Protein AF-0000000084433439 (afdb_homodimer)

pLDDT: mean 91.53, std 11.21, range [26.44, 98.88]

Organism: NCBI:txid230361

Structure (mmCIF, N/CA/C/O backbone):
data_AF-0000000084433439-model_v1
#
loop_
_entity.id
_entity.type
_entity.pdbx_description
1 polymer 'Homoserine O-acetyltransferase MetX2'
#
loop_
_atom_site.group_PDB
_atom_site.id
_atom_site.type_symbol
_atom_site.label_atom_id
_atom_site.label_alt_id
_atom_site.label_comp_id
_atom_site.label_asym_id
_atom_site.label_entity_id
_atom_site.label_seq_id
_atom_site.pdbx_PDB_ins_code
_atom_site.Cartn_x
_atom_site.Cartn_y
_atom_site.Cartn_z
_atom_site.occupancy
_atom_site.B_iso_or_equiv
_atom_site.auth_seq_id
_atom_site.auth_comp_id
_atom_site.auth_asym_id
_atom_site.auth_atom_id
_atom_site.pdbx_PDB_model_num
ATOM 1 N N . MET A 1 1 ? -15.094 -7.562 -30.969 1 26.44 1 MET A N 1
ATOM 2 C CA . MET A 1 1 ? -14.164 -8.641 -31.297 1 26.44 1 MET A CA 1
ATOM 3 C C . MET A 1 1 ? -14.664 -9.977 -30.766 1 26.44 1 MET A C 1
ATOM 5 O O . MET A 1 1 ? -15.016 -10.086 -29.578 1 26.44 1 MET A O 1
ATOM 9 N N . ASN A 1 2 ? -15.133 -10.734 -31.641 1 28.25 2 ASN A N 1
ATOM 10 C CA . ASN A 1 2 ? -15.703 -12.055 -31.406 1 28.25 2 ASN A CA 1
ATOM 11 C C . ASN A 1 2 ? -14.797 -12.906 -30.516 1 28.25 2 ASN A C 1
ATOM 13 O O . ASN A 1 2 ? -13.695 -13.273 -30.938 1 28.25 2 ASN A O 1
ATOM 17 N N . LYS A 1 3 ? -14.695 -12.703 -29.25 1 40.84 3 LYS A N 1
ATOM 18 C CA . LYS A 1 3 ? -14.078 -13.664 -28.344 1 40.84 3 LYS A CA 1
ATOM 19 C C . LYS A 1 3 ? -14.312 -15.102 -28.812 1 40.84 3 LYS A C 1
ATOM 21 O O . LYS A 1 3 ? -15.375 -15.672 -28.578 1 40.84 3 LYS A O 1
ATOM 26 N N . GLU A 1 4 ? -14.094 -15.305 -29.984 1 40 4 GLU A N 1
ATOM 27 C CA . GLU A 1 4 ? -14.109 -16.719 -30.328 1 40 4 GLU A CA 1
ATOM 28 C C . GLU A 1 4 ? -13.391 -17.562 -29.281 1 40 4 GLU A C 1
ATOM 30 O O . GLU A 1 4 ? -12.219 -17.328 -28.984 1 40 4 GLU A O 1
ATOM 35 N N . LYS A 1 5 ? -13.953 -18.016 -28.328 1 46.38 5 LYS A N 1
ATOM 36 C CA . LYS A 1 5 ? -13.664 -18.844 -27.156 1 46.38 5 LYS A CA 1
ATOM 37 C C . LYS A 1 5 ? -12.734 -20 -27.516 1 46.38 5 LYS A C 1
ATOM 39 O O . LYS A 1 5 ? -13.055 -20.812 -28.375 1 46.38 5 LYS A O 1
ATOM 44 N N . TYR A 1 6 ? -11.375 -19.953 -27.594 1 52.94 6 TYR A N 1
ATOM 45 C CA . TYR A 1 6 ? -10.43 -21.047 -27.391 1 52.94 6 TYR A CA 1
ATOM 46 C C . TYR A 1 6 ? -11.078 -22.172 -26.594 1 52.94 6 TYR A C 1
ATOM 48 O O . TYR A 1 6 ? -11.797 -21.938 -25.625 1 52.94 6 TYR A O 1
ATOM 56 N N . PHE A 1 7 ? -11.523 -23.203 -27.344 1 64.94 7 PHE A N 1
ATOM 57 C CA . PHE A 1 7 ? -12.266 -24.297 -26.719 1 64.94 7 PHE A CA 1
ATOM 58 C C . PHE A 1 7 ? -11.422 -24.969 -25.625 1 64.94 7 PHE A C 1
ATOM 60 O O . PHE A 1 7 ? -10.641 -25.875 -25.922 1 64.94 7 PHE A O 1
ATOM 67 N N . LEU A 1 8 ? -10.992 -24.344 -24.641 1 83.31 8 LEU A N 1
ATOM 68 C CA . LEU A 1 8 ? -10.375 -24.938 -23.469 1 83.31 8 LEU A CA 1
ATOM 69 C C . LEU A 1 8 ? -11.273 -26 -22.859 1 83.31 8 LEU A C 1
ATOM 71 O O . LEU A 1 8 ? -12.367 -25.703 -22.391 1 83.31 8 LEU A O 1
ATOM 75 N N . LYS A 1 9 ? -10.844 -27.25 -23.125 1 90.88 9 LYS A N 1
ATOM 76 C CA . LYS A 1 9 ? -11.562 -28.359 -22.5 1 90.88 9 LYS A CA 1
ATOM 77 C C . LYS A 1 9 ? -11.25 -28.438 -21 1 90.88 9 LYS A C 1
ATOM 79 O O . LYS A 1 9 ? -10.102 -28.219 -20.594 1 90.88 9 LYS A O 1
ATOM 84 N N . ASN A 1 10 ? -12.234 -28.703 -20.234 1 95.38 10 ASN A N 1
ATOM 85 C CA . ASN A 1 10 ? -12.078 -28.812 -18.781 1 95.38 10 ASN A CA 1
ATOM 86 C C . ASN A 1 10 ? -12.453 -30.203 -18.281 1 95.38 10 ASN A C 1
ATOM 88 O O . ASN A 1 10 ? -13.461 -30.766 -18.719 1 95.38 10 ASN A O 1
ATOM 92 N N . GLU A 1 11 ? -11.648 -30.75 -17.484 1 97.19 11 GLU A N 1
ATOM 93 C CA . GLU A 1 11 ? -11.914 -32.031 -16.844 1 97.19 11 GLU A CA 1
ATOM 94 C C . GLU A 1 11 ? -11.547 -32 -15.359 1 97.19 11 GLU A C 1
ATOM 96 O O . GLU A 1 11 ? -10.852 -31.094 -14.914 1 97.19 11 GLU A O 1
ATOM 101 N N . GLN A 1 12 ? -12.125 -32.938 -14.648 1 97.5 12 GLN A N 1
ATOM 102 C CA . GLN A 1 12 ? -11.797 -33.156 -13.242 1 97.5 12 GLN A CA 1
ATOM 103 C C . GLN A 1 12 ? -11.273 -34.562 -13.008 1 97.5 12 GLN A C 1
ATOM 105 O O . GLN A 1 12 ? -11.672 -35.5 -13.695 1 97.5 12 GLN A O 1
ATOM 110 N N . HIS A 1 13 ? -10.375 -34.625 -12.148 1 98.06 13 HIS A N 1
ATOM 111 C CA . HIS A 1 13 ? -9.797 -35.906 -11.727 1 98.06 13 HIS A CA 1
ATOM 112 C C . HIS A 1 13 ? -9.664 -35.969 -10.211 1 98.06 13 HIS A C 1
ATOM 114 O O . HIS A 1 13 ? -9.664 -34.938 -9.531 1 98.06 13 HIS A O 1
ATOM 120 N N . PHE A 1 14 ? -9.75 -37.188 -9.664 1 98.38 14 PHE A N 1
ATOM 121 C CA . PHE A 1 14 ? -9.508 -37.406 -8.25 1 98.38 14 PHE A CA 1
ATOM 122 C C . PHE A 1 14 ? -8.344 -38.375 -8.047 1 98.38 14 PHE A C 1
ATOM 124 O O . PHE A 1 14 ? -8.391 -39.531 -8.484 1 98.38 14 PHE A O 1
ATOM 131 N N . PHE A 1 15 ? -7.32 -37.844 -7.41 1 98.5 15 PHE A N 1
ATOM 132 C CA . PHE A 1 15 ? -6.254 -38.75 -7.008 1 98.5 15 PHE A CA 1
ATOM 133 C C . PHE A 1 15 ? -6.742 -39.719 -5.945 1 98.5 15 PHE A C 1
ATOM 135 O O . PHE A 1 15 ? -7.492 -39.344 -5.043 1 98.5 15 PHE A O 1
ATOM 142 N N . GLU A 1 16 ? -6.289 -41 -6.062 1 98.19 16 GLU A N 1
ATOM 143 C CA . GLU A 1 16 ? -6.547 -41.906 -4.949 1 98.19 16 GLU A CA 1
ATOM 144 C C . GLU A 1 16 ? -5.98 -41.344 -3.645 1 98.19 16 GLU A C 1
ATOM 146 O O . GLU A 1 16 ? -6.648 -41.406 -2.607 1 98.19 16 GLU A O 1
ATOM 151 N N . GLU A 1 17 ? -4.746 -40.906 -3.799 1 97.94 17 GLU A N 1
ATOM 152 C CA . GLU A 1 17 ? -4.125 -40.188 -2.674 1 97.94 17 GLU A CA 1
ATOM 153 C C . GLU A 1 17 ? -3.105 -39.188 -3.152 1 97.94 17 GLU A C 1
ATOM 155 O O . GLU A 1 17 ? -2.498 -39.344 -4.215 1 97.94 17 GLU A O 1
ATOM 160 N N . PHE A 1 18 ? -2.969 -38.125 -2.434 1 98.56 18 PHE A N 1
ATOM 161 C CA . PHE A 1 18 ? -1.876 -37.156 -2.609 1 98.56 18 PHE A CA 1
ATOM 162 C C . PHE A 1 18 ? -1.071 -37.031 -1.322 1 98.56 18 PHE A C 1
ATOM 164 O O . PHE A 1 18 ? -1.63 -36.719 -0.265 1 98.56 18 PHE A O 1
ATOM 171 N N . LYS A 1 19 ? 0.212 -37.25 -1.455 1 98.38 19 LYS A N 1
ATOM 172 C CA . LYS A 1 19 ? 1.108 -37.219 -0.303 1 98.38 19 LYS A CA 1
ATOM 173 C C . LYS A 1 19 ? 1.916 -35.906 -0.298 1 98.38 19 LYS A C 1
ATOM 175 O O . LYS A 1 19 ? 2.631 -35.625 -1.258 1 98.38 19 LYS A O 1
ATOM 180 N N . PHE A 1 20 ? 1.793 -35.188 0.756 1 98.44 20 PHE A N 1
ATOM 181 C CA . PHE A 1 20 ? 2.555 -33.969 0.931 1 98.44 20 PHE A CA 1
ATOM 182 C C . PHE A 1 20 ? 3.986 -34.25 1.356 1 98.44 20 PHE A C 1
ATOM 184 O O . PHE A 1 20 ? 4.262 -35.344 1.901 1 98.44 20 PHE A O 1
ATOM 191 N N . LYS A 1 21 ? 4.84 -33.281 1.149 1 96.94 21 LYS A N 1
ATOM 192 C CA . LYS A 1 21 ? 6.234 -33.406 1.561 1 96.94 21 LYS A CA 1
ATOM 193 C C . LYS A 1 21 ? 6.348 -33.594 3.068 1 96.94 21 LYS A C 1
ATOM 195 O O . LYS A 1 21 ? 7.238 -34.312 3.535 1 96.94 21 LYS A O 1
ATOM 200 N N . ASN A 1 22 ? 5.449 -33.062 3.777 1 96.81 22 ASN A N 1
ATOM 201 C CA . ASN A 1 22 ? 5.508 -33.156 5.23 1 96.81 22 ASN A CA 1
ATOM 202 C C . ASN A 1 22 ? 4.93 -34.469 5.738 1 96.81 22 ASN A C 1
ATOM 204 O O . ASN A 1 22 ? 4.84 -34.688 6.945 1 96.81 22 ASN A O 1
ATOM 208 N N . GLY A 1 23 ? 4.426 -35.312 4.91 1 97.56 23 GLY A N 1
ATOM 209 C CA . GLY A 1 23 ? 3.961 -36.625 5.27 1 97.56 23 GLY A CA 1
ATOM 210 C C . GLY A 1 23 ? 2.449 -36.75 5.336 1 97.56 23 GLY A C 1
ATOM 211 O O . GLY A 1 23 ? 1.898 -37.844 5.344 1 97.56 23 GLY A O 1
ATOM 212 N N . PHE A 1 24 ? 1.766 -35.656 5.309 1 97.94 24 PHE A N 1
ATOM 213 C CA . PHE A 1 24 ? 0.307 -35.656 5.332 1 97.94 24 PHE A CA 1
ATOM 214 C C . PHE A 1 24 ? -0.249 -36.25 4.043 1 97.94 24 PHE A C 1
ATOM 216 O O . PHE A 1 24 ? 0.293 -36.031 2.959 1 97.94 24 PHE A O 1
ATOM 223 N N . VAL A 1 25 ? -1.338 -37 4.184 1 98.25 25 VAL A N 1
ATOM 224 C CA . VAL A 1 25 ? -1.942 -37.656 3.021 1 98.25 25 VAL A CA 1
ATOM 225 C C . VAL A 1 25 ? -3.414 -37.25 2.918 1 98.25 25 VAL A C 1
ATOM 227 O O . VAL A 1 25 ? -4.141 -37.281 3.914 1 98.25 25 VAL A O 1
ATOM 230 N N . ILE A 1 26 ? -3.752 -36.875 1.777 1 98.25 26 ILE A N 1
ATOM 231 C CA . ILE A 1 26 ? -5.164 -36.625 1.496 1 98.25 26 ILE A CA 1
ATOM 232 C C . ILE A 1 26 ? -5.68 -37.656 0.508 1 98.25 26 ILE A C 1
ATOM 234 O O . ILE A 1 26 ? -5.109 -37.844 -0.571 1 98.25 26 ILE A O 1
ATOM 238 N N . LYS A 1 27 ? -6.766 -38.312 0.873 1 97.81 27 LYS A N 1
ATOM 239 C CA . LYS A 1 27 ? -7.406 -39.281 -0.015 1 97.81 27 LYS A CA 1
ATOM 240 C C . LYS A 1 27 ? -8.438 -38.594 -0.91 1 97.81 27 LYS A C 1
ATOM 242 O O . LYS A 1 27 ? -8.984 -37.562 -0.555 1 97.81 27 LYS A O 1
ATOM 247 N N . ASN A 1 28 ? -8.625 -39.188 -2.09 1 97.56 28 ASN A N 1
ATOM 248 C CA . ASN A 1 28 ? -9.586 -38.656 -3.057 1 97.56 28 ASN A CA 1
ATOM 249 C C . ASN A 1 28 ? -9.375 -37.156 -3.314 1 97.56 28 ASN A C 1
ATOM 251 O O . ASN A 1 28 ? -10.305 -36.375 -3.209 1 97.56 28 ASN A O 1
ATOM 255 N N . ALA A 1 29 ? -8.133 -36.812 -3.537 1 98.31 29 ALA A N 1
ATOM 256 C CA . ALA A 1 29 ? -7.781 -35.438 -3.76 1 98.31 29 ALA A CA 1
ATOM 257 C C . ALA A 1 29 ? -8.242 -34.969 -5.141 1 98.31 29 ALA A C 1
ATOM 259 O O . ALA A 1 29 ? -7.809 -35.5 -6.16 1 98.31 29 ALA A O 1
ATOM 260 N N . LYS A 1 30 ? -9.047 -33.938 -5.156 1 98.12 30 LYS A N 1
ATOM 261 C CA . LYS A 1 30 ? -9.617 -33.406 -6.395 1 98.12 30 LYS A CA 1
ATOM 262 C C . LYS A 1 30 ? -8.586 -32.594 -7.168 1 98.12 30 LYS A C 1
ATOM 264 O O . LYS A 1 30 ? -7.82 -31.828 -6.574 1 98.12 30 LYS A O 1
ATOM 269 N N . VAL A 1 31 ? -8.562 -32.719 -8.484 1 98.38 31 VAL A N 1
ATOM 270 C CA . VAL A 1 31 ? -7.73 -31.891 -9.367 1 98.38 31 VAL A CA 1
ATOM 271 C C . VAL A 1 31 ? -8.555 -31.406 -10.555 1 98.38 31 VAL A C 1
ATOM 273 O O . VAL A 1 31 ? -9.125 -32.219 -11.297 1 98.38 31 VAL A O 1
ATOM 276 N N . ASP A 1 32 ? -8.633 -30.109 -10.664 1 98.25 32 ASP A N 1
ATOM 277 C CA . ASP A 1 32 ? -9.273 -29.453 -11.805 1 98.25 32 ASP A CA 1
ATOM 278 C C . ASP A 1 32 ? -8.234 -29.031 -12.844 1 98.25 32 ASP A C 1
ATOM 280 O O . ASP A 1 32 ? -7.176 -28.5 -12.492 1 98.25 32 ASP A O 1
ATOM 284 N N . TYR A 1 33 ? -8.492 -29.375 -14.148 1 98.06 33 TYR A N 1
ATOM 285 C CA . TYR A 1 33 ? -7.508 -29.031 -15.172 1 98.06 33 TYR A CA 1
ATOM 286 C C . TYR A 1 33 ? -8.172 -28.844 -16.531 1 98.06 33 TYR A C 1
ATOM 288 O O . TYR A 1 33 ? -9.32 -29.25 -16.719 1 98.06 33 TYR A O 1
ATOM 296 N N . GLY A 1 34 ? -7.465 -28.109 -17.375 1 95.81 34 GLY A N 1
ATOM 297 C CA . GLY A 1 34 ? -7.871 -27.891 -18.766 1 95.81 34 GLY A CA 1
ATOM 298 C C . GLY A 1 34 ? -6.738 -28.094 -19.75 1 95.81 34 GLY A C 1
ATOM 299 O O . GLY A 1 34 ? -5.57 -28.156 -19.359 1 95.81 34 GLY A O 1
ATOM 300 N N . PHE A 1 35 ? -7.141 -28.344 -20.969 1 92.88 35 PHE A N 1
ATOM 301 C CA . PHE A 1 35 ? -6.133 -28.484 -22.016 1 92.88 35 PHE A CA 1
ATOM 302 C C . PHE A 1 35 ? -6.68 -28.031 -23.359 1 92.88 35 PHE A C 1
ATOM 304 O O . PHE A 1 35 ? -7.891 -28.031 -23.578 1 92.88 35 PHE A O 1
ATOM 311 N N . VAL A 1 36 ? -5.785 -27.578 -24.172 1 89.25 36 VAL A N 1
ATOM 312 C CA . VAL A 1 36 ? -6.148 -27.062 -25.484 1 89.25 36 VAL A CA 1
ATOM 313 C C . VAL A 1 36 ? -4.996 -27.281 -26.453 1 89.25 36 VAL A C 1
ATOM 315 O O . VAL A 1 36 ? -3.834 -27.344 -26.047 1 89.25 36 VAL A O 1
ATOM 318 N N . GLY A 1 37 ? -5.359 -27.375 -27.719 1 89.06 37 GLY A N 1
ATOM 319 C CA . GLY A 1 37 ? -4.367 -27.609 -28.766 1 89.06 37 GLY A CA 1
ATOM 320 C C . GLY A 1 37 ? -4.293 -29.062 -29.203 1 89.06 37 GLY A C 1
ATOM 321 O O . GLY A 1 37 ? -4.984 -29.922 -28.641 1 89.06 37 GLY A O 1
ATOM 322 N N . THR A 1 38 ? -3.457 -29.328 -30.203 1 89.19 38 THR A N 1
ATOM 323 C CA . THR A 1 38 ? -3.34 -30.672 -30.781 1 89.19 38 THR A CA 1
ATOM 324 C C . THR A 1 38 ? -2.023 -31.312 -30.375 1 89.19 38 THR A C 1
ATOM 326 O O . THR A 1 38 ? -0.947 -30.812 -30.688 1 89.19 38 THR A O 1
ATOM 329 N N . PRO A 1 39 ? -2.109 -32.5 -29.703 1 94.94 39 PRO A N 1
ATOM 330 C CA . PRO A 1 39 ? -0.863 -33.188 -29.375 1 94.94 39 PRO A CA 1
ATOM 331 C C . PRO A 1 39 ? -0.111 -33.688 -30.609 1 94.94 39 PRO A C 1
ATOM 333 O O . PRO A 1 39 ? -0.732 -34.125 -31.578 1 94.94 39 PRO A O 1
ATOM 336 N N . LYS A 1 40 ? 1.104 -33.531 -30.625 1 96.25 40 LYS A N 1
ATOM 337 C CA . LYS A 1 40 ? 2.004 -34.094 -31.609 1 96.25 40 LYS A CA 1
ATOM 338 C C . LYS A 1 40 ? 2.787 -35.281 -31.016 1 96.25 40 LYS A C 1
ATOM 340 O O . LYS A 1 40 ? 3.221 -35.219 -29.875 1 96.25 40 LYS A O 1
ATOM 345 N N . TYR A 1 41 ? 2.963 -36.281 -31.844 1 96.88 41 TYR A N 1
ATOM 346 C CA . TYR A 1 41 ? 3.523 -37.531 -31.328 1 96.88 41 TYR A CA 1
ATOM 347 C C . TYR A 1 41 ? 4.84 -37.875 -32.031 1 96.88 41 TYR A C 1
ATOM 349 O O . TYR A 1 41 ? 4.996 -37.625 -33.219 1 96.88 41 TYR A O 1
ATOM 357 N N . ASP A 1 42 ? 5.746 -38.375 -31.297 1 97.25 42 ASP A N 1
ATOM 358 C CA . ASP A 1 42 ? 6.953 -38.938 -31.891 1 97.25 42 ASP A CA 1
ATOM 359 C C . ASP A 1 42 ? 6.742 -40.375 -32.312 1 97.25 42 ASP A C 1
ATOM 361 O O . ASP A 1 42 ? 5.617 -40.906 -32.281 1 97.25 42 ASP A O 1
ATOM 365 N N . ASP A 1 43 ? 7.832 -40.969 -32.75 1 97.31 43 ASP A N 1
ATOM 366 C CA . ASP A 1 43 ? 7.738 -42.312 -33.344 1 97.31 43 ASP A CA 1
ATOM 367 C C . ASP A 1 43 ? 7.355 -43.344 -32.281 1 97.31 43 ASP A C 1
ATOM 369 O O . ASP A 1 43 ? 6.797 -44.406 -32.594 1 97.31 43 ASP A O 1
ATOM 373 N N . GLU A 1 44 ? 7.523 -43.031 -31.031 1 97.31 44 GLU A N 1
ATOM 374 C CA . GLU A 1 44 ? 7.234 -43.969 -29.938 1 97.31 44 GLU A CA 1
ATOM 375 C C . GLU A 1 44 ? 5.852 -43.688 -29.359 1 97.31 44 GLU A C 1
ATOM 377 O O . GLU A 1 44 ? 5.438 -44.375 -28.406 1 97.31 44 GLU A O 1
ATOM 382 N N . GLY A 1 45 ? 5.219 -42.656 -29.844 1 97.44 45 GLY A N 1
ATOM 383 C CA . GLY A 1 45 ? 3.867 -42.375 -29.391 1 97.44 45 GLY A CA 1
ATOM 384 C C . GLY A 1 45 ? 3.818 -41.406 -28.234 1 97.44 45 GLY A C 1
ATOM 385 O O . GLY A 1 45 ? 2.768 -41.188 -27.625 1 97.44 45 GLY A O 1
ATOM 386 N N . ASN A 1 46 ? 4.922 -40.812 -27.984 1 98.06 46 ASN A N 1
ATOM 387 C CA . ASN A 1 46 ? 4.949 -39.812 -26.906 1 98.06 46 ASN A CA 1
ATOM 388 C C . ASN A 1 46 ? 4.59 -38.406 -27.422 1 98.06 46 ASN A C 1
ATOM 390 O O . ASN A 1 46 ? 4.938 -38.062 -28.547 1 98.06 46 ASN A O 1
ATOM 394 N N . ILE A 1 47 ? 3.869 -37.719 -26.609 1 98.25 47 ILE A N 1
ATOM 395 C CA . ILE A 1 47 ? 3.557 -36.344 -26.922 1 98.25 47 ILE A CA 1
ATOM 396 C C . ILE A 1 47 ? 4.801 -35.469 -26.734 1 98.25 47 ILE A C 1
ATOM 398 O O . ILE A 1 47 ? 5.402 -35.469 -25.656 1 98.25 47 ILE A O 1
ATOM 402 N N . VAL A 1 48 ? 5.133 -34.625 -27.781 1 96.88 48 VAL A N 1
ATOM 403 C CA . VAL A 1 48 ? 6.426 -33.938 -27.75 1 96.88 48 VAL A CA 1
ATOM 404 C C . VAL A 1 48 ? 6.215 -32.438 -27.734 1 96.88 48 VAL A C 1
ATOM 406 O O . VAL A 1 48 ? 7.176 -31.656 -27.641 1 96.88 48 VAL A O 1
ATOM 409 N N . ASN A 1 49 ? 4.949 -31.984 -27.797 1 96.31 49 ASN A N 1
ATOM 410 C CA . ASN A 1 49 ? 4.695 -30.547 -27.891 1 96.31 49 ASN A CA 1
ATOM 411 C C . ASN A 1 49 ? 3.844 -30.062 -26.719 1 96.31 49 ASN A C 1
ATOM 413 O O . ASN A 1 49 ? 3.1 -29.078 -26.859 1 96.31 49 ASN A O 1
ATOM 417 N N . ALA A 1 50 ? 3.879 -30.75 -25.531 1 97.31 50 ALA A N 1
ATOM 418 C CA . ALA A 1 50 ? 3.084 -30.375 -24.375 1 97.31 50 ALA A CA 1
ATOM 419 C C . ALA A 1 50 ? 3.727 -29.219 -23.609 1 97.31 50 ALA A C 1
ATOM 421 O O . ALA A 1 50 ? 4.93 -29.25 -23.328 1 97.31 50 ALA A O 1
ATOM 422 N N . VAL A 1 51 ? 2.957 -28.219 -23.344 1 96.62 51 VAL A N 1
ATOM 423 C CA . VAL A 1 51 ? 3.369 -27.094 -22.531 1 96.62 51 VAL A CA 1
ATOM 424 C C . VAL A 1 51 ? 2.445 -26.969 -21.312 1 96.62 51 VAL A C 1
ATOM 426 O O . VAL A 1 51 ? 1.222 -26.922 -21.469 1 96.62 51 VAL A O 1
ATOM 429 N N . LEU A 1 52 ? 3.027 -26.969 -20.141 1 98.06 52 LEU A N 1
ATOM 430 C CA . LEU A 1 52 ? 2.27 -26.781 -18.906 1 98.06 52 LEU A CA 1
ATOM 431 C C . LEU A 1 52 ? 2.137 -25.312 -18.547 1 98.06 52 LEU A C 1
ATOM 433 O O . LEU A 1 52 ? 3.127 -24.578 -18.547 1 98.06 52 LEU A O 1
ATOM 437 N N . PHE A 1 53 ? 0.911 -24.875 -18.297 1 96.75 53 PHE A N 1
ATOM 438 C CA . PHE A 1 53 ? 0.651 -23.5 -17.891 1 96.75 53 PHE A CA 1
ATOM 439 C C . PHE A 1 53 ? 0.311 -23.422 -16.406 1 96.75 53 PHE A C 1
ATOM 441 O O . PHE A 1 53 ? -0.585 -24.125 -15.938 1 96.75 53 PHE A O 1
ATOM 448 N N . CYS A 1 54 ? 1.053 -22.609 -15.672 1 98.12 54 CYS A N 1
ATOM 449 C CA . CYS A 1 54 ? 0.827 -22.391 -14.25 1 98.12 54 CYS A CA 1
ATOM 450 C C . CYS A 1 54 ? 0.235 -21.016 -13.992 1 98.12 54 CYS A C 1
ATOM 452 O O . CYS A 1 54 ? 0.872 -20 -14.281 1 98.12 54 CYS A O 1
ATOM 454 N N . HIS A 1 55 ? -0.931 -20.953 -13.383 1 96.62 55 HIS A N 1
ATOM 455 C CA . HIS A 1 55 ? -1.74 -19.75 -13.289 1 96.62 55 HIS A CA 1
ATOM 456 C C . HIS A 1 55 ? -1.294 -18.859 -12.125 1 96.62 55 HIS A C 1
ATOM 458 O O . HIS A 1 55 ? -0.509 -19.297 -11.281 1 96.62 55 HIS A O 1
ATOM 464 N N . ASN A 1 56 ? -1.812 -17.656 -12.125 1 95.25 56 ASN A N 1
ATOM 465 C CA . ASN A 1 56 ? -1.516 -16.641 -11.117 1 95.25 56 ASN A CA 1
ATOM 466 C C . ASN A 1 56 ? -2.293 -16.891 -9.828 1 95.25 56 ASN A C 1
ATOM 468 O O . ASN A 1 56 ? -3.08 -17.844 -9.742 1 95.25 56 ASN A O 1
ATOM 472 N N . PHE A 1 57 ? -1.931 -16.016 -8.797 1 91.56 57 PHE A N 1
ATOM 473 C CA . PHE A 1 57 ? -2.715 -16 -7.57 1 91.56 57 PHE A CA 1
ATOM 474 C C . PHE A 1 57 ? -4.18 -15.695 -7.867 1 91.56 57 PHE A C 1
ATOM 476 O O . PHE A 1 57 ? -4.484 -14.805 -8.664 1 91.56 57 PHE A O 1
ATOM 483 N N . MET A 1 58 ? -5.125 -16.422 -7.363 1 85.12 58 MET A N 1
ATOM 484 C CA . MET A 1 58 ? -6.57 -16.297 -7.539 1 85.12 58 MET A CA 1
ATOM 485 C C . MET A 1 58 ? -6.996 -16.812 -8.906 1 85.12 58 MET A C 1
ATOM 487 O O . MET A 1 58 ? -8.141 -16.625 -9.32 1 85.12 58 MET A O 1
ATOM 491 N N . GLY A 1 59 ? -6.086 -17.344 -9.648 1 91.88 59 GLY A N 1
ATOM 492 C CA . GLY A 1 59 ? -6.426 -17.922 -10.93 1 91.88 59 GLY A CA 1
ATOM 493 C C . GLY A 1 59 ? -6.824 -19.391 -10.836 1 91.88 59 GLY A C 1
ATOM 494 O O . GLY A 1 59 ? -7.055 -19.906 -9.742 1 91.88 59 GLY A O 1
ATOM 495 N N . ASN A 1 60 ? -7 -19.953 -12.016 1 94.31 60 ASN A N 1
ATOM 496 C CA . ASN A 1 60 ? -7.301 -21.375 -12.195 1 94.31 60 ASN A CA 1
ATOM 497 C C . ASN A 1 60 ? -6.914 -21.859 -13.594 1 94.31 60 ASN A C 1
ATOM 499 O O . ASN A 1 60 ? -6.16 -21.188 -14.297 1 94.31 60 ASN A O 1
ATOM 503 N N . TYR A 1 61 ? -7.402 -23.062 -13.945 1 95.19 61 TYR A N 1
ATOM 504 C CA . TYR A 1 61 ? -7.031 -23.656 -15.227 1 95.19 61 TYR A CA 1
ATOM 505 C C . TYR A 1 61 ? -7.406 -22.734 -16.375 1 95.19 61 TYR A C 1
ATOM 507 O O . TYR A 1 61 ? -6.758 -22.75 -17.438 1 95.19 61 TYR A O 1
ATOM 515 N N . SER A 1 62 ? -8.398 -21.922 -16.234 1 92.81 62 SER A N 1
ATOM 516 C CA . SER A 1 62 ? -8.938 -21.141 -17.344 1 92.81 62 SER A CA 1
ATOM 517 C C . SER A 1 62 ? -8.156 -19.844 -17.547 1 92.81 62 SER A C 1
ATOM 519 O O . SER A 1 62 ? -8.367 -19.125 -18.531 1 92.81 62 SER A O 1
ATOM 521 N N . THR A 1 63 ? -7.254 -19.562 -16.656 1 92.31 63 THR A N 1
ATOM 522 C CA . THR A 1 63 ? -6.449 -18.344 -16.75 1 92.31 63 THR A CA 1
ATOM 523 C C . THR A 1 63 ? -5.668 -18.312 -18.047 1 92.31 63 THR A C 1
ATOM 525 O O . THR A 1 63 ? -5.375 -17.234 -18.578 1 92.31 63 THR A O 1
ATOM 528 N N . ILE A 1 64 ? -5.383 -19.438 -18.609 1 90.69 64 ILE A N 1
ATOM 529 C CA . ILE A 1 64 ? -4.617 -19.516 -19.844 1 90.69 64 ILE A CA 1
ATOM 530 C C . ILE A 1 64 ? -5.359 -18.781 -20.953 1 90.69 64 ILE A C 1
ATOM 532 O O . ILE A 1 64 ? -4.734 -18.266 -21.891 1 90.69 64 ILE A O 1
ATOM 536 N N . SER A 1 65 ? -6.625 -18.672 -20.844 1 87.06 65 SER A N 1
ATOM 537 C CA . SER A 1 65 ? -7.434 -18 -21.859 1 87.06 65 SER A CA 1
ATOM 538 C C . SER A 1 65 ? -7.141 -16.516 -21.922 1 87.06 65 SER A C 1
ATOM 540 O O . SER A 1 65 ? -7.355 -15.867 -22.953 1 87.06 65 SER A O 1
ATOM 542 N N . ASP A 1 66 ? -6.668 -16 -20.844 1 84.62 66 ASP A N 1
ATOM 543 C CA . ASP A 1 66 ? -6.324 -14.586 -20.797 1 84.62 66 ASP A CA 1
ATOM 544 C C . ASP A 1 66 ? -5.113 -14.289 -21.688 1 84.62 66 ASP A C 1
ATOM 546 O O . ASP A 1 66 ? -4.859 -13.133 -22.031 1 84.62 66 ASP A O 1
ATOM 550 N N . PHE A 1 67 ? -4.383 -15.32 -21.984 1 81.62 67 PHE A N 1
ATOM 551 C CA . PHE A 1 67 ? -3.201 -15.18 -22.828 1 81.62 67 PHE A CA 1
ATOM 552 C C . PHE A 1 67 ? -3.559 -15.344 -24.297 1 81.62 67 PHE A C 1
ATOM 554 O O . PHE A 1 67 ? -2.684 -15.602 -25.141 1 81.62 67 PHE A O 1
ATOM 561 N N . GLY A 1 68 ? -4.777 -15.273 -24.656 1 65.19 68 GLY A N 1
ATOM 562 C CA . GLY A 1 68 ? -5.34 -15.516 -25.969 1 65.19 68 GLY A CA 1
ATOM 563 C C . GLY A 1 68 ? -4.496 -14.938 -27.094 1 65.19 68 GLY A C 1
ATOM 564 O O . GLY A 1 68 ? -4.23 -15.617 -28.078 1 65.19 68 GLY A O 1
ATOM 565 N N . GLU A 1 69 ? -4.16 -13.812 -26.906 1 59.75 69 GLU A N 1
ATOM 566 C CA . GLU A 1 69 ? -3.357 -13.242 -27.984 1 59.75 69 GLU A CA 1
ATOM 567 C C . GLU A 1 69 ? -2.107 -14.078 -28.234 1 59.75 69 GLU A C 1
ATOM 569 O O . GLU A 1 69 ? -1.51 -14 -29.312 1 59.75 69 GLU A O 1
ATOM 574 N N . LEU A 1 70 ? -1.785 -14.883 -27.281 1 61.12 70 LEU A N 1
ATOM 575 C CA . LEU A 1 70 ? -0.583 -15.695 -27.422 1 61.12 70 LEU A CA 1
ATOM 576 C C . LEU A 1 70 ? -0.942 -17.125 -27.797 1 61.12 70 LEU A C 1
ATOM 578 O O . LEU A 1 70 ? -0.15 -17.828 -28.438 1 61.12 70 LEU A O 1
ATOM 582 N N . VAL A 1 71 ? -2.131 -17.422 -27.5 1 60.78 71 VAL A N 1
ATOM 583 C CA . VAL A 1 71 ? -2.463 -18.844 -27.625 1 60.78 71 VAL A CA 1
ATOM 584 C C . VAL A 1 71 ? -3.463 -19.047 -28.766 1 60.78 71 VAL A C 1
ATOM 586 O O . VAL A 1 71 ? -3.949 -20.156 -28.984 1 60.78 71 VAL A O 1
ATOM 589 N N . SER A 1 72 ? -3.529 -18.047 -29.625 1 59.78 72 SER A N 1
ATOM 590 C CA . SER A 1 72 ? -4.465 -18.188 -30.734 1 59.78 72 SER A CA 1
ATOM 591 C C . SER A 1 72 ? -3.752 -18.625 -32 1 59.78 72 SER A C 1
ATOM 593 O O . SER A 1 72 ? -2.52 -18.641 -32.062 1 59.78 72 SER A O 1
ATOM 595 N N . GLU A 1 73 ? -4.547 -19.188 -33 1 56.62 73 GLU A N 1
ATOM 596 C CA . GLU A 1 73 ? -4.066 -19.844 -34.219 1 56.62 73 GLU A CA 1
ATOM 597 C C . GLU A 1 73 ? -2.926 -19.047 -34.844 1 56.62 73 GLU A C 1
ATOM 599 O O . GLU A 1 73 ? -1.929 -19.625 -35.281 1 56.62 73 GLU A O 1
ATOM 604 N N . ASP A 1 74 ? -3.072 -17.859 -34.938 1 57.03 74 ASP A N 1
ATOM 605 C CA . ASP A 1 74 ? -2.078 -17.078 -35.688 1 57.03 74 ASP A CA 1
ATOM 606 C C . ASP A 1 74 ? -1.113 -16.375 -34.719 1 57.03 74 ASP A C 1
ATOM 608 O O . ASP A 1 74 ? -0.453 -15.406 -35.094 1 57.03 74 ASP A O 1
ATOM 612 N N . LYS A 1 75 ? -1.03 -17.125 -33.531 1 64.06 75 LYS A N 1
ATOM 613 C CA . LYS A 1 75 ? -0.219 -16.375 -32.562 1 64.06 75 LYS A CA 1
ATOM 614 C C . LYS A 1 75 ? 0.963 -17.219 -32.094 1 64.06 75 LYS A C 1
ATOM 616 O O . LYS A 1 75 ? 1.182 -18.328 -32.562 1 64.06 75 LYS A O 1
ATOM 621 N N . SER A 1 76 ? 1.87 -16.75 -31.234 1 58.44 76 SER A N 1
ATOM 622 C CA . SER A 1 76 ? 3.125 -17.328 -30.75 1 58.44 76 SER A CA 1
ATOM 623 C C . SER A 1 76 ? 2.902 -18.688 -30.109 1 58.44 76 SER A C 1
ATOM 625 O O . SER A 1 76 ? 3.75 -19.578 -30.219 1 58.44 76 SER A O 1
ATOM 627 N N . PHE A 1 77 ? 1.821 -18.797 -29.453 1 65.69 77 PHE A N 1
ATOM 628 C CA . PHE A 1 77 ? 1.446 -20.078 -28.875 1 65.69 77 PHE A CA 1
ATOM 629 C C . PHE A 1 77 ? 0.16 -20.609 -29.5 1 65.69 77 PHE A C 1
ATOM 631 O O . PHE A 1 77 ? -0.872 -20.688 -28.828 1 65.69 77 PHE A O 1
ATOM 638 N N . ASN A 1 78 ? 0.362 -20.922 -30.766 1 66.81 78 ASN A N 1
ATOM 639 C CA . ASN A 1 78 ? -0.818 -21.328 -31.516 1 66.81 78 ASN A CA 1
ATOM 640 C C . ASN A 1 78 ? -1.253 -22.75 -31.156 1 66.81 78 ASN A C 1
ATOM 642 O O . ASN A 1 78 ? -0.435 -23.562 -30.719 1 66.81 78 ASN A O 1
ATOM 646 N N . ASN A 1 79 ? -2.426 -23.016 -31.266 1 68.94 79 ASN A N 1
ATOM 647 C CA . ASN A 1 79 ? -3.033 -24.281 -30.859 1 68.94 79 ASN A CA 1
ATOM 648 C C . ASN A 1 79 ? -2.73 -25.391 -31.859 1 68.94 79 ASN A C 1
ATOM 650 O O . ASN A 1 79 ? -3.115 -26.531 -31.641 1 68.94 79 ASN A O 1
ATOM 654 N N . GLU A 1 80 ? -1.982 -25.047 -32.781 1 77.88 80 GLU A N 1
ATOM 655 C CA . GLU A 1 80 ? -1.589 -26.078 -33.719 1 77.88 80 GLU A CA 1
ATOM 656 C C . GLU A 1 80 ? -0.209 -26.641 -33.375 1 77.88 80 GLU A C 1
ATOM 658 O O . GLU A 1 80 ? 0.037 -27.844 -33.562 1 77.88 80 GLU A O 1
ATOM 663 N N . ASP A 1 81 ? 0.552 -25.859 -32.844 1 86.12 81 ASP A N 1
ATOM 664 C CA . ASP A 1 81 ? 1.938 -26.266 -32.625 1 86.12 81 ASP A CA 1
ATOM 665 C C . ASP A 1 81 ? 2.152 -26.719 -31.172 1 86.12 81 ASP A C 1
ATOM 667 O O . ASP A 1 81 ? 3.104 -27.453 -30.875 1 86.12 81 ASP A O 1
ATOM 671 N N . TYR A 1 82 ? 1.266 -26.312 -30.312 1 91.31 82 TYR A N 1
ATOM 672 C CA . TYR A 1 82 ? 1.464 -26.609 -28.891 1 91.31 82 TYR A CA 1
ATOM 673 C C . TYR A 1 82 ? 0.218 -27.25 -28.281 1 91.31 82 TYR A C 1
ATOM 675 O O . TYR A 1 82 ? -0.905 -26.938 -28.688 1 91.31 82 TYR A O 1
ATOM 683 N N . PHE A 1 83 ? 0.441 -28.141 -27.469 1 93.62 83 PHE A N 1
ATOM 684 C CA . PHE A 1 83 ? -0.592 -28.734 -26.625 1 93.62 83 PHE A CA 1
ATOM 685 C C . PHE A 1 83 ? -0.486 -28.25 -25.188 1 93.62 83 PHE A C 1
ATOM 687 O O . PHE A 1 83 ? 0.37 -28.703 -24.438 1 93.62 83 PHE A O 1
ATOM 694 N N . PHE A 1 84 ? -1.414 -27.406 -24.812 1 94.44 84 PHE A N 1
ATOM 695 C CA . PHE A 1 84 ? -1.345 -26.75 -23.5 1 94.44 84 PHE A CA 1
ATOM 696 C C . PHE A 1 84 ? -2.156 -27.531 -22.469 1 94.44 84 PHE A C 1
ATOM 698 O O . PHE A 1 84 ? -3.273 -27.969 -22.75 1 94.44 84 PHE A O 1
ATOM 705 N N . ILE A 1 85 ? -1.549 -27.719 -21.359 1 96.5 85 ILE A N 1
ATOM 706 C CA . ILE A 1 85 ? -2.213 -28.281 -20.188 1 96.5 85 ILE A CA 1
ATOM 707 C C . ILE A 1 85 ? -2.17 -27.281 -19.031 1 96.5 85 ILE A C 1
ATOM 709 O O . ILE A 1 85 ? -1.11 -26.734 -18.719 1 96.5 85 ILE A O 1
ATOM 713 N N . SER A 1 86 ? -3.305 -26.969 -18.438 1 96.56 86 SER A N 1
ATOM 714 C CA . SER A 1 86 ? -3.414 -26.031 -17.328 1 96.56 86 SER A CA 1
ATOM 715 C C . SER A 1 86 ? -4.086 -26.703 -16.125 1 96.56 86 SER A C 1
ATOM 717 O O . SER A 1 86 ? -5.199 -27.219 -16.234 1 96.56 86 SER A O 1
ATOM 719 N N . VAL A 1 87 ? -3.434 -26.625 -14.992 1 97.88 87 VAL A N 1
ATOM 720 C CA . VAL A 1 87 ? -3.92 -27.297 -13.789 1 97.88 87 VAL A CA 1
ATOM 721 C C . VAL A 1 87 ? -4.27 -26.25 -12.727 1 97.88 87 VAL A C 1
ATOM 723 O O . VAL A 1 87 ? -3.473 -25.359 -12.445 1 97.88 87 VAL A O 1
ATOM 726 N N . THR A 1 88 ? -5.457 -26.328 -12.195 1 98.06 88 THR A N 1
ATOM 727 C CA . THR A 1 88 ? -5.719 -25.547 -10.992 1 98.06 88 THR A CA 1
ATOM 728 C C . THR A 1 88 ? -4.867 -26.031 -9.828 1 98.06 88 THR A C 1
ATOM 730 O O . THR A 1 88 ? -4.949 -27.203 -9.445 1 98.06 88 THR A O 1
ATOM 733 N N . SER A 1 89 ? -4.156 -25.203 -9.266 1 98.06 89 SER A N 1
ATOM 734 C CA . SER A 1 89 ? -3.066 -25.562 -8.359 1 98.06 89 SER A CA 1
ATOM 735 C C . SER A 1 89 ? -3.602 -26.109 -7.043 1 98.06 89 SER A C 1
ATOM 737 O O . SER A 1 89 ? -4.723 -25.797 -6.645 1 98.06 89 SER A O 1
ATOM 739 N N . LEU A 1 90 ? -2.783 -26.906 -6.43 1 98.44 90 LEU A N 1
ATOM 740 C CA . LEU A 1 90 ? -3.02 -27.328 -5.051 1 98.44 90 LEU A CA 1
ATOM 741 C C . LEU A 1 90 ? -3.275 -26.109 -4.152 1 98.44 90 LEU A C 1
ATOM 743 O O . LEU A 1 90 ? -2.561 -25.109 -4.23 1 98.44 90 LEU A O 1
ATOM 747 N N . GLY A 1 91 ? -4.305 -26.203 -3.336 1 96.56 91 GLY A N 1
ATOM 748 C CA . GLY A 1 91 ? -4.602 -25.125 -2.398 1 96.56 91 GLY A CA 1
ATOM 749 C C . GLY A 1 91 ? -5.582 -24.109 -2.947 1 96.56 91 GLY A C 1
ATOM 750 O O . GLY A 1 91 ? -6.012 -23.203 -2.23 1 96.56 91 GLY A O 1
ATOM 751 N N . PHE A 1 92 ? -5.941 -24.219 -4.242 1 95.25 92 PHE A N 1
ATOM 752 C CA . PHE A 1 92 ? -6.859 -23.281 -4.879 1 95.25 92 PHE A CA 1
ATOM 753 C C . PHE A 1 92 ? -8.242 -23.906 -5.047 1 95.25 92 PHE A C 1
ATOM 755 O O . PHE A 1 92 ? -8.367 -25.125 -5.137 1 95.25 92 PHE A O 1
ATOM 762 N N . PRO A 1 93 ? -9.203 -22.953 -5.211 1 90.56 93 PRO A N 1
ATOM 763 C CA . PRO A 1 93 ? -10.562 -23.5 -5.312 1 90.56 93 PRO A CA 1
ATOM 764 C C . PRO A 1 93 ? -10.75 -24.391 -6.535 1 90.56 93 PRO A C 1
ATOM 766 O O . PRO A 1 93 ? -10.141 -24.156 -7.578 1 90.56 93 PRO A O 1
ATOM 769 N N . GLU A 1 94 ? -11.5 -25.406 -6.523 1 90.12 94 GLU A N 1
ATOM 770 C CA . GLU A 1 94 ? -11.859 -26.359 -7.566 1 90.12 94 GLU A CA 1
ATOM 771 C C . GLU A 1 94 ? -10.844 -27.5 -7.637 1 90.12 94 GLU A C 1
ATOM 773 O O . GLU A 1 94 ? -11.102 -28.531 -8.273 1 90.12 94 GLU A O 1
ATOM 778 N N . SER A 1 95 ? -9.602 -27.297 -7.066 1 97.12 95 SER A N 1
ATOM 779 C CA . SER A 1 95 ? -8.695 -28.406 -6.793 1 97.12 95 SER A CA 1
ATOM 780 C C . SER A 1 95 ? -8.586 -28.672 -5.293 1 97.12 95 SER A C 1
ATOM 782 O O . SER A 1 95 ? -9.328 -28.094 -4.5 1 97.12 95 SER A O 1
ATOM 784 N N . CYS A 1 96 ? -7.73 -29.688 -4.953 1 98.06 96 CYS A N 1
ATOM 785 C CA . CYS A 1 96 ? -7.516 -30.016 -3.547 1 98.06 96 CYS A CA 1
ATOM 786 C C . CYS A 1 96 ? -7.07 -28.781 -2.77 1 98.06 96 CYS A C 1
ATOM 788 O O . CYS A 1 96 ? -5.977 -28.266 -3 1 98.06 96 CYS A O 1
ATOM 790 N N . SER A 1 97 ? -7.93 -28.297 -1.866 1 96.88 97 SER A N 1
ATOM 791 C CA . SER A 1 97 ? -7.734 -27.078 -1.083 1 96.88 97 SER A CA 1
ATOM 792 C C . SER A 1 97 ? -8.398 -27.203 0.286 1 96.88 97 SER A C 1
ATOM 794 O O . SER A 1 97 ? -9.125 -28.156 0.552 1 96.88 97 SER A O 1
ATOM 796 N N . PRO A 1 98 ? -8.109 -26.188 1.148 1 95.75 98 PRO A N 1
ATOM 797 C CA . PRO A 1 98 ? -8.812 -26.203 2.436 1 95.75 98 PRO A CA 1
ATOM 798 C C . PRO A 1 98 ? -10.328 -26.266 2.283 1 95.75 98 PRO A C 1
ATOM 800 O O . PRO A 1 98 ? -10.992 -27.062 2.945 1 95.75 98 PRO A O 1
ATOM 803 N N . SER A 1 99 ? -10.867 -25.484 1.401 1 92.81 99 SER A N 1
ATOM 804 C CA . SER A 1 99 ? -12.32 -25.406 1.26 1 92.81 99 SER A CA 1
ATOM 805 C C . SER A 1 99 ? -12.875 -26.641 0.556 1 92.81 99 SER A C 1
ATOM 807 O O . SER A 1 99 ? -13.898 -27.188 0.969 1 92.81 99 SER A O 1
ATOM 809 N N . THR A 1 100 ? -12.203 -27.125 -0.474 1 94.38 100 THR A N 1
ATOM 810 C CA . THR A 1 100 ? -12.734 -28.203 -1.285 1 94.38 100 THR A CA 1
ATOM 811 C C . THR A 1 100 ? -12.555 -29.547 -0.575 1 94.38 100 THR A C 1
ATOM 813 O O . THR A 1 100 ? -13.383 -30.453 -0.73 1 94.38 100 THR A O 1
ATOM 816 N N . SER A 1 101 ? -11.57 -29.688 0.243 1 94.81 101 SER A N 1
ATOM 817 C CA . SER A 1 101 ? -11.328 -30.922 0.991 1 94.81 101 SER A CA 1
ATOM 818 C C . SER A 1 101 ? -12.195 -30.984 2.246 1 94.81 101 SER A C 1
ATOM 820 O O . SER A 1 101 ? -12.336 -32.031 2.857 1 94.81 101 SER A O 1
ATOM 822 N N . GLY A 1 102 ? -12.656 -29.766 2.703 1 92.75 102 GLY A N 1
ATOM 823 C CA . GLY A 1 102 ? -13.422 -29.672 3.936 1 92.75 102 GLY A CA 1
ATOM 824 C C . GLY A 1 102 ? -12.555 -29.609 5.176 1 92.75 102 GLY A C 1
ATOM 825 O O . GLY A 1 102 ? -13.062 -29.484 6.293 1 92.75 102 GLY A O 1
ATOM 826 N N . LEU A 1 103 ? -11.273 -29.578 4.965 1 94.5 103 LEU A N 1
ATOM 827 C CA . LEU A 1 103 ? -10.367 -29.578 6.109 1 94.5 103 LEU A CA 1
ATOM 828 C C . LEU A 1 103 ? -10.242 -28.172 6.695 1 94.5 103 LEU A C 1
ATOM 830 O O . LEU A 1 103 ? -9.836 -28.016 7.848 1 94.5 103 LEU A O 1
ATOM 834 N N . ASN A 1 104 ? -10.5 -27.188 5.867 1 93.12 104 ASN A N 1
ATOM 835 C CA . ASN A 1 104 ? -10.445 -25.797 6.301 1 93.12 104 ASN A CA 1
ATOM 836 C C . ASN A 1 104 ? -9.141 -25.484 7.027 1 93.12 104 ASN A C 1
ATOM 838 O O . ASN A 1 104 ? -8.055 -25.688 6.48 1 93.12 104 ASN A O 1
ATOM 842 N N . HIS A 1 105 ? -9.211 -25.094 8.289 1 92.38 105 HIS A N 1
ATOM 843 C CA . HIS A 1 105 ? -8 -24.672 8.992 1 92.38 105 HIS A CA 1
ATOM 844 C C . HIS A 1 105 ? -7.113 -25.875 9.32 1 92.38 105 HIS A C 1
ATOM 846 O O . HIS A 1 105 ? -5.953 -25.703 9.703 1 92.38 105 HIS A O 1
ATOM 852 N N . ASP A 1 106 ? -7.598 -27.094 9.141 1 94.25 106 ASP A N 1
ATOM 853 C CA . ASP A 1 106 ? -6.816 -28.297 9.414 1 94.25 106 ASP A CA 1
ATOM 854 C C . ASP A 1 106 ? -6.027 -28.719 8.18 1 94.25 106 ASP A C 1
ATOM 856 O O . ASP A 1 106 ? -5.238 -29.672 8.234 1 94.25 106 ASP A O 1
ATOM 860 N N . PHE A 1 107 ? -6.262 -28.109 7.059 1 96.56 107 PHE A N 1
ATOM 861 C CA . PHE A 1 107 ? -5.512 -28.406 5.844 1 96.56 107 PHE A CA 1
ATOM 862 C C . PHE A 1 107 ? -4.02 -28.156 6.059 1 96.56 107 PHE A C 1
ATOM 864 O O . PHE A 1 107 ? -3.631 -27.172 6.688 1 96.56 107 PHE A O 1
ATOM 871 N N . PRO A 1 108 ? -3.152 -29.047 5.578 1 97.62 108 PRO A N 1
ATOM 872 C CA . PRO A 1 108 ? -1.718 -28.875 5.828 1 97.62 108 PRO A CA 1
ATOM 873 C C . PRO A 1 108 ? -1.11 -27.719 5.035 1 97.62 108 PRO A C 1
ATOM 875 O O . PRO A 1 108 ? -1.545 -27.438 3.914 1 97.62 108 PRO A O 1
ATOM 878 N N . ASN A 1 109 ? -0.105 -27.125 5.645 1 97.25 109 ASN A N 1
ATOM 879 C CA . ASN A 1 109 ? 0.716 -26.219 4.852 1 97.25 109 ASN A CA 1
ATOM 880 C C . ASN A 1 109 ? 1.449 -26.953 3.734 1 97.25 109 ASN A C 1
ATOM 882 O O . ASN A 1 109 ? 1.81 -28.125 3.887 1 97.25 109 ASN A O 1
ATOM 886 N N . TYR A 1 110 ? 1.607 -26.312 2.645 1 97.88 110 TYR A N 1
ATOM 887 C CA . TYR A 1 110 ? 2.338 -26.922 1.537 1 97.88 110 TYR A CA 1
ATOM 888 C C . TYR A 1 110 ? 3.57 -26.094 1.18 1 97.88 110 TYR A C 1
ATOM 890 O O . TYR A 1 110 ? 3.656 -24.906 1.527 1 97.88 110 TYR A O 1
ATOM 898 N N . GLU A 1 111 ? 4.504 -26.734 0.573 1 97.38 111 GLU A N 1
ATOM 899 C CA . GLU A 1 111 ? 5.711 -26.125 0.022 1 97.38 111 GLU A CA 1
ATOM 900 C C . GLU A 1 111 ? 5.727 -26.219 -1.502 1 97.38 111 GLU A C 1
ATOM 902 O O . GLU A 1 111 ? 4.809 -26.766 -2.105 1 97.38 111 GLU A O 1
ATOM 907 N N . ILE A 1 112 ? 6.715 -25.562 -2.068 1 98.25 112 ILE A N 1
ATOM 908 C CA . ILE A 1 112 ? 6.793 -25.484 -3.523 1 98.25 112 ILE A CA 1
ATOM 909 C C . ILE A 1 112 ? 6.836 -26.891 -4.117 1 98.25 112 ILE A C 1
ATOM 911 O O . ILE A 1 112 ? 6.246 -27.156 -5.168 1 98.25 112 ILE A O 1
ATOM 915 N N . GLU A 1 113 ? 7.469 -27.844 -3.463 1 98 113 GLU A N 1
ATOM 916 C CA . GLU A 1 113 ? 7.551 -29.219 -3.957 1 98 113 GLU A CA 1
ATOM 917 C C . GLU A 1 113 ? 6.168 -29.859 -4.035 1 98 113 GLU A C 1
ATOM 919 O O . GLU A 1 113 ? 5.895 -30.656 -4.938 1 98 113 GLU A O 1
ATOM 924 N N . ASP A 1 114 ? 5.363 -29.562 -3.088 1 98.75 114 ASP A N 1
ATOM 925 C CA . ASP A 1 114 ? 4.008 -30.094 -3.098 1 98.75 114 ASP A CA 1
ATOM 926 C C . ASP A 1 114 ? 3.219 -29.578 -4.297 1 98.75 114 ASP A C 1
ATOM 928 O O . ASP A 1 114 ? 2.469 -30.328 -4.926 1 98.75 114 ASP A O 1
ATOM 932 N N . LEU A 1 115 ? 3.342 -28.328 -4.574 1 98.75 115 LEU A N 1
ATOM 933 C CA . LEU A 1 115 ? 2.67 -27.719 -5.719 1 98.75 115 LEU A CA 1
ATOM 934 C C . LEU A 1 115 ? 3.117 -28.375 -7.02 1 98.75 115 LEU A C 1
ATOM 936 O O . LEU A 1 115 ? 2.287 -28.719 -7.867 1 98.75 115 LEU A O 1
ATOM 940 N N . VAL A 1 116 ? 4.387 -28.562 -7.156 1 98.81 116 VAL A N 1
ATOM 941 C CA . VAL A 1 116 ? 4.957 -29.172 -8.352 1 98.81 116 VAL A CA 1
ATOM 942 C C . VAL A 1 116 ? 4.52 -30.625 -8.438 1 98.81 116 VAL A C 1
ATOM 944 O O . VAL A 1 116 ? 4.074 -31.094 -9.492 1 98.81 116 VAL A O 1
ATOM 947 N N . ASN A 1 117 ? 4.598 -31.359 -7.312 1 98.81 117 ASN A N 1
ATOM 948 C CA . ASN A 1 117 ? 4.25 -32.781 -7.285 1 98.81 117 ASN A CA 1
ATOM 949 C C . ASN A 1 117 ? 2.777 -33 -7.629 1 98.81 117 ASN A C 1
ATOM 951 O O . ASN A 1 117 ? 2.422 -34 -8.234 1 98.81 117 ASN A O 1
ATOM 955 N N . PHE A 1 118 ? 1.975 -32.094 -7.215 1 98.88 118 PHE A N 1
ATOM 956 C CA . PHE A 1 118 ? 0.552 -32.156 -7.527 1 98.88 118 PHE A CA 1
ATOM 957 C C . PHE A 1 118 ? 0.327 -32.125 -9.039 1 98.88 118 PHE A C 1
ATOM 959 O O . PHE A 1 118 ? -0.446 -32.938 -9.562 1 98.88 118 PHE A O 1
ATOM 966 N N . GLN A 1 119 ? 1.008 -31.297 -9.734 1 98.81 119 GLN A N 1
ATOM 967 C CA . GLN A 1 119 ? 0.906 -31.203 -11.188 1 98.81 119 GLN A CA 1
ATOM 968 C C . GLN A 1 119 ? 1.547 -32.406 -11.859 1 98.81 119 GLN A C 1
ATOM 970 O O . GLN A 1 119 ? 1.007 -32.938 -12.828 1 98.81 119 GLN A O 1
ATOM 975 N N . LYS A 1 120 ? 2.672 -32.781 -11.367 1 98.75 120 LYS A N 1
ATOM 976 C CA . LYS A 1 120 ? 3.375 -33.938 -11.938 1 98.75 120 LYS A CA 1
ATOM 977 C C . LYS A 1 120 ? 2.535 -35.219 -11.836 1 98.75 120 LYS A C 1
ATOM 979 O O . LYS A 1 120 ? 2.49 -36 -12.773 1 98.75 120 LYS A O 1
ATOM 984 N N . GLN A 1 121 ? 1.898 -35.406 -10.68 1 98.75 121 GLN A N 1
ATOM 985 C CA . GLN A 1 121 ? 1.044 -36.594 -10.5 1 98.75 121 GLN A CA 1
ATOM 986 C C . GLN A 1 121 ? -0.108 -36.562 -11.5 1 98.75 121 GLN A C 1
ATOM 988 O O . GLN A 1 121 ? -0.471 -37.625 -12.039 1 98.75 121 GLN A O 1
ATOM 993 N N . LEU A 1 122 ? -0.684 -35.406 -11.75 1 98.81 122 LEU A N 1
ATOM 994 C CA . LEU A 1 122 ? -1.738 -35.312 -12.75 1 98.81 122 LEU A CA 1
ATOM 995 C C . LEU A 1 122 ? -1.218 -35.75 -14.125 1 98.81 122 LEU A C 1
ATOM 997 O O . LEU A 1 122 ? -1.88 -36.5 -14.836 1 98.81 122 LEU A O 1
ATOM 1001 N N . LEU A 1 123 ? -0.073 -35.188 -14.523 1 98.69 123 LEU A N 1
ATOM 1002 C CA . LEU A 1 123 ? 0.505 -35.5 -15.828 1 98.69 123 LEU A CA 1
ATOM 1003 C C . LEU A 1 123 ? 0.732 -37.031 -15.961 1 98.69 123 LEU A C 1
ATOM 1005 O O . LEU A 1 123 ? 0.423 -37.594 -17 1 98.69 123 LEU A O 1
ATOM 1009 N N . LYS A 1 124 ? 1.206 -37.625 -14.906 1 98.31 124 LYS A N 1
ATOM 1010 C CA . LYS A 1 124 ? 1.482 -39.062 -14.922 1 98.31 124 LYS A CA 1
ATOM 1011 C C . LYS A 1 124 ? 0.2 -39.844 -15.102 1 98.31 124 LYS A C 1
ATOM 1013 O O . LYS A 1 124 ? 0.182 -40.844 -15.844 1 98.31 124 LYS A O 1
ATOM 1018 N N . GLU A 1 125 ? -0.822 -39.438 -14.492 1 98.56 125 GLU A N 1
ATOM 1019 C CA . GLU A 1 125 ? -2.043 -40.219 -14.469 1 98.56 125 GLU A CA 1
ATOM 1020 C C . GLU A 1 125 ? -2.916 -39.938 -15.688 1 98.56 125 GLU A C 1
ATOM 1022 O O . GLU A 1 125 ? -3.537 -40.844 -16.25 1 98.56 125 GLU A O 1
ATOM 1027 N N . LYS A 1 126 ? -2.977 -38.688 -16.141 1 98.31 126 LYS A N 1
ATOM 1028 C CA . LYS A 1 126 ? -3.957 -38.312 -17.156 1 98.31 126 LYS A CA 1
ATOM 1029 C C . LYS A 1 126 ? -3.287 -38.062 -18.5 1 98.31 126 LYS A C 1
ATOM 1031 O O . LYS A 1 126 ? -3.949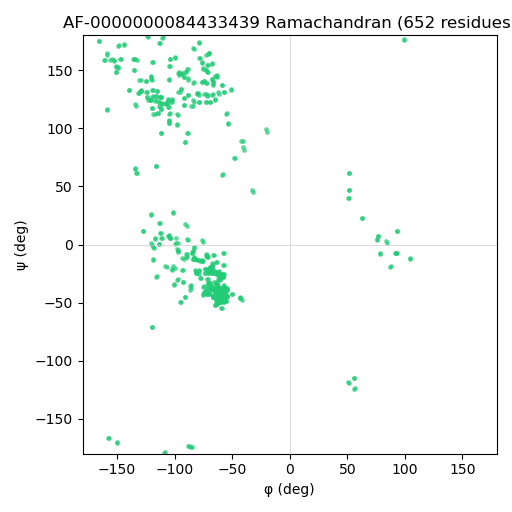 -38.062 -19.547 1 98.31 126 LYS A O 1
ATOM 1036 N N . PHE A 1 127 ? -2.031 -37.844 -18.5 1 98.25 127 PHE A N 1
ATOM 1037 C CA . PHE A 1 127 ? -1.275 -37.625 -19.719 1 98.25 127 PHE A CA 1
ATOM 1038 C C . PHE A 1 127 ? -0.006 -38.469 -19.734 1 98.25 127 PHE A C 1
ATOM 1040 O O . PHE A 1 127 ? 1.093 -37.938 -19.922 1 98.25 127 PHE A O 1
ATOM 1047 N N . PRO A 1 128 ? -0.159 -39.719 -19.703 1 97.75 128 PRO A N 1
ATOM 1048 C CA . PRO A 1 128 ? 1.007 -40.594 -19.562 1 97.75 128 PRO A CA 1
ATOM 1049 C C . PRO A 1 128 ? 1.921 -40.562 -20.781 1 97.75 128 PRO A C 1
ATOM 1051 O O . PRO A 1 128 ? 3.078 -40.969 -20.703 1 97.75 128 PRO A O 1
ATOM 1054 N N . LYS A 1 129 ? 1.447 -40.062 -21.859 1 98.06 129 LYS A N 1
ATOM 1055 C CA . LYS A 1 129 ? 2.252 -40 -23.062 1 98.06 129 LYS A CA 1
ATOM 1056 C C . LYS A 1 129 ? 3.143 -38.75 -23.062 1 98.06 129 LYS A C 1
ATOM 1058 O O . LYS A 1 129 ? 3.982 -38.594 -23.953 1 98.06 129 LYS A O 1
ATOM 1063 N N . VAL A 1 130 ? 2.977 -37.938 -22.109 1 98.44 130 VAL A N 1
ATOM 1064 C CA . VAL A 1 130 ? 3.895 -36.812 -21.906 1 98.44 130 VAL A CA 1
ATOM 1065 C C . VAL A 1 130 ? 5.051 -37.25 -21.016 1 98.44 130 VAL A C 1
ATOM 1067 O O . VAL A 1 130 ? 4.961 -37.188 -19.781 1 98.44 130 VAL A O 1
ATOM 1070 N N . LYS A 1 131 ? 6.141 -37.625 -21.625 1 97.62 131 LYS A N 1
ATOM 1071 C CA . LYS A 1 131 ? 7.293 -38.094 -20.859 1 97.62 131 LYS A CA 1
ATOM 1072 C C . LYS A 1 131 ? 8.18 -36.938 -20.422 1 97.62 131 LYS A C 1
ATOM 1074 O O . LYS A 1 131 ? 8.844 -37 -19.391 1 97.62 131 LYS A O 1
ATOM 1079 N N . LYS A 1 132 ? 8.25 -36 -21.281 1 97.94 132 LYS A N 1
ATOM 1080 C CA . LYS A 1 132 ? 8.945 -34.719 -21.047 1 97.94 132 LYS A CA 1
ATOM 1081 C C . LYS A 1 132 ? 8.156 -33.562 -21.625 1 97.94 132 LYS A C 1
ATOM 1083 O O . LYS A 1 132 ? 7.625 -33.625 -22.734 1 97.94 132 LYS A O 1
ATOM 1088 N N . LEU A 1 133 ? 8.039 -32.562 -20.812 1 98.62 133 LEU A N 1
ATOM 1089 C CA . LEU A 1 133 ? 7.383 -31.359 -21.312 1 98.62 133 LEU A CA 1
ATOM 1090 C C . LEU A 1 133 ? 8.297 -30.594 -22.266 1 98.62 133 LEU A C 1
ATOM 1092 O O . LEU A 1 133 ? 9.5 -30.5 -22.047 1 98.62 133 LEU A O 1
ATOM 1096 N N . LEU A 1 134 ? 7.641 -30.062 -23.328 1 97.56 134 LEU A N 1
ATOM 1097 C CA . LEU A 1 134 ? 8.391 -29.094 -24.125 1 97.56 134 LEU A CA 1
ATOM 1098 C C . LEU A 1 134 ? 8.766 -27.891 -23.281 1 97.56 134 LEU A C 1
ATOM 1100 O O . LEU A 1 134 ? 9.906 -27.406 -23.344 1 97.56 134 LEU A O 1
ATOM 1104 N N . GLY A 1 135 ? 7.734 -27.391 -22.516 1 97.88 135 GLY A N 1
ATOM 1105 C CA . GLY A 1 135 ? 8.047 -26.266 -21.641 1 97.88 135 GLY A CA 1
ATOM 1106 C C . GLY A 1 135 ? 6.98 -26 -20.609 1 97.88 135 GLY A C 1
ATOM 1107 O O . GLY A 1 135 ? 5.98 -26.719 -20.531 1 97.88 135 GLY A O 1
ATOM 1108 N N . ILE A 1 136 ? 7.293 -25.062 -19.75 1 98.44 136 ILE A N 1
ATOM 1109 C CA . ILE A 1 136 ? 6.383 -24.594 -18.703 1 98.44 136 ILE A CA 1
ATOM 1110 C C . ILE A 1 136 ? 6.309 -23.062 -18.75 1 98.44 136 ILE A C 1
ATOM 1112 O O . ILE A 1 136 ? 7.336 -22.391 -18.859 1 98.44 136 ILE A O 1
ATOM 1116 N N . VAL A 1 137 ? 5.105 -22.547 -18.719 1 97.12 137 VAL A N 1
ATOM 1117 C CA . VAL A 1 137 ? 4.875 -21.125 -18.609 1 97.12 137 VAL A CA 1
ATOM 1118 C C . VAL A 1 137 ? 4.254 -20.797 -17.25 1 97.12 137 VAL A C 1
ATOM 1120 O O . VAL A 1 137 ? 3.178 -21.297 -16.906 1 97.12 137 VAL A O 1
ATOM 1123 N N . GLY A 1 138 ? 4.949 -20.062 -16.484 1 98.12 138 GLY A N 1
ATOM 1124 C CA . GLY A 1 138 ? 4.445 -19.641 -15.188 1 98.12 138 GLY A CA 1
ATOM 1125 C C . GLY A 1 138 ? 4.168 -18.156 -15.109 1 98.12 138 GLY A C 1
ATOM 1126 O O . GLY A 1 138 ? 5.051 -17.328 -15.375 1 98.12 138 GLY A O 1
ATOM 1127 N N . TYR A 1 139 ? 2.945 -17.828 -14.703 1 96.94 139 TYR A N 1
ATOM 1128 C CA . TYR A 1 139 ? 2.494 -16.453 -14.602 1 96.94 139 TYR A CA 1
ATOM 1129 C C . TYR A 1 139 ? 2.242 -16.062 -13.148 1 96.94 139 TYR A C 1
ATOM 1131 O O . TYR A 1 139 ? 1.408 -16.672 -12.477 1 96.94 139 TYR A O 1
ATOM 1139 N N . SER A 1 140 ? 2.928 -15 -12.664 1 96.62 140 SER A N 1
ATOM 1140 C CA . SER A 1 140 ? 2.742 -14.523 -11.297 1 96.62 140 SER A CA 1
ATOM 1141 C C . SER A 1 140 ? 2.994 -15.633 -10.281 1 96.62 140 SER A C 1
ATOM 1143 O O . SER A 1 140 ? 4.082 -16.203 -10.242 1 96.62 140 SER A O 1
ATOM 1145 N N . PHE A 1 141 ? 2.049 -16.062 -9.547 1 97.19 141 PHE A N 1
ATOM 1146 C CA . PHE A 1 141 ? 2.168 -17.188 -8.633 1 97.19 141 PHE A CA 1
ATOM 1147 C C . PHE A 1 141 ? 2.664 -18.438 -9.359 1 97.19 141 PHE A C 1
ATOM 1149 O O . PHE A 1 141 ? 3.475 -19.188 -8.82 1 97.19 141 PHE A O 1
ATOM 1156 N N . GLY A 1 142 ? 2.213 -18.609 -10.562 1 98.25 142 GLY A N 1
ATOM 1157 C CA . GLY A 1 142 ? 2.615 -19.75 -11.367 1 98.25 142 GLY A CA 1
ATOM 1158 C C . GLY A 1 142 ? 4.098 -19.75 -11.695 1 98.25 142 GLY A C 1
ATOM 1159 O O . GLY A 1 142 ? 4.66 -20.797 -12.016 1 98.25 142 GLY A O 1
ATOM 1160 N N . GLY A 1 143 ? 4.664 -18.578 -11.656 1 98.56 143 GLY A N 1
ATOM 1161 C CA . GLY A 1 143 ? 6.102 -18.5 -11.852 1 98.56 143 GLY A CA 1
ATOM 1162 C C . GLY A 1 143 ? 6.887 -19.219 -10.773 1 98.56 143 GLY A C 1
ATOM 1163 O O . GLY A 1 143 ? 7.938 -19.812 -11.047 1 98.56 143 GLY A O 1
ATOM 1164 N N . PHE A 1 144 ? 6.418 -19.188 -9.547 1 98.56 144 PHE A N 1
ATOM 1165 C CA . PHE A 1 144 ? 7.027 -19.953 -8.469 1 98.56 144 PHE A CA 1
ATOM 1166 C C . PHE A 1 144 ? 7.012 -21.438 -8.789 1 98.56 144 PHE A C 1
ATOM 1168 O O . PHE A 1 144 ? 8.016 -22.141 -8.602 1 98.56 144 PHE A O 1
ATOM 1175 N N . ILE A 1 145 ? 5.895 -21.859 -9.289 1 98.75 145 ILE A N 1
ATOM 1176 C CA . ILE A 1 145 ? 5.707 -23.281 -9.57 1 98.75 145 ILE A CA 1
ATOM 1177 C C . ILE A 1 145 ? 6.594 -23.688 -10.742 1 98.75 145 ILE A C 1
ATOM 1179 O O . ILE A 1 145 ? 7.254 -24.734 -10.695 1 98.75 145 ILE A O 1
ATOM 1183 N N . ALA A 1 146 ? 6.656 -22.875 -11.758 1 98.81 146 ALA A N 1
ATOM 1184 C CA . ALA A 1 146 ? 7.484 -23.156 -12.922 1 98.81 146 ALA A CA 1
ATOM 1185 C C . ALA A 1 146 ? 8.961 -23.266 -12.539 1 98.81 146 ALA A C 1
ATOM 1187 O O . ALA A 1 146 ? 9.656 -24.188 -12.977 1 98.81 146 ALA A O 1
ATOM 1188 N N . LEU A 1 147 ? 9.375 -22.359 -11.727 1 98.81 147 LEU A N 1
ATOM 1189 C CA . LEU A 1 147 ? 10.75 -22.438 -11.234 1 98.81 147 LEU A CA 1
ATOM 1190 C C . LEU A 1 147 ? 10.945 -23.703 -10.398 1 98.81 147 LEU A C 1
ATOM 1192 O O . LEU A 1 147 ? 11.984 -24.359 -10.484 1 98.81 147 LEU A O 1
ATOM 1196 N N . GLY A 1 148 ? 9.961 -23.984 -9.562 1 98.81 148 GLY A N 1
ATOM 1197 C CA . GLY A 1 148 ? 10.016 -25.203 -8.789 1 98.81 148 GLY A CA 1
ATOM 1198 C C . GLY A 1 148 ? 10.211 -26.453 -9.641 1 98.81 148 GLY A C 1
ATOM 1199 O O . GLY A 1 148 ? 11.039 -27.312 -9.312 1 98.81 148 GLY A O 1
ATOM 1200 N N . TRP A 1 149 ? 9.484 -26.516 -10.719 1 98.88 149 TRP A N 1
ATOM 1201 C CA . TRP A 1 149 ? 9.633 -27.609 -11.664 1 98.88 149 TRP A CA 1
ATOM 1202 C C . TRP A 1 149 ? 11.078 -27.734 -12.141 1 98.88 149 TRP A C 1
ATOM 1204 O O . TRP A 1 149 ? 11.656 -28.828 -12.141 1 98.88 149 TRP A O 1
ATOM 1214 N N . SER A 1 150 ? 11.664 -26.625 -12.547 1 98.75 150 SER A N 1
ATOM 1215 C CA . SER A 1 150 ? 13.008 -26.609 -13.125 1 98.75 150 SER A CA 1
ATOM 1216 C C . SER A 1 150 ? 14.062 -26.984 -12.094 1 98.75 150 SER A C 1
ATOM 1218 O O . SER A 1 150 ? 15.156 -27.438 -12.445 1 98.75 150 SER A O 1
ATOM 1220 N N . ILE A 1 151 ? 13.758 -26.828 -10.852 1 98.75 151 ILE A N 1
ATOM 1221 C CA . ILE A 1 151 ? 14.695 -27.094 -9.766 1 98.75 151 ILE A CA 1
ATOM 1222 C C . ILE A 1 151 ? 14.555 -28.547 -9.305 1 98.75 151 ILE A C 1
ATOM 1224 O O . ILE A 1 151 ? 15.555 -29.25 -9.148 1 98.75 151 ILE A O 1
ATOM 1228 N N . PHE A 1 152 ? 13.375 -29.016 -9.133 1 98.56 152 PHE A N 1
ATOM 1229 C CA . PHE A 1 152 ? 13.156 -30.312 -8.5 1 98.56 152 PHE A CA 1
ATOM 1230 C C . PHE A 1 152 ? 13.07 -31.422 -9.539 1 98.56 152 PHE A C 1
ATOM 1232 O O . PHE A 1 152 ? 13.281 -32.594 -9.219 1 98.56 152 PHE A O 1
ATOM 1239 N N . TYR A 1 153 ? 12.766 -31.062 -10.734 1 98.69 153 TYR A N 1
ATOM 1240 C CA . TYR A 1 153 ? 12.766 -31.984 -11.867 1 98.69 153 TYR A CA 1
ATOM 1241 C C . TYR A 1 153 ? 13.461 -31.359 -13.07 1 98.69 153 TYR A C 1
ATOM 1243 O O . TYR A 1 153 ? 12.859 -31.234 -14.141 1 98.69 153 TYR A O 1
ATOM 1251 N N . PRO A 1 154 ? 14.734 -31.094 -12.969 1 98.5 154 PRO A N 1
ATOM 1252 C CA . PRO A 1 154 ? 15.469 -30.297 -13.945 1 98.5 154 PRO A CA 1
ATOM 1253 C C . PRO A 1 154 ? 15.508 -30.938 -15.336 1 98.5 154 PRO A C 1
ATOM 1255 O O . PRO A 1 154 ? 15.75 -30.25 -16.328 1 98.5 154 PRO A O 1
ATOM 1258 N N . ASP A 1 155 ? 15.18 -32.188 -15.461 1 98.44 155 ASP A N 1
ATOM 1259 C CA . ASP A 1 155 ? 15.297 -32.875 -16.734 1 98.44 155 ASP A CA 1
ATOM 1260 C C . ASP A 1 155 ? 13.93 -33.062 -17.391 1 98.44 155 ASP A C 1
ATOM 1262 O O . ASP A 1 155 ? 13.828 -33.625 -18.484 1 98.44 155 ASP A O 1
ATOM 1266 N N . ASP A 1 156 ? 12.898 -32.5 -16.812 1 98.69 156 ASP A N 1
ATOM 1267 C CA . ASP A 1 156 ? 11.539 -32.875 -17.219 1 98.69 156 ASP A CA 1
ATOM 1268 C C . ASP A 1 156 ? 10.977 -31.828 -18.203 1 98.69 156 ASP A C 1
ATOM 1270 O O . ASP A 1 156 ? 9.828 -31.953 -18.641 1 98.69 156 ASP A O 1
ATOM 1274 N N . MET A 1 157 ? 11.781 -30.844 -18.625 1 98.69 157 MET A N 1
ATOM 1275 C CA . MET A 1 157 ? 11.312 -29.859 -19.594 1 98.69 157 MET A CA 1
ATOM 1276 C C . MET A 1 157 ? 12.484 -29.234 -20.359 1 98.69 157 MET A C 1
ATOM 1278 O O . MET A 1 157 ? 13.617 -29.25 -19.859 1 98.69 157 MET A O 1
ATOM 1282 N N . ASP A 1 158 ? 12.164 -28.703 -21.469 1 98.44 158 ASP A N 1
ATOM 1283 C CA . ASP A 1 158 ? 13.211 -28.078 -22.281 1 98.44 158 ASP A CA 1
ATOM 1284 C C . ASP A 1 158 ? 13.336 -26.594 -21.984 1 98.44 158 ASP A C 1
ATOM 1286 O O . ASP A 1 158 ? 14.422 -26.016 -22.094 1 98.44 158 ASP A O 1
ATOM 1290 N N . PHE A 1 159 ? 12.172 -25.953 -21.625 1 98.5 159 PHE A N 1
ATOM 1291 C CA . PHE A 1 159 ? 12.266 -24.531 -21.312 1 98.5 159 PHE A CA 1
ATOM 1292 C C . PHE A 1 159 ? 11.258 -24.141 -20.25 1 98.5 159 PHE A C 1
ATOM 1294 O O . PHE A 1 159 ? 10.297 -24.875 -20 1 98.5 159 PHE A O 1
ATOM 1301 N N . VAL A 1 160 ? 11.547 -23.016 -19.609 1 98.75 160 VAL A N 1
ATOM 1302 C CA . VAL A 1 160 ? 10.633 -22.359 -18.672 1 98.75 160 VAL A CA 1
ATOM 1303 C C . VAL A 1 160 ? 10.523 -20.875 -19.016 1 98.75 160 VAL A C 1
ATOM 1305 O O . VAL A 1 160 ? 11.531 -20.219 -19.281 1 98.75 160 VAL A O 1
ATOM 1308 N N . ILE A 1 161 ? 9.32 -20.406 -19.109 1 98.12 161 ILE A N 1
ATOM 1309 C CA . ILE A 1 161 ? 9.055 -18.969 -19.156 1 98.12 161 ILE A CA 1
ATOM 1310 C C . ILE A 1 161 ? 8.523 -18.5 -17.812 1 98.12 161 ILE A C 1
ATOM 1312 O O . ILE A 1 161 ? 7.457 -18.922 -17.375 1 98.12 161 ILE A O 1
ATOM 1316 N N . HIS A 1 162 ? 9.297 -17.734 -17.188 1 98.62 162 HIS A N 1
ATOM 1317 C CA . HIS A 1 162 ? 8.984 -17.109 -15.906 1 98.62 162 HIS A CA 1
ATOM 1318 C C . HIS A 1 162 ? 8.484 -15.688 -16.094 1 98.62 162 HIS A C 1
ATOM 1320 O O . HIS A 1 162 ? 9.281 -14.758 -16.266 1 98.62 162 HIS A O 1
ATOM 1326 N N . PHE A 1 163 ? 7.148 -15.531 -15.969 1 97.56 163 PHE A N 1
ATOM 1327 C CA . PHE A 1 163 ? 6.512 -14.289 -16.391 1 97.56 163 PHE A CA 1
ATOM 1328 C C . PHE A 1 163 ? 5.949 -13.531 -15.195 1 97.56 163 PHE A C 1
ATOM 1330 O O . PHE A 1 163 ? 5.023 -14.008 -14.531 1 97.56 163 PHE A O 1
ATOM 1337 N N . ASN A 1 164 ? 6.473 -12.25 -14.93 1 96.75 164 ASN A N 1
ATOM 1338 C CA . ASN A 1 164 ? 5.949 -11.375 -13.891 1 96.75 164 ASN A CA 1
ATOM 1339 C C . ASN A 1 164 ? 5.863 -12.078 -12.547 1 96.75 164 ASN A C 1
ATOM 1341 O O . ASN A 1 164 ? 4.789 -12.148 -11.945 1 96.75 164 ASN A O 1
ATOM 1345 N N . SER A 1 165 ? 6.984 -12.492 -12.062 1 97.88 165 SER A N 1
ATOM 1346 C CA . SER A 1 165 ? 7.051 -13.336 -10.875 1 97.88 165 SER A CA 1
ATOM 1347 C C . SER A 1 165 ? 8.344 -13.102 -10.102 1 97.88 165 SER A C 1
ATOM 1349 O O . SER A 1 165 ? 8.992 -12.062 -10.266 1 97.88 165 SER A O 1
ATOM 1351 N N . SER A 1 166 ? 8.594 -13.938 -9.141 1 97.56 166 SER A N 1
ATOM 1352 C CA . SER A 1 166 ? 9.781 -13.844 -8.289 1 97.56 166 SER A CA 1
ATOM 1353 C C . SER A 1 166 ? 10.305 -15.227 -7.91 1 97.56 166 SER A C 1
ATOM 1355 O O . SER A 1 166 ? 9.773 -16.234 -8.359 1 97.56 166 SER A O 1
ATOM 1357 N N . TYR A 1 167 ? 11.484 -15.234 -7.27 1 98.38 167 TYR A N 1
ATOM 1358 C CA . TYR A 1 167 ? 12.102 -16.5 -6.867 1 98.38 167 TYR A CA 1
ATOM 1359 C C . TYR A 1 167 ? 12.141 -16.625 -5.352 1 98.38 167 TYR A C 1
ATOM 1361 O O . TYR A 1 167 ? 12.562 -17.656 -4.82 1 98.38 167 TYR A O 1
ATOM 1369 N N . LYS A 1 168 ? 11.625 -15.625 -4.699 1 97.06 168 LYS A N 1
ATOM 1370 C CA . LYS A 1 168 ? 11.516 -15.656 -3.244 1 97.06 168 LYS A CA 1
ATOM 1371 C C . LYS A 1 168 ? 10.492 -14.641 -2.744 1 97.06 168 LYS A C 1
ATOM 1373 O O . LYS A 1 168 ? 10.141 -13.695 -3.461 1 97.06 168 LYS A O 1
ATOM 1378 N N . SER A 1 169 ? 10.031 -14.938 -1.507 1 93.44 169 SER A N 1
ATOM 1379 C CA . SER A 1 169 ? 9.164 -13.969 -0.854 1 93.44 169 SER A CA 1
ATOM 1380 C C . SER A 1 169 ? 9.969 -12.82 -0.258 1 93.44 169 SER A C 1
ATOM 1382 O O . SER A 1 169 ? 10.875 -13.039 0.542 1 93.44 169 SER A O 1
ATOM 1384 N N . GLN A 1 170 ? 9.68 -11.602 -0.662 1 93.31 170 GLN A N 1
ATOM 1385 C CA . GLN A 1 170 ? 10.32 -10.383 -0.163 1 93.31 170 GLN A CA 1
ATOM 1386 C C . GLN A 1 170 ? 9.445 -9.156 -0.414 1 93.31 170 GLN A C 1
ATOM 1388 O O . GLN A 1 170 ? 8.469 -9.234 -1.161 1 93.31 170 GLN A O 1
ATOM 1393 N N . GLY A 1 171 ? 9.773 -8.094 0.29 1 94.38 171 GLY A N 1
ATOM 1394 C CA . GLY A 1 171 ? 9.125 -6.816 0.042 1 94.38 171 GLY A CA 1
ATOM 1395 C C . GLY A 1 171 ? 7.617 -6.883 0.171 1 94.38 171 GLY A C 1
ATOM 1396 O O . GLY A 1 171 ? 7.094 -7.352 1.185 1 94.38 171 GLY A O 1
ATOM 1397 N N . ASN A 1 172 ? 6.949 -6.48 -0.908 1 94.81 172 ASN A N 1
ATOM 1398 C CA . ASN A 1 172 ? 5.5 -6.309 -0.882 1 94.81 172 ASN A CA 1
ATOM 1399 C C . ASN A 1 172 ? 4.773 -7.648 -0.822 1 94.81 172 ASN A C 1
ATOM 1401 O O . ASN A 1 172 ? 3.695 -7.754 -0.235 1 94.81 172 ASN A O 1
ATOM 1405 N N . LYS A 1 173 ? 5.41 -8.688 -1.401 1 95.62 173 LYS A N 1
ATOM 1406 C CA . LYS A 1 173 ? 4.797 -10.008 -1.351 1 95.62 173 LYS A CA 1
ATOM 1407 C C . LYS A 1 173 ? 4.703 -10.516 0.085 1 95.62 173 LYS A C 1
ATOM 1409 O O . LYS A 1 173 ? 3.668 -11.047 0.495 1 95.62 173 LYS A O 1
ATOM 1414 N N . TYR A 1 174 ? 5.766 -10.352 0.782 1 96.75 174 TYR A N 1
ATOM 1415 C CA . TYR A 1 174 ? 5.793 -10.766 2.182 1 96.75 174 TYR A CA 1
ATOM 1416 C C . TYR A 1 174 ? 4.805 -9.953 3.01 1 96.75 174 TYR A C 1
ATOM 1418 O O . TYR A 1 174 ? 4.059 -10.508 3.818 1 96.75 174 TYR A O 1
ATOM 1426 N N . ILE A 1 175 ? 4.848 -8.633 2.818 1 96.81 175 ILE A N 1
ATOM 1427 C CA . ILE A 1 175 ? 3.982 -7.734 3.572 1 96.81 175 ILE A CA 1
ATOM 1428 C C . ILE A 1 175 ? 2.52 -8.086 3.322 1 96.81 175 ILE A C 1
ATOM 1430 O O . ILE A 1 175 ? 1.716 -8.133 4.254 1 96.81 175 ILE A O 1
ATOM 1434 N N . PHE A 1 176 ? 2.174 -8.367 2.084 1 96.94 176 PHE A N 1
ATOM 1435 C CA . PHE A 1 176 ? 0.803 -8.742 1.759 1 96.94 176 PHE A CA 1
ATOM 1436 C C . PHE A 1 176 ? 0.388 -9.992 2.525 1 96.94 176 PHE A C 1
ATOM 1438 O O . PHE A 1 176 ? -0.646 -10 3.195 1 96.94 176 PHE A O 1
ATOM 1445 N N . ALA A 1 177 ? 1.185 -11.008 2.371 1 97.5 177 ALA A N 1
ATOM 1446 C CA . ALA A 1 177 ? 0.85 -12.281 3.006 1 97.5 177 ALA A CA 1
ATOM 1447 C C . ALA A 1 177 ? 0.703 -12.117 4.516 1 97.5 177 ALA A C 1
ATOM 1449 O O . ALA A 1 177 ? -0.261 -12.609 5.105 1 97.5 177 ALA A O 1
ATOM 1450 N N . LYS A 1 178 ? 1.606 -11.438 5.113 1 96.81 178 LYS A N 1
ATOM 1451 C CA . LYS A 1 178 ? 1.61 -11.242 6.562 1 96.81 178 LYS A CA 1
ATOM 1452 C C . LYS A 1 178 ? 0.365 -10.484 7.02 1 96.81 178 LYS A C 1
ATOM 1454 O O . LYS A 1 178 ? -0.338 -10.93 7.93 1 96.81 178 LYS A O 1
ATOM 1459 N N . LEU A 1 179 ? 0.094 -9.391 6.387 1 96.5 179 LEU A N 1
ATOM 1460 C CA . LEU A 1 179 ? -1.009 -8.539 6.82 1 96.5 179 LEU A CA 1
ATOM 1461 C C . LEU A 1 179 ? -2.352 -9.164 6.469 1 96.5 179 LEU A C 1
ATOM 1463 O O . LEU A 1 179 ? -3.318 -9.047 7.227 1 96.5 179 LEU A O 1
ATOM 1467 N N . ALA A 1 180 ? -2.475 -9.766 5.297 1 96.5 180 ALA A N 1
ATOM 1468 C CA . ALA A 1 180 ? -3.703 -10.469 4.934 1 96.5 180 ALA A CA 1
ATOM 1469 C C . ALA A 1 180 ? -4.035 -11.555 5.949 1 96.5 180 ALA A C 1
ATOM 1471 O O . ALA A 1 180 ? -5.188 -11.695 6.367 1 96.5 180 ALA A O 1
ATOM 1472 N N . ASN A 1 181 ? -3.01 -12.312 6.348 1 96.69 181 ASN A N 1
ATOM 1473 C CA . ASN A 1 181 ? -3.219 -13.344 7.359 1 96.69 181 ASN A CA 1
ATOM 1474 C C . ASN A 1 181 ? -3.678 -12.742 8.688 1 96.69 181 ASN A C 1
ATOM 1476 O O . ASN A 1 181 ? -4.566 -13.289 9.344 1 96.69 181 ASN A O 1
ATOM 1480 N N . GLN A 1 182 ? -3.062 -11.672 9.055 1 94 182 GLN A N 1
ATOM 1481 C CA . GLN A 1 182 ? -3.465 -10.977 10.281 1 94 182 GLN A CA 1
ATOM 1482 C C . GLN A 1 182 ? -4.934 -10.57 10.219 1 94 182 GLN A C 1
ATOM 1484 O O . GLN A 1 182 ? -5.68 -10.766 11.18 1 94 182 GLN A O 1
ATOM 1489 N N . ILE A 1 183 ? -5.352 -10.008 9.125 1 93.06 183 ILE A N 1
ATOM 1490 C CA . ILE A 1 183 ? -6.727 -9.57 8.922 1 93.06 183 ILE A CA 1
ATOM 1491 C C . ILE A 1 183 ? -7.672 -10.766 9.055 1 93.06 183 ILE A C 1
ATOM 1493 O O . ILE A 1 183 ? -8.688 -10.688 9.75 1 93.06 183 ILE A O 1
ATOM 1497 N N . ILE A 1 184 ? -7.305 -11.812 8.398 1 93.12 184 ILE A N 1
ATOM 1498 C CA . ILE A 1 184 ? -8.125 -13.023 8.398 1 93.12 184 ILE A CA 1
ATOM 1499 C C . ILE A 1 184 ? -8.219 -13.578 9.82 1 93.12 184 ILE A C 1
ATOM 1501 O O . ILE A 1 184 ? -9.312 -13.867 10.305 1 93.12 184 ILE A O 1
ATOM 1505 N N . GLU A 1 185 ? -7.18 -13.688 10.531 1 91.31 185 GLU A N 1
ATOM 1506 C CA . GLU A 1 185 ? -7.141 -14.273 11.867 1 91.31 185 GLU A CA 1
ATOM 1507 C C . GLU A 1 185 ? -7.836 -13.375 12.891 1 91.31 185 GLU A C 1
ATOM 1509 O O . GLU A 1 185 ? -8.578 -13.852 13.75 1 91.31 185 GLU A O 1
ATOM 1514 N N . ASP A 1 186 ? -7.609 -12.117 12.789 1 86.19 186 ASP A N 1
ATOM 1515 C CA . ASP A 1 186 ? -8.172 -11.164 13.734 1 86.19 186 ASP A CA 1
ATOM 1516 C C . ASP A 1 186 ? -9.695 -11.078 13.594 1 86.19 186 ASP A C 1
ATOM 1518 O O . ASP A 1 186 ? -10.383 -10.617 14.5 1 86.19 186 ASP A O 1
ATOM 1522 N N . SER A 1 187 ? -10.227 -11.469 12.438 1 83.81 187 SER A N 1
ATOM 1523 C CA . SER A 1 187 ? -11.664 -11.406 12.211 1 83.81 187 SER A CA 1
ATOM 1524 C C . SER A 1 187 ? -12.406 -12.422 13.062 1 83.81 187 SER A C 1
ATOM 1526 O O . SER A 1 187 ? -13.625 -12.336 13.234 1 83.81 187 SER A O 1
ATOM 1528 N N . GLY A 1 188 ? -11.695 -13.422 13.539 1 84.25 188 GLY A N 1
ATOM 1529 C CA . GLY A 1 188 ? -12.312 -14.516 14.281 1 84.25 188 GLY A CA 1
ATOM 1530 C C . GLY A 1 188 ? -13 -15.523 13.383 1 84.25 188 GLY A C 1
ATOM 1531 O O . GLY A 1 188 ? -13.414 -16.594 13.852 1 84.25 188 GLY A O 1
ATOM 1532 N N . GLN A 1 189 ? -13.109 -15.227 12.109 1 84.5 189 GLN A N 1
ATOM 1533 C CA . GLN A 1 189 ? -13.836 -16.078 11.18 1 84.5 189 GLN A CA 1
ATOM 1534 C C . GLN A 1 189 ? -12.992 -17.281 10.766 1 84.5 189 GLN A C 1
ATOM 1536 O O . GLN A 1 189 ? -13.531 -18.312 10.352 1 84.5 189 GLN A O 1
ATOM 1541 N N . TYR A 1 190 ? -11.75 -17.234 10.875 1 87.25 190 TYR A N 1
ATOM 1542 C CA . TYR A 1 190 ? -10.852 -18.281 10.398 1 87.25 190 TYR A CA 1
ATOM 1543 C C . TYR A 1 190 ? -11.062 -19.562 11.18 1 87.25 190 TYR A C 1
ATOM 1545 O O . TYR A 1 190 ? -10.977 -20.656 10.617 1 87.25 190 TYR A O 1
ATOM 1553 N N . PHE A 1 191 ? -11.398 -19.328 12.383 1 84.44 191 PHE A N 1
ATOM 1554 C CA . PHE A 1 191 ? -11.539 -20.516 13.227 1 84.44 191 PHE A CA 1
ATOM 1555 C C . PHE A 1 191 ? -13.008 -20.828 13.477 1 84.44 191 PHE A C 1
ATOM 1557 O O . PHE A 1 191 ? -13.336 -21.703 14.273 1 84.44 191 PHE A O 1
ATOM 1564 N N . SER A 1 192 ? -13.781 -20.047 12.711 1 79.88 192 SER A N 1
ATOM 1565 C CA . SER A 1 192 ? -15.211 -20.219 12.93 1 79.88 192 SER A CA 1
ATOM 1566 C C . SER A 1 192 ? -15.797 -21.234 11.945 1 79.88 192 SER A C 1
ATOM 1568 O O . SER A 1 192 ? -15.328 -21.344 10.812 1 79.88 192 SER A O 1
ATOM 1570 N N . ASP A 1 193 ? -16.75 -21.922 12.367 1 71.19 193 ASP A N 1
ATOM 1571 C CA . ASP A 1 193 ? -17.469 -22.859 11.516 1 71.19 193 ASP A CA 1
ATOM 1572 C C . ASP A 1 193 ? -18.703 -22.203 10.898 1 71.19 193 ASP A C 1
ATOM 1574 O O . ASP A 1 193 ? -19.375 -22.797 10.055 1 71.19 193 ASP A O 1
ATOM 1578 N N . ILE A 1 194 ? -19 -21.062 11.43 1 68.94 194 ILE A N 1
ATOM 1579 C CA . ILE A 1 194 ? -20.172 -20.328 10.961 1 68.94 194 ILE A CA 1
ATOM 1580 C C . ILE A 1 194 ? -19.734 -19.031 10.297 1 68.94 194 ILE A C 1
ATOM 1582 O O . ILE A 1 194 ? -19.125 -18.172 10.938 1 68.94 194 ILE A O 1
ATOM 1586 N N . TYR A 1 195 ? -20.047 -19.141 8.977 1 67.56 195 TYR A N 1
ATOM 1587 C CA . TYR A 1 195 ? -19.719 -17.922 8.25 1 67.56 195 TYR A CA 1
ATOM 1588 C C . TYR A 1 195 ? -20.828 -16.891 8.375 1 67.56 195 TYR A C 1
ATOM 1590 O O . TYR A 1 195 ? -22.016 -17.234 8.289 1 67.56 195 TYR A O 1
ATOM 1598 N N . ASN A 1 196 ? -20.453 -15.68 8.891 1 71.38 196 ASN A N 1
ATOM 1599 C CA . ASN A 1 196 ? -21.422 -14.594 8.883 1 71.38 196 ASN A CA 1
ATOM 1600 C C . ASN A 1 196 ? -21.031 -13.5 7.895 1 71.38 196 ASN A C 1
ATOM 1602 O O . ASN A 1 196 ? -20.078 -13.664 7.125 1 71.38 196 ASN A O 1
ATOM 1606 N N . GLU A 1 197 ? -21.844 -12.531 7.816 1 68.44 197 GLU A N 1
ATOM 1607 C CA . GLU A 1 197 ? -21.75 -11.438 6.855 1 68.44 197 GLU A CA 1
ATOM 1608 C C . GLU A 1 197 ? -20.406 -10.711 6.992 1 68.44 197 GLU A C 1
ATOM 1610 O O . GLU A 1 197 ? -19.969 -10.039 6.062 1 68.44 197 GLU A O 1
ATOM 1615 N N . SER A 1 198 ? -19.719 -11.086 7.988 1 76.94 198 SER A N 1
ATOM 1616 C CA . SER A 1 198 ? -18.469 -10.375 8.25 1 76.94 198 SER A CA 1
ATOM 1617 C C . SER A 1 198 ? -17.344 -10.883 7.363 1 76.94 198 SER A C 1
ATOM 1619 O O . SER A 1 198 ? -16.328 -10.195 7.172 1 76.94 198 SER A O 1
ATOM 1621 N N . ILE A 1 199 ? -17.578 -12.016 6.715 1 85.44 199 ILE A N 1
ATOM 1622 C CA . ILE A 1 199 ? -16.516 -12.617 5.914 1 85.44 199 ILE A CA 1
ATOM 1623 C C . ILE A 1 199 ? -16.281 -11.789 4.652 1 85.44 199 ILE A C 1
ATOM 1625 O O . ILE A 1 199 ? -15.148 -11.641 4.203 1 85.44 199 ILE A O 1
ATOM 1629 N N . SER A 1 200 ? -17.359 -11.297 4.125 1 85.81 200 SER A N 1
ATOM 1630 C CA . SER A 1 200 ? -17.25 -10.469 2.932 1 85.81 200 SER A CA 1
ATOM 1631 C C . SER A 1 200 ? -16.375 -9.234 3.193 1 85.81 200 SER A C 1
ATOM 1633 O O . SER A 1 200 ? -15.562 -8.852 2.352 1 85.81 200 SER A O 1
ATOM 1635 N N . ASN A 1 201 ? -16.516 -8.664 4.367 1 87.12 201 ASN A N 1
ATOM 1636 C CA . ASN A 1 201 ? -15.719 -7.496 4.727 1 87.12 201 ASN A CA 1
ATOM 1637 C C . ASN A 1 201 ? -14.242 -7.848 4.844 1 87.12 201 ASN A C 1
ATOM 1639 O O . ASN A 1 201 ? -13.375 -7.047 4.477 1 87.12 201 ASN A O 1
ATOM 1643 N N . VAL A 1 202 ? -14.023 -9.016 5.375 1 90 202 VAL A N 1
ATOM 1644 C CA . VAL A 1 202 ? -12.648 -9.484 5.527 1 90 202 VAL A CA 1
ATOM 1645 C C . VAL A 1 202 ? -12.008 -9.664 4.152 1 90 202 VAL A C 1
ATOM 1647 O O . VAL A 1 202 ? -10.898 -9.18 3.914 1 90 202 VAL A O 1
ATOM 1650 N N . LEU A 1 203 ? -12.742 -10.25 3.232 1 91.75 203 LEU A N 1
ATOM 1651 C CA . LEU A 1 203 ? -12.234 -10.508 1.891 1 91.75 203 LEU A CA 1
ATOM 1652 C C . LEU A 1 203 ? -12.039 -9.203 1.123 1 91.75 203 LEU A C 1
ATOM 1654 O O . LEU A 1 203 ? -11.055 -9.055 0.389 1 91.75 203 LEU A O 1
ATOM 1658 N N . ILE A 1 204 ? -12.945 -8.328 1.354 1 92.25 204 ILE A N 1
ATOM 1659 C CA . ILE A 1 204 ? -12.844 -7.023 0.707 1 92.25 204 ILE A CA 1
ATOM 1660 C C . ILE A 1 204 ? -11.578 -6.309 1.183 1 92.25 204 ILE A C 1
ATOM 1662 O O . ILE A 1 204 ? -10.82 -5.773 0.373 1 92.25 204 ILE A O 1
ATOM 1666 N N . LEU A 1 205 ? -11.305 -6.332 2.463 1 92.88 205 LEU A N 1
ATOM 1667 C CA . LEU A 1 205 ? -10.125 -5.68 3.014 1 92.88 205 LEU A CA 1
ATOM 1668 C C . LEU A 1 205 ? -8.844 -6.336 2.49 1 92.88 205 LEU A C 1
ATOM 1670 O O . LEU A 1 205 ? -7.879 -5.645 2.166 1 92.88 205 LEU A O 1
ATOM 1674 N N . VAL A 1 206 ? -8.859 -7.609 2.398 1 94.81 206 VAL A N 1
ATOM 1675 C CA . VAL A 1 206 ? -7.711 -8.336 1.862 1 94.81 206 VAL A CA 1
ATOM 1676 C C . VAL A 1 206 ? -7.48 -7.934 0.407 1 94.81 206 VAL A C 1
ATOM 1678 O O . VAL A 1 206 ? -6.34 -7.707 -0.006 1 94.81 206 VAL A O 1
ATOM 1681 N N . SER A 1 207 ? -8.531 -7.832 -0.34 1 94.31 207 SER A N 1
ATOM 1682 C CA . SER A 1 207 ? -8.445 -7.41 -1.732 1 94.31 207 SER A CA 1
ATOM 1683 C C . SER A 1 207 ? -7.891 -5.992 -1.844 1 94.31 207 SER A C 1
ATOM 1685 O O . SER A 1 207 ? -7.086 -5.703 -2.732 1 94.31 207 SER A O 1
ATOM 1687 N N . GLN A 1 208 ? -8.344 -5.129 -0.989 1 94.44 208 GLN A N 1
ATOM 1688 C CA . GLN A 1 208 ? -7.883 -3.742 -0.984 1 94.44 208 GLN A CA 1
ATOM 1689 C C . GLN A 1 208 ? -6.398 -3.658 -0.643 1 94.44 208 GLN A C 1
ATOM 1691 O O . GLN A 1 208 ? -5.668 -2.855 -1.226 1 94.44 208 GLN A O 1
ATOM 1696 N N . LEU A 1 209 ? -5.969 -4.48 0.254 1 94.56 209 LEU A N 1
ATOM 1697 C CA . LEU A 1 209 ? -4.551 -4.582 0.583 1 94.56 209 LEU A CA 1
ATOM 1698 C C . LEU A 1 209 ? -3.74 -5.012 -0.634 1 94.56 209 LEU A C 1
ATOM 1700 O O . LEU A 1 209 ? -2.688 -4.438 -0.919 1 94.56 209 LEU A O 1
ATOM 1704 N N . HIS A 1 210 ? -4.234 -5.996 -1.304 1 94 210 HIS A N 1
ATOM 1705 C CA . HIS A 1 210 ? -3.568 -6.453 -2.516 1 94 210 HIS A CA 1
ATOM 1706 C C . HIS A 1 210 ? -3.504 -5.344 -3.562 1 94 210 HIS A C 1
ATOM 1708 O O . HIS A 1 210 ? -2.479 -5.172 -4.223 1 94 210 HIS A O 1
ATOM 1714 N N . TYR A 1 211 ? -4.59 -4.652 -3.674 1 92.06 211 TYR A N 1
ATOM 1715 C CA . TYR A 1 211 ? -4.688 -3.549 -4.625 1 92.06 211 TYR A CA 1
ATOM 1716 C C . TYR A 1 211 ? -3.6 -2.514 -4.375 1 92.06 211 TYR A C 1
ATOM 1718 O O . TYR A 1 211 ? -2.861 -2.145 -5.293 1 92.06 211 TYR A O 1
ATOM 1726 N N . ILE A 1 212 ? -3.416 -2.08 -3.172 1 92.88 212 ILE A N 1
ATOM 1727 C CA . ILE A 1 212 ? -2.518 -0.972 -2.867 1 92.88 212 ILE A CA 1
ATOM 1728 C C . ILE A 1 212 ? -1.067 -1.435 -2.984 1 92.88 212 ILE A C 1
ATOM 1730 O O . ILE A 1 212 ? -0.179 -0.639 -3.297 1 92.88 212 ILE A O 1
ATOM 1734 N N . LEU A 1 213 ? -0.822 -2.689 -2.838 1 93.25 213 LEU A N 1
ATOM 1735 C CA . LEU A 1 213 ? 0.538 -3.213 -2.912 1 93.25 213 LEU A CA 1
ATOM 1736 C C . LEU A 1 213 ? 0.896 -3.594 -4.344 1 93.25 213 LEU A C 1
ATOM 1738 O O . LEU A 1 213 ? 2.066 -3.818 -4.656 1 93.25 213 LEU A O 1
ATOM 1742 N N . SER A 1 214 ? -0.103 -3.619 -5.23 1 90.5 214 SER A N 1
ATOM 1743 C CA . SER A 1 214 ? 0.134 -4.109 -6.586 1 90.5 214 SER A CA 1
ATOM 1744 C C . SER A 1 214 ? 0.299 -2.955 -7.57 1 90.5 214 SER A C 1
ATOM 1746 O O . SER A 1 214 ? 1.068 -3.055 -8.523 1 90.5 214 SER A O 1
ATOM 1748 N N . PHE A 1 215 ? -0.417 -1.918 -7.316 1 89.06 215 PHE A N 1
ATOM 1749 C CA . PHE A 1 215 ? -0.448 -0.873 -8.336 1 89.06 215 PHE A CA 1
ATOM 1750 C C . PHE A 1 215 ? 0.568 0.219 -8.016 1 89.06 215 PHE A C 1
ATOM 1752 O O . PHE A 1 215 ? 0.771 0.569 -6.855 1 89.06 215 PHE A O 1
ATOM 1759 N N . SER A 1 216 ? 1.111 0.765 -9.047 1 88 216 SER A N 1
ATOM 1760 C CA . SER A 1 216 ? 2.145 1.786 -8.914 1 88 216 SER A CA 1
ATOM 1761 C C . SER A 1 216 ? 1.545 3.129 -8.508 1 88 216 SER A C 1
ATOM 1763 O O . SER A 1 216 ? 0.377 3.402 -8.789 1 88 216 SER A O 1
ATOM 1765 N N . ASN A 1 217 ? 2.383 3.934 -7.91 1 87.31 217 ASN A N 1
ATOM 1766 C CA . ASN A 1 217 ? 1.981 5.289 -7.555 1 87.31 217 ASN A CA 1
ATOM 1767 C C . ASN A 1 217 ? 1.59 6.102 -8.781 1 87.31 217 ASN A C 1
ATOM 1769 O O . ASN A 1 217 ? 0.676 6.926 -8.727 1 87.31 217 ASN A O 1
ATOM 1773 N N . ASP A 1 218 ? 2.312 5.875 -9.844 1 87.25 218 ASP A N 1
ATOM 1774 C CA . ASP A 1 218 ? 2.008 6.602 -11.078 1 87.25 218 ASP A CA 1
ATOM 1775 C C . ASP A 1 218 ? 0.595 6.285 -11.562 1 87.25 218 ASP A C 1
ATOM 1777 O O . ASP A 1 218 ? -0.15 7.188 -11.945 1 87.25 218 ASP A O 1
ATOM 1781 N N . TYR A 1 219 ? 0.257 5.039 -11.523 1 89.38 219 TYR A N 1
ATOM 1782 C CA . TYR A 1 219 ? -1.09 4.648 -11.922 1 89.38 219 TYR A CA 1
ATOM 1783 C C . TYR A 1 219 ? -2.135 5.254 -10.992 1 89.38 219 TYR A C 1
ATOM 1785 O O . TYR A 1 219 ? -3.084 5.895 -11.453 1 89.38 219 TYR A O 1
ATOM 1793 N N . ILE A 1 220 ? -1.988 5.109 -9.734 1 91.19 220 ILE A N 1
ATOM 1794 C CA . ILE A 1 220 ? -2.965 5.539 -8.742 1 91.19 220 ILE A CA 1
ATOM 1795 C C . ILE A 1 220 ? -3.16 7.051 -8.828 1 91.19 220 ILE A C 1
ATOM 1797 O O . ILE A 1 220 ? -4.289 7.539 -8.781 1 91.19 220 ILE A O 1
ATOM 1801 N N . ASN A 1 221 ? -2.061 7.785 -8.953 1 89.5 221 ASN A N 1
ATOM 1802 C CA . ASN A 1 221 ? -2.154 9.242 -8.969 1 89.5 221 ASN A CA 1
ATOM 1803 C C . ASN A 1 221 ? -2.658 9.758 -10.305 1 89.5 221 ASN A C 1
ATOM 1805 O O . ASN A 1 221 ? -2.98 10.945 -10.438 1 89.5 221 ASN A O 1
ATOM 1809 N N . SER A 1 222 ? -2.668 8.891 -11.336 1 87.5 222 SER A N 1
ATOM 1810 C CA . SER A 1 222 ? -3.254 9.273 -12.617 1 87.5 222 SER A CA 1
ATOM 1811 C C . SER A 1 222 ? -4.773 9.188 -12.57 1 87.5 222 SER A C 1
ATOM 1813 O O . SER A 1 222 ? -5.457 9.703 -13.461 1 87.5 222 SER A O 1
ATOM 1815 N N . LEU A 1 223 ? -5.32 8.547 -11.57 1 91.75 223 LEU A N 1
ATOM 1816 C CA . LEU A 1 223 ? -6.762 8.336 -11.461 1 91.75 223 LEU A CA 1
ATOM 1817 C C . LEU A 1 223 ? -7.422 9.461 -10.672 1 91.75 223 LEU A C 1
ATOM 1819 O O . LEU A 1 223 ? -6.84 9.977 -9.719 1 91.75 223 LEU A O 1
ATOM 1823 N N . SER A 1 224 ? -8.625 9.805 -11.109 1 93.12 224 SER A N 1
ATOM 1824 C CA . SER A 1 224 ? -9.484 10.648 -10.273 1 93.12 224 SER A CA 1
ATOM 1825 C C . SER A 1 224 ? -9.984 9.883 -9.055 1 93.12 224 SER A C 1
ATOM 1827 O O . SER A 1 224 ? -9.859 8.656 -8.984 1 93.12 224 SER A O 1
ATOM 1829 N N . ILE A 1 225 ? -10.492 10.609 -8.094 1 93.25 225 ILE A N 1
ATOM 1830 C CA . ILE A 1 225 ? -11.047 9.992 -6.895 1 93.25 225 ILE A CA 1
ATOM 1831 C C . ILE A 1 225 ? -12.141 9 -7.281 1 93.25 225 ILE A C 1
ATOM 1833 O O . ILE A 1 225 ? -12.188 7.887 -6.746 1 93.25 225 ILE A O 1
ATOM 1837 N N . GLU A 1 226 ? -12.977 9.359 -8.203 1 94.19 226 GLU A N 1
ATOM 1838 C CA . GLU A 1 226 ? -14.039 8.484 -8.68 1 94.19 226 GLU A CA 1
ATOM 1839 C C . GLU A 1 226 ? -13.469 7.215 -9.312 1 94.19 226 GLU A C 1
ATOM 1841 O O . GLU A 1 226 ? -13.977 6.117 -9.078 1 94.19 226 GLU A O 1
ATOM 1846 N N . GLU A 1 227 ? -12.453 7.359 -10.062 1 94.12 227 GLU A N 1
ATOM 1847 C CA . GLU A 1 227 ? -11.82 6.227 -10.727 1 94.12 227 GLU A CA 1
ATOM 1848 C C . GLU A 1 227 ? -11.133 5.309 -9.719 1 94.12 227 GLU A C 1
ATOM 1850 O O . GLU A 1 227 ? -11.117 4.09 -9.883 1 94.12 227 GLU A O 1
ATOM 1855 N N . ILE A 1 228 ? -10.508 5.93 -8.695 1 93.62 228 ILE A N 1
ATOM 1856 C CA . ILE A 1 228 ? -9.891 5.133 -7.637 1 93.62 228 ILE A CA 1
ATOM 1857 C C . ILE A 1 228 ? -10.953 4.262 -6.965 1 93.62 228 ILE A C 1
ATOM 1859 O O . ILE A 1 228 ? -10.75 3.057 -6.789 1 93.62 228 ILE A O 1
ATOM 1863 N N . ASN A 1 229 ? -12.078 4.879 -6.609 1 94 229 ASN A N 1
ATOM 1864 C CA . ASN A 1 229 ? -13.156 4.145 -5.969 1 94 229 ASN A CA 1
ATOM 1865 C C . ASN A 1 229 ? -13.648 2.994 -6.844 1 94 229 ASN A C 1
ATOM 1867 O O . ASN A 1 229 ? -13.836 1.876 -6.363 1 94 229 ASN A O 1
ATOM 1871 N N . PHE A 1 230 ? -13.797 3.248 -8.07 1 92.88 230 PHE A N 1
ATOM 1872 C CA . PHE A 1 230 ? -14.242 2.234 -9.023 1 92.88 230 PHE A CA 1
ATOM 1873 C C . PHE A 1 230 ? -13.211 1.117 -9.141 1 92.88 230 PHE A C 1
ATOM 1875 O O . PHE A 1 230 ? -13.57 -0.063 -9.156 1 92.88 230 PHE A O 1
ATOM 1882 N N . SER A 1 231 ? -12.016 1.486 -9.242 1 90.75 231 SER A N 1
ATOM 1883 C CA . SER A 1 231 ? -10.93 0.528 -9.414 1 90.75 231 SER A CA 1
ATOM 1884 C C . SER A 1 231 ? -10.805 -0.398 -8.211 1 90.75 231 SER A C 1
ATOM 1886 O O . SER A 1 231 ? -10.664 -1.613 -8.367 1 90.75 231 SER A O 1
ATOM 1888 N N . ILE A 1 232 ? -10.867 0.154 -7.035 1 91 232 ILE A N 1
ATOM 1889 C CA . ILE A 1 232 ? -10.75 -0.623 -5.805 1 91 232 ILE A CA 1
ATOM 1890 C C . ILE A 1 232 ? -11.922 -1.585 -5.684 1 91 232 ILE A C 1
ATOM 1892 O O . ILE A 1 232 ? -11.742 -2.762 -5.363 1 91 232 ILE A O 1
ATOM 1896 N N . GLU A 1 233 ? -13.094 -1.103 -5.977 1 89.25 233 GLU A N 1
ATOM 1897 C CA . GLU A 1 233 ? -14.297 -1.924 -5.887 1 89.25 233 GLU A CA 1
ATOM 1898 C C . GLU A 1 233 ? -14.266 -3.072 -6.891 1 89.25 233 GLU A C 1
ATOM 1900 O O . GLU A 1 233 ? -14.57 -4.215 -6.543 1 89.25 233 GLU A O 1
ATOM 1905 N N . ASN A 1 234 ? -13.836 -2.816 -8.062 1 87.06 234 ASN A N 1
ATOM 1906 C CA . ASN A 1 234 ? -13.789 -3.838 -9.109 1 87.06 234 ASN A CA 1
ATOM 1907 C C . ASN A 1 234 ? -12.703 -4.871 -8.836 1 87.06 234 ASN A C 1
ATOM 1909 O O . ASN A 1 234 ? -12.844 -6.039 -9.195 1 87.06 234 ASN A O 1
ATOM 1913 N N . PHE A 1 235 ? -11.695 -4.422 -8.273 1 85.06 235 PHE A N 1
ATOM 1914 C CA . PHE A 1 235 ? -10.594 -5.32 -7.953 1 85.06 235 PHE A CA 1
ATOM 1915 C C . PHE A 1 235 ? -11.031 -6.383 -6.953 1 85.06 235 PHE A C 1
ATOM 1917 O O . PHE A 1 235 ? -10.492 -7.492 -6.941 1 85.06 235 PHE A O 1
ATOM 1924 N N . ALA A 1 236 ? -12.031 -6.082 -6.168 1 82.38 236 ALA A N 1
ATOM 1925 C CA . ALA A 1 236 ? -12.469 -6.98 -5.102 1 82.38 236 ALA A CA 1
ATOM 1926 C C . ALA A 1 236 ? -13.414 -8.047 -5.641 1 82.38 236 ALA A C 1
ATOM 1928 O O . ALA A 1 236 ? -13.664 -9.055 -4.977 1 82.38 236 ALA A O 1
ATOM 1929 N N . ASP A 1 237 ? -13.922 -7.961 -6.797 1 78.19 237 ASP A N 1
ATOM 1930 C CA . ASP A 1 237 ? -14.969 -8.844 -7.316 1 78.19 237 ASP A CA 1
ATOM 1931 C C . ASP A 1 237 ? -14.484 -10.289 -7.363 1 78.19 237 ASP A C 1
ATOM 1933 O O . ASP A 1 237 ? -15.195 -11.203 -6.93 1 78.19 237 ASP A O 1
ATOM 1937 N N . GLU A 1 238 ? -13.289 -10.531 -7.738 1 73.88 238 GLU A N 1
ATOM 1938 C CA . GLU A 1 238 ? -12.812 -11.898 -7.922 1 73.88 238 GLU A CA 1
ATOM 1939 C C . GLU A 1 238 ? -12.547 -12.578 -6.582 1 73.88 238 GLU A C 1
ATOM 1941 O O . GLU A 1 238 ? -12.844 -13.758 -6.402 1 73.88 238 GLU A O 1
ATOM 1946 N N . ILE A 1 239 ? -12.078 -11.828 -5.676 1 76.12 239 ILE A N 1
ATOM 1947 C CA . ILE A 1 239 ? -11.641 -12.422 -4.418 1 76.12 239 ILE A CA 1
ATOM 1948 C C . ILE A 1 239 ? -12.859 -12.828 -3.59 1 76.12 239 ILE A C 1
ATOM 1950 O O . ILE A 1 239 ? -12.766 -13.672 -2.699 1 76.12 239 ILE A O 1
ATOM 1954 N N . LEU A 1 240 ? -14.008 -12.273 -3.838 1 78.94 240 LEU A N 1
ATOM 1955 C CA . LEU A 1 240 ? -15.211 -12.555 -3.064 1 78.94 240 LEU A CA 1
ATOM 1956 C C . LEU A 1 240 ? -15.656 -13.992 -3.264 1 78.94 240 LEU A C 1
ATOM 1958 O O . LEU A 1 240 ? -16.453 -14.516 -2.479 1 78.94 240 LEU A O 1
ATOM 1962 N N . PHE A 1 241 ? -15.016 -14.672 -4.215 1 78 241 PHE A N 1
ATOM 1963 C CA . PHE A 1 241 ? -15.391 -16.062 -4.484 1 78 241 PHE A CA 1
ATOM 1964 C C . PHE A 1 241 ? -14.422 -17.016 -3.801 1 78 241 PHE A C 1
ATOM 1966 O O . PHE A 1 241 ? -14.625 -18.234 -3.824 1 78 241 PHE A O 1
ATOM 1973 N N . PHE A 1 242 ? -13.477 -16.484 -3.113 1 85.81 242 PHE A N 1
ATOM 1974 C CA . PHE A 1 242 ? -12.492 -17.328 -2.447 1 85.81 242 PHE A CA 1
ATOM 1975 C C . PHE A 1 242 ? -12.875 -17.562 -0.989 1 85.81 242 PHE A C 1
ATOM 1977 O O . PHE A 1 242 ? -13.523 -16.719 -0.372 1 85.81 242 PHE A O 1
ATOM 1984 N N . ASP A 1 243 ? -12.484 -18.703 -0.617 1 91.19 243 ASP A N 1
ATOM 1985 C CA . ASP A 1 243 ? -12.578 -19.031 0.803 1 91.19 243 ASP A CA 1
ATOM 1986 C C . ASP A 1 243 ? -11.367 -18.516 1.567 1 91.19 243 ASP A C 1
ATOM 1988 O O . ASP A 1 243 ? -10.234 -18.594 1.081 1 91.19 243 ASP A O 1
ATOM 1992 N N . ILE A 1 244 ? -11.617 -17.969 2.758 1 92.06 244 ILE A N 1
ATOM 1993 C CA . ILE A 1 244 ? -10.547 -17.359 3.531 1 92.06 244 ILE A CA 1
ATOM 1994 C C . ILE A 1 244 ? -9.477 -18.406 3.857 1 92.06 244 ILE A C 1
ATOM 1996 O O . ILE A 1 244 ? -8.297 -18.078 3.988 1 92.06 244 ILE A O 1
ATOM 2000 N N . HIS A 1 245 ? -9.875 -19.703 3.99 1 94.25 245 HIS A N 1
ATOM 2001 C CA . HIS A 1 245 ? -8.906 -20.75 4.301 1 94.25 245 HIS A CA 1
ATOM 2002 C C . HIS A 1 245 ? -7.984 -21.016 3.115 1 94.25 245 HIS A C 1
ATOM 2004 O O . HIS A 1 245 ? -6.809 -21.328 3.297 1 94.25 245 HIS A O 1
ATOM 2010 N N . ASP A 1 246 ? -8.523 -20.906 1.912 1 94.88 246 ASP A N 1
ATOM 2011 C CA . ASP A 1 246 ? -7.711 -21.062 0.71 1 94.88 246 ASP A CA 1
ATOM 2012 C C . ASP A 1 246 ? -6.703 -19.922 0.575 1 94.88 246 ASP A C 1
ATOM 2014 O O . ASP A 1 246 ? -5.547 -20.156 0.217 1 94.88 246 ASP A O 1
ATOM 2018 N N . ILE A 1 247 ? -7.168 -18.766 0.927 1 95.25 247 ILE A N 1
ATOM 2019 C CA . ILE A 1 247 ? -6.289 -17.594 0.869 1 95.25 247 ILE A CA 1
ATOM 2020 C C . ILE A 1 247 ? -5.176 -17.75 1.9 1 95.25 247 ILE A C 1
ATOM 2022 O O . ILE A 1 247 ? -4.004 -17.5 1.595 1 95.25 247 ILE A O 1
ATOM 2026 N N . LYS A 1 248 ? -5.543 -18.156 3.059 1 95.88 248 LYS A N 1
ATOM 2027 C CA . LYS A 1 248 ? -4.59 -18.219 4.164 1 95.88 248 LYS A CA 1
ATOM 2028 C C . LYS A 1 248 ? -3.498 -19.25 3.881 1 95.88 248 LYS A C 1
ATOM 2030 O O . LYS A 1 248 ? -2.32 -19 4.148 1 95.88 248 LYS A O 1
ATOM 2035 N N . VAL A 1 249 ? -3.84 -20.391 3.379 1 96.62 249 VAL A N 1
ATOM 2036 C CA . VAL A 1 249 ? -2.832 -21.406 3.131 1 96.62 249 VAL A CA 1
ATOM 2037 C C . VAL A 1 249 ? -1.872 -20.938 2.041 1 96.62 249 VAL A C 1
ATOM 2039 O O . VAL A 1 249 ? -0.674 -21.234 2.094 1 96.62 249 VAL A O 1
ATOM 2042 N N . CYS A 1 250 ? -2.35 -20.266 1.037 1 96.56 250 CYS A N 1
ATOM 2043 C CA . CYS A 1 250 ? -1.504 -19.688 0.002 1 96.56 250 CYS A CA 1
ATOM 2044 C C . CYS A 1 250 ? -0.547 -18.656 0.594 1 96.56 250 CYS A C 1
ATOM 2046 O O . CYS A 1 250 ? 0.641 -18.641 0.267 1 96.56 250 CYS A O 1
ATOM 2048 N N . ASN A 1 251 ? -1.113 -17.797 1.47 1 97.44 251 ASN A N 1
ATOM 2049 C CA . ASN A 1 251 ? -0.283 -16.797 2.125 1 97.44 251 ASN A CA 1
ATOM 2050 C C . ASN A 1 251 ? 0.797 -17.438 2.99 1 97.44 251 ASN A C 1
ATOM 2052 O O . ASN A 1 251 ? 1.929 -16.953 3.041 1 97.44 251 ASN A O 1
ATOM 2056 N N . ASP A 1 252 ? 0.383 -18.469 3.707 1 97.69 252 ASP A N 1
ATOM 2057 C CA . ASP A 1 252 ? 1.363 -19.188 4.523 1 97.69 252 ASP A CA 1
ATOM 2058 C C . ASP A 1 252 ? 2.523 -19.688 3.672 1 97.69 252 ASP A C 1
ATOM 2060 O O . ASP A 1 252 ? 3.684 -19.609 4.086 1 97.69 252 ASP A O 1
ATOM 2064 N N . PHE A 1 253 ? 2.258 -20.188 2.561 1 97.75 253 PHE A N 1
ATOM 2065 C CA . PHE A 1 253 ? 3.289 -20.594 1.613 1 97.75 253 PHE A CA 1
ATOM 2066 C C . PHE A 1 253 ? 4.176 -19.422 1.24 1 97.75 253 PHE A C 1
ATOM 2068 O O . PHE A 1 25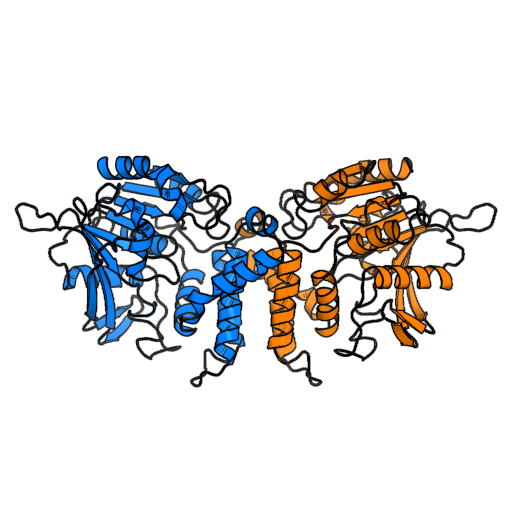3 ? 5.406 -19.531 1.253 1 97.75 253 PHE A O 1
ATOM 2075 N N . LEU A 1 254 ? 3.607 -18.297 0.938 1 96.69 254 LEU A N 1
ATOM 2076 C CA . LEU A 1 254 ? 4.336 -17.109 0.499 1 96.69 254 LEU A CA 1
ATOM 2077 C C . LEU A 1 254 ? 5.266 -16.609 1.599 1 96.69 254 LEU A C 1
ATOM 2079 O O . LEU A 1 254 ? 6.344 -16.078 1.312 1 96.69 254 LEU A O 1
ATOM 2083 N N . LEU A 1 255 ? 4.887 -16.75 2.824 1 96.62 255 LEU A N 1
ATOM 2084 C CA . LEU A 1 255 ? 5.672 -16.234 3.941 1 96.62 255 LEU A CA 1
ATOM 2085 C C . LEU A 1 255 ? 7.004 -16.969 4.055 1 96.62 255 LEU A C 1
ATOM 2087 O O . LEU A 1 255 ? 7.969 -16.422 4.594 1 96.62 255 LEU A O 1
ATOM 2091 N N . SER A 1 256 ? 7.07 -18.188 3.52 1 93.5 256 SER A N 1
ATOM 2092 C CA . SER A 1 256 ? 8.273 -18.969 3.73 1 93.5 256 SER A CA 1
ATOM 2093 C C . SER A 1 256 ? 8.945 -19.328 2.406 1 93.5 256 SER A C 1
ATOM 2095 O O . SER A 1 256 ? 10.008 -19.953 2.387 1 93.5 256 SER A O 1
ATOM 2097 N N . PHE A 1 257 ? 8.438 -18.922 1.317 1 95.38 257 PHE A N 1
ATOM 2098 C CA . PHE A 1 257 ? 8.891 -19.281 -0.016 1 95.38 257 PHE A CA 1
ATOM 2099 C C . PHE A 1 257 ? 10.25 -18.672 -0.315 1 95.38 257 PHE A C 1
ATOM 2101 O O . PHE A 1 257 ? 10.414 -17.453 -0.239 1 95.38 257 PHE A O 1
ATOM 2108 N N . ASN A 1 258 ? 11.281 -19.422 -0.656 1 97.25 258 ASN A N 1
ATOM 2109 C CA . ASN A 1 258 ? 12.609 -18.938 -1.044 1 97.25 258 ASN A CA 1
ATOM 2110 C C . ASN A 1 258 ? 13.367 -20 -1.847 1 97.25 258 ASN A C 1
ATOM 2112 O O . ASN A 1 258 ? 13.742 -21.047 -1.311 1 97.25 258 ASN A O 1
ATOM 2116 N N . LEU A 1 259 ? 13.664 -19.688 -3.123 1 98.31 259 LEU A N 1
ATOM 2117 C CA . LEU A 1 259 ? 14.352 -20.641 -3.996 1 98.31 259 LEU A CA 1
ATOM 2118 C C . LEU A 1 259 ? 15.758 -20.172 -4.32 1 98.31 259 LEU A C 1
ATOM 2120 O O . LEU A 1 259 ? 16.469 -20.797 -5.113 1 98.31 259 LEU A O 1
ATOM 2124 N N . GLU A 1 260 ? 16.188 -19.109 -3.727 1 97.25 260 GLU A N 1
ATOM 2125 C CA . GLU A 1 260 ? 17.406 -18.406 -4.113 1 97.25 260 GLU A CA 1
ATOM 2126 C C . GLU A 1 260 ? 18.594 -19.359 -4.125 1 97.25 260 GLU A C 1
ATOM 2128 O O . GLU A 1 260 ? 19.406 -19.328 -5.051 1 97.25 260 GLU A O 1
ATOM 2133 N N . ASN A 1 261 ? 18.719 -20.266 -3.205 1 97.31 261 ASN A N 1
ATOM 2134 C CA . ASN A 1 261 ? 19.891 -21.109 -3.057 1 97.31 261 ASN A CA 1
ATOM 2135 C C . ASN A 1 261 ? 19.781 -22.375 -3.889 1 97.31 261 ASN A C 1
ATOM 2137 O O . ASN A 1 261 ? 20.672 -23.234 -3.848 1 97.31 261 ASN A O 1
ATOM 2141 N N . LEU A 1 262 ? 18.781 -22.547 -4.652 1 98.38 262 LEU A N 1
ATOM 2142 C CA . LEU A 1 262 ? 18.562 -23.766 -5.414 1 98.38 262 LEU A CA 1
ATOM 2143 C C . LEU A 1 262 ? 18.594 -23.484 -6.91 1 98.38 262 LEU A C 1
ATOM 2145 O O . LEU A 1 262 ? 18.406 -24.406 -7.723 1 98.38 262 LEU A O 1
ATOM 2149 N N . LEU A 1 263 ? 18.906 -22.281 -7.301 1 98.56 263 LEU A N 1
ATOM 2150 C CA . LEU A 1 263 ? 18.766 -21.844 -8.688 1 98.56 263 LEU A CA 1
ATOM 2151 C C . LEU A 1 263 ? 19.812 -22.516 -9.57 1 98.56 263 LEU A C 1
ATOM 2153 O O . LEU A 1 263 ? 19.656 -22.578 -10.789 1 98.56 263 LEU A O 1
ATOM 2157 N N . ASP A 1 264 ? 20.859 -22.984 -9.008 1 97.44 264 ASP A N 1
ATOM 2158 C CA . ASP A 1 264 ? 21.953 -23.609 -9.766 1 97.44 264 ASP A CA 1
ATOM 2159 C C . ASP A 1 264 ? 21.531 -24.969 -10.305 1 97.44 264 ASP A C 1
ATOM 2161 O O . ASP A 1 264 ? 22.219 -25.547 -11.148 1 97.44 264 ASP A O 1
ATOM 2165 N N . ARG A 1 265 ? 20.391 -25.453 -9.883 1 98.12 265 ARG A N 1
ATOM 2166 C CA . ARG A 1 265 ? 19.906 -26.766 -10.297 1 98.12 265 ARG A CA 1
ATOM 2167 C C . ARG A 1 265 ? 19.203 -26.688 -11.648 1 98.12 265 ARG A C 1
ATOM 2169 O O . ARG A 1 265 ? 18.922 -27.719 -12.273 1 98.12 265 ARG A O 1
ATOM 2176 N N . ILE A 1 266 ? 18.953 -25.484 -12.094 1 98.62 266 ILE A N 1
ATOM 2177 C CA . ILE A 1 266 ? 18.203 -25.281 -13.328 1 98.62 266 ILE A CA 1
ATOM 2178 C C . ILE A 1 266 ? 19.062 -25.688 -14.523 1 98.62 266 ILE A C 1
ATOM 2180 O O . ILE A 1 266 ? 20.188 -25.188 -14.68 1 98.62 266 ILE A O 1
ATOM 2184 N N . LYS A 1 267 ? 18.438 -26.562 -15.375 1 98 267 LYS A N 1
ATOM 2185 C CA . LYS A 1 267 ? 19.156 -27.031 -16.547 1 98 267 LYS A CA 1
ATOM 2186 C C . LYS A 1 267 ? 18.484 -26.578 -17.828 1 98 267 LYS A C 1
ATOM 2188 O O . LYS A 1 267 ? 19.125 -26.469 -18.875 1 98 267 LYS A O 1
ATOM 2193 N N . CYS A 1 268 ? 17.203 -26.391 -17.75 1 98.12 268 CYS A N 1
ATOM 2194 C CA . CYS A 1 268 ? 16.438 -26.016 -18.922 1 98.12 268 CYS A CA 1
ATOM 2195 C C . CYS A 1 268 ? 16.75 -24.578 -19.344 1 98.12 268 CYS A C 1
ATOM 2197 O O . CYS A 1 268 ? 17.359 -23.828 -18.594 1 98.12 268 CYS A O 1
ATOM 2199 N N . LYS A 1 269 ? 16.375 -24.234 -20.594 1 98.44 269 LYS A N 1
ATOM 2200 C CA . LYS A 1 269 ? 16.422 -22.828 -21 1 98.44 269 LYS A CA 1
ATOM 2201 C C . LYS A 1 269 ? 15.391 -22 -20.25 1 98.44 269 LYS A C 1
ATOM 2203 O O . LYS A 1 269 ? 14.227 -22.406 -20.141 1 98.44 269 LYS A O 1
ATOM 2208 N N . LEU A 1 270 ? 15.883 -20.922 -19.688 1 98.75 270 LEU A N 1
ATOM 2209 C CA . LEU A 1 270 ? 15 -20.078 -18.875 1 98.75 270 LEU A CA 1
ATOM 2210 C C . LEU A 1 270 ? 14.844 -18.703 -19.5 1 98.75 270 LEU A C 1
ATOM 2212 O O . LEU A 1 270 ? 15.828 -18.016 -19.781 1 98.75 270 LEU A O 1
ATOM 2216 N N . LEU A 1 271 ? 13.609 -18.281 -19.766 1 98.81 271 LEU A N 1
ATOM 2217 C CA . LEU A 1 271 ? 13.266 -16.922 -20.141 1 98.81 271 LEU A CA 1
ATOM 2218 C C . LEU A 1 271 ? 12.594 -16.203 -18.969 1 98.81 271 LEU A C 1
ATOM 2220 O O . LEU A 1 271 ? 11.523 -16.609 -18.516 1 98.81 271 LEU A O 1
ATOM 2224 N N . VAL A 1 272 ? 13.25 -15.156 -18.531 1 98.81 272 VAL A N 1
ATOM 2225 C CA . VAL A 1 272 ? 12.695 -14.344 -17.453 1 98.81 272 VAL A CA 1
ATOM 2226 C C . VAL A 1 272 ? 12.094 -13.062 -18.016 1 98.81 272 VAL A C 1
ATOM 2228 O O . VAL A 1 272 ? 12.773 -12.312 -18.734 1 98.81 272 VAL A O 1
ATOM 2231 N N . ILE A 1 273 ? 10.805 -12.844 -17.703 1 98.31 273 ILE A N 1
ATOM 2232 C CA . ILE A 1 273 ? 10.125 -11.664 -18.219 1 98.31 273 ILE A CA 1
ATOM 2233 C C . ILE A 1 273 ? 9.695 -10.766 -17.062 1 98.31 273 ILE A C 1
ATOM 2235 O O . ILE A 1 273 ? 8.82 -11.133 -16.266 1 98.31 273 ILE A O 1
ATOM 2239 N N . GLY A 1 274 ? 10.312 -9.625 -16.984 1 97.62 274 GLY A N 1
ATOM 2240 C CA . GLY A 1 274 ? 9.883 -8.602 -16.031 1 97.62 274 GLY A CA 1
ATOM 2241 C C . GLY A 1 274 ? 8.852 -7.648 -16.625 1 97.62 274 GLY A C 1
ATOM 2242 O O . GLY A 1 274 ? 8.859 -7.387 -17.828 1 97.62 274 GLY A O 1
ATOM 2243 N N . VAL A 1 275 ? 7.996 -7.188 -15.758 1 96 275 VAL A N 1
ATOM 2244 C CA . VAL A 1 275 ? 6.953 -6.258 -16.188 1 96 275 VAL A CA 1
ATOM 2245 C C . VAL A 1 275 ? 7.164 -4.902 -15.516 1 96 275 VAL A C 1
ATOM 2247 O O . VAL A 1 275 ? 7.316 -4.824 -14.297 1 96 275 VAL A O 1
ATOM 2250 N N . GLY A 1 276 ? 7.109 -3.871 -16.266 1 91.19 276 GLY A N 1
ATOM 2251 C CA . GLY A 1 276 ? 7.297 -2.527 -15.742 1 91.19 276 GLY A CA 1
ATOM 2252 C C . GLY A 1 276 ? 6.125 -2.039 -14.914 1 91.19 276 GLY A C 1
ATOM 2253 O O . GLY A 1 276 ? 4.992 -2.479 -15.109 1 91.19 276 GLY A O 1
ATOM 2254 N N . ASN A 1 277 ? 6.477 -1.161 -13.922 1 85.44 277 ASN A N 1
ATOM 2255 C CA . ASN A 1 277 ? 5.5 -0.449 -13.102 1 85.44 277 ASN A CA 1
ATOM 2256 C C . ASN A 1 277 ? 4.656 -1.412 -12.266 1 85.44 277 ASN A C 1
ATOM 2258 O O . ASN A 1 277 ? 3.469 -1.167 -12.039 1 85.44 277 ASN A O 1
ATOM 2262 N N . ASN A 1 278 ? 5.152 -2.521 -12.047 1 86.75 278 ASN A N 1
ATOM 2263 C CA . ASN A 1 278 ? 4.551 -3.484 -11.125 1 86.75 278 ASN A CA 1
ATOM 2264 C C . ASN A 1 278 ? 5.117 -3.342 -9.719 1 86.75 278 ASN A C 1
ATOM 2266 O O . ASN A 1 278 ? 6.328 -3.43 -9.523 1 86.75 278 ASN A O 1
ATOM 2270 N N . ASN A 1 279 ? 4.215 -3.178 -8.766 1 90.81 279 ASN A N 1
ATOM 2271 C CA . ASN A 1 279 ? 4.695 -2.939 -7.406 1 90.81 279 ASN A CA 1
ATOM 2272 C C . ASN A 1 279 ? 4.715 -4.227 -6.586 1 90.81 279 ASN A C 1
ATOM 2274 O O . ASN A 1 279 ? 5.18 -4.23 -5.445 1 90.81 279 ASN A O 1
ATOM 2278 N N . TYR A 1 280 ? 4.199 -5.266 -7.164 1 93 280 TYR A N 1
ATOM 2279 C CA . TYR A 1 280 ? 4.188 -6.543 -6.461 1 93 280 TYR A CA 1
ATOM 2280 C C . TYR A 1 280 ? 5.398 -7.387 -6.836 1 93 280 TYR A C 1
ATOM 2282 O O . TYR A 1 280 ? 6.066 -7.945 -5.965 1 93 280 TYR A O 1
ATOM 2290 N N . TYR A 1 281 ? 5.645 -7.516 -8.094 1 95.5 281 TYR A N 1
ATOM 2291 C CA . TYR A 1 281 ? 6.875 -8.078 -8.648 1 95.5 281 TYR A CA 1
ATOM 2292 C C . TYR A 1 281 ? 7.695 -7.008 -9.352 1 95.5 281 TYR A C 1
ATOM 2294 O O . TYR A 1 281 ? 7.512 -6.762 -10.547 1 95.5 281 TYR A O 1
ATOM 2302 N N . ILE A 1 282 ? 8.609 -6.484 -8.641 1 94.38 282 ILE A N 1
ATOM 2303 C CA . ILE A 1 282 ? 9.375 -5.352 -9.141 1 94.38 282 ILE A CA 1
ATOM 2304 C C . ILE A 1 282 ? 10.633 -5.848 -9.852 1 94.38 282 ILE A C 1
ATOM 2306 O O . ILE A 1 282 ? 11.484 -6.496 -9.234 1 94.38 282 ILE A O 1
ATOM 2310 N N . PRO A 1 283 ? 10.773 -5.52 -11.148 1 96.19 283 PRO A N 1
ATOM 2311 C CA . PRO A 1 283 ? 11.875 -6.078 -11.938 1 96.19 283 PRO A CA 1
ATOM 2312 C C . PRO A 1 283 ? 13.234 -5.922 -11.25 1 96.19 283 PRO A C 1
ATOM 2314 O O . PRO A 1 283 ? 14.008 -6.879 -11.18 1 96.19 283 PRO A O 1
ATOM 2317 N N . GLU A 1 284 ? 13.508 -4.797 -10.664 1 95.25 284 GLU A N 1
ATOM 2318 C CA . GLU A 1 284 ? 14.797 -4.492 -10.047 1 95.25 284 GLU A CA 1
ATOM 2319 C C . GLU A 1 284 ? 15.102 -5.461 -8.906 1 95.25 284 GLU A C 1
ATOM 2321 O O . GLU A 1 284 ? 16.266 -5.688 -8.57 1 95.25 284 GLU A O 1
ATOM 2326 N N . TYR A 1 285 ? 14.078 -6.027 -8.359 1 95.69 285 TYR A N 1
ATOM 2327 C CA . TYR A 1 285 ? 14.297 -6.832 -7.164 1 95.69 285 TYR A CA 1
ATOM 2328 C C . TYR A 1 285 ? 13.891 -8.281 -7.398 1 95.69 285 TYR A C 1
ATOM 2330 O O . TYR A 1 285 ? 14.203 -9.156 -6.59 1 95.69 285 TYR A O 1
ATOM 2338 N N . ASP A 1 286 ? 13.195 -8.523 -8.484 1 97.06 286 ASP A N 1
ATOM 2339 C CA . ASP A 1 286 ? 12.641 -9.852 -8.695 1 97.06 286 ASP A CA 1
ATOM 2340 C C . ASP A 1 286 ? 13.195 -10.477 -9.977 1 97.06 286 ASP A C 1
ATOM 2342 O O . ASP A 1 286 ? 14.164 -11.234 -9.938 1 97.06 286 ASP A O 1
ATOM 2346 N N . SER A 1 287 ? 12.812 -10 -11.156 1 98.19 287 SER A N 1
ATOM 2347 C CA . SER A 1 287 ? 13.148 -10.648 -12.414 1 98.19 287 SER A CA 1
ATOM 2348 C C . SER A 1 287 ? 14.609 -10.414 -12.789 1 98.19 287 SER A C 1
ATOM 2350 O O . SER A 1 287 ? 15.289 -11.32 -13.273 1 98.19 287 SER A O 1
ATOM 2352 N N . ILE A 1 288 ? 15.148 -9.164 -12.617 1 98.19 288 ILE A N 1
ATOM 2353 C CA . ILE A 1 288 ? 16.516 -8.844 -13.016 1 98.19 288 ILE A CA 1
ATOM 2354 C C . ILE A 1 288 ? 17.5 -9.656 -12.164 1 98.19 288 ILE A C 1
ATOM 2356 O O . ILE A 1 288 ? 18.359 -10.344 -12.703 1 98.19 288 ILE A O 1
ATOM 2360 N N . PRO A 1 289 ? 17.391 -9.617 -10.852 1 97.88 289 PRO A N 1
ATOM 2361 C CA . PRO A 1 289 ? 18.297 -10.461 -10.055 1 97.88 289 PRO A CA 1
ATOM 2362 C C . PRO A 1 289 ? 18.188 -11.938 -10.422 1 97.88 289 PRO A C 1
ATOM 2364 O O . PRO A 1 289 ? 19.203 -12.641 -10.453 1 97.88 289 PRO A O 1
ATOM 2367 N N . LEU A 1 290 ? 16.969 -12.477 -10.664 1 98.62 290 LEU 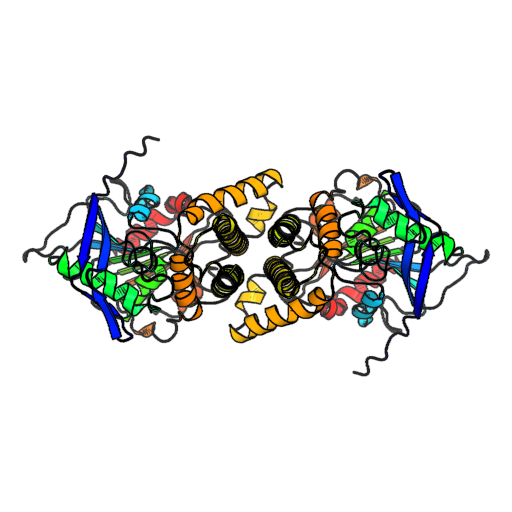A N 1
ATOM 2368 C CA . LEU A 1 290 ? 16.812 -13.867 -11.07 1 98.62 290 LEU A CA 1
ATOM 2369 C C . LEU A 1 290 ? 17.609 -14.156 -12.336 1 98.62 290 LEU A C 1
ATOM 2371 O O . LEU A 1 290 ? 18.328 -15.164 -12.414 1 98.62 290 LEU A O 1
ATOM 2375 N N . HIS A 1 291 ? 17.484 -13.312 -13.305 1 98.62 291 HIS A N 1
ATOM 2376 C CA . HIS A 1 291 ? 18.219 -13.445 -14.555 1 98.62 291 HIS A CA 1
ATOM 2377 C C . HIS A 1 291 ? 19.734 -13.469 -14.305 1 98.62 291 HIS A C 1
ATOM 2379 O O . HIS A 1 291 ? 20.453 -14.242 -14.922 1 98.62 291 HIS A O 1
ATOM 2385 N N . GLU A 1 292 ? 20.172 -12.641 -13.445 1 98.19 292 GLU A N 1
ATOM 2386 C CA . GLU A 1 292 ? 21.594 -12.547 -13.148 1 98.19 292 GLU A CA 1
ATOM 2387 C C . GLU A 1 292 ? 22.094 -13.797 -12.422 1 98.19 292 GLU A C 1
ATOM 2389 O O . GLU A 1 292 ? 23.25 -14.195 -12.594 1 98.19 292 GLU A O 1
ATOM 2394 N N . LEU A 1 293 ? 21.266 -14.383 -11.633 1 98 293 LEU A N 1
ATOM 2395 C CA . LEU A 1 293 ? 21.656 -15.516 -10.797 1 98 293 LEU A CA 1
ATOM 2396 C C . LEU A 1 293 ? 21.641 -16.812 -11.594 1 98 293 LEU A C 1
ATOM 2398 O O . LEU A 1 293 ? 22.266 -17.797 -11.203 1 98 293 LEU A O 1
ATOM 2402 N N . VAL A 1 294 ? 20.875 -16.922 -12.664 1 98.38 294 VAL A N 1
ATOM 2403 C CA . VAL A 1 294 ? 20.766 -18.141 -13.461 1 98.38 294 VAL A CA 1
ATOM 2404 C C . VAL A 1 294 ? 21.547 -17.969 -14.766 1 98.38 294 VAL A C 1
ATOM 2406 O O . VAL A 1 294 ? 21.031 -17.406 -15.734 1 98.38 294 VAL A O 1
ATOM 2409 N N . GLU A 1 295 ? 22.656 -18.594 -14.797 1 95.5 295 GLU A N 1
ATOM 2410 C CA . GLU A 1 295 ? 23.531 -18.469 -15.961 1 95.5 295 GLU A CA 1
ATOM 2411 C C . GLU A 1 295 ? 22.859 -19 -17.219 1 95.5 295 GLU A C 1
ATOM 2413 O O . GLU A 1 295 ? 22.266 -20.078 -17.203 1 95.5 295 GLU A O 1
ATOM 2418 N N . GLY A 1 296 ? 22.922 -18.188 -18.25 1 96 296 GLY A N 1
ATOM 2419 C CA . GLY A 1 296 ? 22.406 -18.641 -19.531 1 96 296 GLY A CA 1
ATOM 2420 C C . GLY A 1 296 ? 20.938 -18.281 -19.75 1 96 296 GLY A C 1
ATOM 2421 O O . GLY A 1 296 ? 20.391 -18.5 -20.828 1 96 296 GLY A O 1
ATOM 2422 N N . SER A 1 297 ? 20.328 -17.75 -18.703 1 98.31 297 SER A N 1
ATOM 2423 C CA . SER A 1 297 ? 18.938 -17.328 -18.875 1 98.31 297 SER A CA 1
ATOM 2424 C C . SER A 1 297 ? 18.828 -16.141 -19.812 1 98.31 297 SER A C 1
ATOM 2426 O O . SER A 1 297 ? 19.812 -15.43 -20.047 1 98.31 297 SER A O 1
ATOM 2428 N N . GLU A 1 298 ? 17.656 -15.977 -20.453 1 98.56 298 GLU A N 1
ATOM 2429 C CA . GLU A 1 298 ? 17.328 -14.797 -21.25 1 98.56 298 GLU A CA 1
ATOM 2430 C C . GLU A 1 298 ? 16.359 -13.883 -20.5 1 98.56 298 GLU A C 1
ATOM 2432 O O . GLU A 1 298 ? 15.594 -14.336 -19.656 1 98.56 298 GLU A O 1
ATOM 2437 N N . TYR A 1 299 ? 16.469 -12.578 -20.891 1 98.5 299 TYR A N 1
ATOM 2438 C CA . TYR A 1 299 ? 15.648 -11.602 -20.172 1 98.5 299 TYR A CA 1
ATOM 2439 C C . TYR A 1 299 ? 14.883 -10.734 -21.156 1 98.5 299 TYR A C 1
ATOM 2441 O O . TYR A 1 299 ? 15.422 -10.297 -22.172 1 98.5 299 TYR A O 1
ATOM 2449 N N . LEU A 1 300 ? 13.586 -10.594 -20.875 1 98.06 300 LEU A N 1
ATOM 2450 C CA . LEU A 1 300 ? 12.742 -9.633 -21.578 1 98.06 300 LEU A CA 1
ATOM 2451 C C . LEU A 1 300 ? 12.055 -8.695 -20.594 1 98.06 300 LEU A C 1
ATOM 2453 O O . LEU A 1 300 ? 11.641 -9.109 -19.516 1 98.06 300 LEU A O 1
ATOM 2457 N N . PHE A 1 301 ? 11.977 -7.445 -20.969 1 97.12 301 PHE A N 1
ATOM 2458 C CA . PHE A 1 301 ? 11.25 -6.438 -20.203 1 97.12 301 PHE A CA 1
ATOM 2459 C C . PHE A 1 301 ? 10 -5.98 -20.953 1 97.12 301 PHE A C 1
ATOM 2461 O O . PHE A 1 301 ? 10.086 -5.539 -22.094 1 97.12 301 PHE A O 1
ATOM 2468 N N . LEU A 1 302 ? 8.906 -6.152 -20.328 1 96.19 302 LEU A N 1
ATOM 2469 C CA . LEU A 1 302 ? 7.641 -5.699 -20.891 1 96.19 302 LEU A CA 1
ATOM 2470 C C . LEU A 1 302 ? 7.246 -4.336 -20.328 1 96.19 302 LEU A C 1
ATOM 2472 O O . LEU A 1 302 ? 6.883 -4.23 -19.156 1 96.19 302 LEU A O 1
ATOM 2476 N N . ASP A 1 303 ? 7.258 -3.365 -21.062 1 92.75 303 ASP A N 1
ATOM 2477 C CA . ASP A 1 303 ? 6.809 -2.031 -20.688 1 92.75 303 ASP A CA 1
ATOM 2478 C C . ASP A 1 303 ? 5.297 -1.89 -20.859 1 92.75 303 ASP A C 1
ATOM 2480 O O . ASP A 1 303 ? 4.789 -1.961 -21.984 1 92.75 303 ASP A O 1
ATOM 2484 N N . THR A 1 304 ? 4.625 -1.611 -19.797 1 90.31 304 THR A N 1
ATOM 2485 C CA . THR A 1 304 ? 3.168 -1.555 -19.875 1 90.31 304 THR A CA 1
ATOM 2486 C C . THR A 1 304 ? 2.68 -0.109 -19.844 1 90.31 304 THR A C 1
ATOM 2488 O O . THR A 1 304 ? 1.484 0.146 -19.688 1 90.31 304 THR A O 1
ATOM 2491 N N . GLU A 1 305 ? 3.537 0.886 -19.906 1 83.19 305 GLU A N 1
ATOM 2492 C CA . GLU A 1 305 ? 3.182 2.303 -19.875 1 83.19 305 GLU A CA 1
ATOM 2493 C C . GLU A 1 305 ? 2.252 2.613 -18.703 1 83.19 305 GLU A C 1
ATOM 2495 O O . GLU A 1 305 ? 1.207 3.24 -18.891 1 83.19 305 GLU A O 1
ATOM 2500 N N . TYR A 1 306 ? 2.449 2.053 -17.547 1 76.5 306 TYR A N 1
ATOM 2501 C CA . TYR A 1 306 ? 1.799 2.275 -16.266 1 76.5 306 TYR A CA 1
ATOM 2502 C C . TYR A 1 306 ? 0.426 1.614 -16.219 1 76.5 306 TYR A C 1
ATOM 2504 O O . TYR A 1 306 ? -0.34 1.814 -15.273 1 76.5 306 TYR A O 1
ATOM 2512 N N . ASN A 1 307 ? 0.118 0.854 -17.219 1 77.94 307 ASN A N 1
ATOM 2513 C CA . ASN A 1 307 ? -1.12 0.081 -17.188 1 77.94 307 ASN A CA 1
ATOM 2514 C C . ASN A 1 307 ? -0.972 -1.193 -16.375 1 77.94 307 ASN A C 1
ATOM 2516 O O . ASN A 1 307 ? -0.024 -1.957 -16.562 1 77.94 307 ASN A O 1
ATOM 2520 N N . PRO A 1 308 ? -1.952 -1.35 -15.477 1 78.81 308 PRO A N 1
ATOM 2521 C CA . PRO A 1 308 ? -1.827 -2.521 -14.609 1 78.81 308 PRO A CA 1
ATOM 2522 C C . PRO A 1 308 ? -2.186 -3.824 -15.32 1 78.81 308 PRO A C 1
ATOM 2524 O O . PRO A 1 308 ? -1.879 -4.91 -14.82 1 78.81 308 PRO A O 1
ATOM 2527 N N . ASN A 1 309 ? -2.807 -3.791 -16.469 1 83.81 309 ASN A N 1
ATOM 2528 C CA . ASN A 1 309 ? -3.133 -4.996 -17.219 1 83.81 309 ASN A CA 1
ATOM 2529 C C . ASN A 1 309 ? -2.023 -5.363 -18.203 1 83.81 309 ASN A C 1
ATOM 2531 O O . ASN A 1 309 ? -2.141 -5.109 -19.406 1 83.81 309 ASN A O 1
ATOM 2535 N N . GLU A 1 310 ? -1.104 -6.086 -17.766 1 87.5 310 GLU A N 1
ATOM 2536 C CA . GLU A 1 310 ? 0.104 -6.371 -18.531 1 87.5 310 GLU A CA 1
ATOM 2537 C C . GLU A 1 310 ? -0.198 -7.293 -19.703 1 87.5 310 GLU A C 1
ATOM 2539 O O . GLU A 1 310 ? 0.492 -7.25 -20.734 1 87.5 310 GLU A O 1
ATOM 2544 N N . LEU A 1 311 ? -1.245 -8.078 -19.625 1 87.62 311 LEU A N 1
ATOM 2545 C CA . LEU A 1 311 ? -1.552 -9.047 -20.672 1 87.62 311 LEU A CA 1
ATOM 2546 C C . LEU A 1 311 ? -1.985 -8.344 -21.953 1 87.62 311 LEU A C 1
ATOM 2548 O O . LEU A 1 311 ? -1.835 -8.898 -23.047 1 87.62 311 LEU A O 1
ATOM 2552 N N . GLU A 1 312 ? -2.463 -7.129 -21.812 1 86.62 312 GLU A N 1
ATOM 2553 C CA . GLU A 1 312 ? -2.871 -6.34 -22.969 1 86.62 312 GLU A CA 1
ATOM 2554 C C . GLU A 1 312 ? -1.66 -5.879 -23.781 1 86.62 312 GLU A C 1
ATOM 2556 O O . GLU A 1 312 ? -1.801 -5.445 -24.922 1 86.62 312 GLU A O 1
ATOM 2561 N N . TYR A 1 313 ? -0.494 -6.043 -23.234 1 89.44 313 TYR A N 1
ATOM 2562 C CA . TYR A 1 313 ? 0.701 -5.512 -23.875 1 89.44 313 TYR A CA 1
ATOM 2563 C C . TYR A 1 313 ? 1.599 -6.637 -24.375 1 89.44 313 TYR A C 1
ATOM 2565 O O . TYR A 1 313 ? 2.711 -6.391 -24.859 1 89.44 313 TYR A O 1
ATOM 2573 N N . LEU A 1 314 ? 1.106 -7.848 -24.344 1 89.38 314 LEU A N 1
ATOM 2574 C CA . LEU A 1 314 ? 1.908 -9.008 -24.703 1 89.38 314 LEU A CA 1
ATOM 2575 C C . LEU A 1 314 ? 2.357 -8.922 -26.156 1 89.38 314 LEU A C 1
ATOM 2577 O O . LEU A 1 314 ? 3.391 -9.484 -26.531 1 89.38 314 LEU A O 1
ATOM 2581 N N . TYR A 1 315 ? 1.589 -8.219 -26.953 1 87.38 315 TYR A N 1
ATOM 2582 C CA . TYR A 1 315 ? 1.929 -8.062 -28.375 1 87.38 315 TYR A CA 1
ATOM 2583 C C . TYR A 1 315 ? 3.309 -7.434 -28.531 1 87.38 315 TYR A C 1
ATOM 2585 O O . TYR A 1 315 ? 3.996 -7.676 -29.531 1 87.38 315 TYR A O 1
ATOM 2593 N N . LYS A 1 316 ? 3.777 -6.676 -27.531 1 91.44 316 LYS A N 1
ATOM 2594 C CA . LYS A 1 316 ? 5.055 -5.973 -27.609 1 91.44 316 LYS A CA 1
ATOM 2595 C C . LYS A 1 316 ? 6.227 -6.949 -27.547 1 91.44 316 LYS A C 1
ATOM 2597 O O . LYS A 1 316 ? 7.332 -6.629 -27.984 1 91.44 316 LYS A O 1
ATOM 2602 N N . ILE A 1 317 ? 5.953 -8.195 -26.984 1 92.62 317 ILE A N 1
ATOM 2603 C CA . ILE A 1 317 ? 7.082 -9.102 -26.812 1 92.62 317 ILE A CA 1
ATOM 2604 C C . ILE A 1 317 ? 6.766 -10.453 -27.453 1 92.62 317 ILE A C 1
ATOM 2606 O O . ILE A 1 317 ? 7.461 -11.445 -27.203 1 92.62 317 ILE A O 1
ATOM 2610 N N . GLU A 1 318 ? 5.762 -10.578 -28.203 1 90.12 318 GLU A N 1
ATOM 2611 C CA . GLU A 1 318 ? 5.316 -11.836 -28.797 1 90.12 318 GLU A CA 1
ATOM 2612 C C . GLU A 1 318 ? 6.41 -12.445 -29.672 1 90.12 318 GLU A C 1
ATOM 2614 O O . GLU A 1 318 ? 6.691 -13.641 -29.578 1 90.12 318 GLU A O 1
ATOM 2619 N N . LYS A 1 319 ? 7 -11.648 -30.531 1 90.5 319 LYS A N 1
ATOM 2620 C CA . LYS A 1 319 ? 8.039 -12.133 -31.438 1 90.5 319 LYS A CA 1
ATOM 2621 C C . LYS A 1 319 ? 9.25 -12.633 -30.656 1 90.5 319 LYS A C 1
ATOM 2623 O O . LYS A 1 319 ? 9.852 -13.641 -31.031 1 90.5 319 LYS A O 1
ATOM 2628 N N . ASP A 1 320 ? 9.586 -11.906 -29.625 1 94.19 320 ASP A N 1
ATOM 2629 C CA . ASP A 1 320 ? 10.727 -12.305 -28.812 1 94.19 320 ASP A CA 1
ATOM 2630 C C . ASP A 1 320 ? 10.477 -13.648 -28.125 1 94.19 320 ASP A C 1
ATOM 2632 O O . ASP A 1 320 ? 11.375 -14.477 -28.016 1 94.19 320 ASP A O 1
ATOM 2636 N N . ILE A 1 321 ? 9.281 -13.859 -27.672 1 93.31 321 ILE A N 1
ATOM 2637 C CA . ILE A 1 321 ? 8.906 -15.109 -27.031 1 93.31 321 ILE A CA 1
ATOM 2638 C C . ILE A 1 321 ? 8.969 -16.25 -28.062 1 93.31 321 ILE A C 1
ATOM 2640 O O . ILE A 1 321 ? 9.492 -17.328 -27.766 1 93.31 321 ILE A O 1
ATOM 2644 N N . LYS A 1 322 ? 8.445 -15.969 -29.219 1 90.31 322 LYS A N 1
ATOM 2645 C CA . LYS A 1 322 ? 8.484 -16.969 -30.281 1 90.31 322 LYS A CA 1
ATOM 2646 C C . LYS A 1 322 ? 9.922 -17.344 -30.625 1 90.31 322 LYS A C 1
ATOM 2648 O O . LYS A 1 322 ? 10.242 -18.531 -30.781 1 90.31 322 LYS A O 1
ATOM 2653 N N . ASN A 1 323 ? 10.734 -16.359 -30.734 1 93.56 323 ASN A N 1
ATOM 2654 C CA . ASN A 1 323 ? 12.141 -16.594 -31.031 1 93.56 323 ASN A CA 1
ATOM 2655 C C . ASN A 1 323 ? 12.805 -17.453 -29.953 1 93.56 323 ASN A C 1
ATOM 2657 O O . ASN A 1 323 ? 13.609 -18.328 -30.25 1 93.56 323 ASN A O 1
ATOM 2661 N N . PHE A 1 324 ? 12.484 -17.188 -28.766 1 95.19 324 PHE A N 1
ATOM 2662 C CA . PHE A 1 324 ? 13.016 -17.953 -27.656 1 95.19 324 PHE A CA 1
ATOM 2663 C C . PHE A 1 324 ? 12.602 -19.406 -27.75 1 95.19 324 PHE A C 1
ATOM 2665 O O . PHE A 1 324 ? 13.438 -20.312 -27.641 1 95.19 324 PHE A O 1
ATOM 2672 N N . VAL A 1 325 ? 11.344 -19.672 -27.984 1 92.62 325 VAL A N 1
ATOM 2673 C CA . VAL A 1 325 ? 10.812 -21.031 -28.016 1 92.62 325 VAL A CA 1
ATOM 2674 C C . VAL A 1 325 ? 11.383 -21.781 -29.219 1 92.62 325 VAL A C 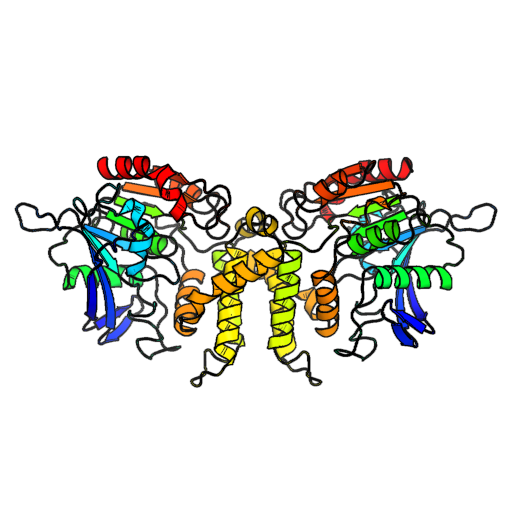1
ATOM 2676 O O . VAL A 1 325 ? 11.727 -22.953 -29.109 1 92.62 325 VAL A O 1
ATOM 2679 N N . ASP A 1 326 ? 11.57 -21.062 -30.312 1 90.88 326 ASP A N 1
ATOM 2680 C CA . ASP A 1 326 ? 12.109 -21.672 -31.531 1 90.88 326 ASP A CA 1
ATOM 2681 C C . ASP A 1 326 ? 13.578 -22.047 -31.359 1 90.88 326 ASP A C 1
ATOM 2683 O O . ASP A 1 326 ? 14.094 -22.906 -32.094 1 90.88 326 ASP A O 1
ATOM 2687 N N . SER A 1 327 ? 14.125 -21.391 -30.484 1 92.56 327 SER A N 1
ATOM 2688 C CA . SER A 1 327 ? 15.555 -21.609 -30.297 1 92.56 327 SER A CA 1
ATOM 2689 C C . SER A 1 327 ? 15.812 -22.828 -29.406 1 92.56 327 SER A C 1
ATOM 2691 O O . SER A 1 327 ? 16.953 -23.25 -29.234 1 92.56 327 SER A O 1
ATOM 2693 N N . VAL A 1 328 ? 14.805 -23.312 -28.766 1 89.88 328 VAL A N 1
ATOM 2694 C CA . VAL A 1 328 ? 14.938 -24.453 -27.859 1 89.88 328 VAL A CA 1
ATOM 2695 C C . VAL A 1 328 ? 15.109 -25.734 -28.656 1 89.88 328 VAL A C 1
ATOM 2697 O O . VAL A 1 328 ? 14.43 -25.953 -29.672 1 89.88 328 VAL A O 1
ATOM 2700 N N . MET B 1 1 ? 24.969 12.266 21.688 1 26.53 1 MET B N 1
ATOM 2701 C CA . MET B 1 1 ? 24.75 13.688 21.422 1 26.53 1 MET B CA 1
ATOM 2702 C C . MET B 1 1 ? 23.703 14.258 22.375 1 26.53 1 MET B C 1
ATOM 2704 O O . MET B 1 1 ? 22.625 13.68 22.531 1 26.53 1 MET B O 1
ATOM 2708 N N . ASN B 1 2 ? 24.156 15.016 23.297 1 28.17 2 ASN B N 1
ATOM 2709 C CA . ASN B 1 2 ? 23.391 15.648 24.359 1 28.17 2 ASN B CA 1
ATOM 2710 C C . ASN B 1 2 ? 22.141 16.344 23.812 1 28.17 2 ASN B C 1
ATOM 2712 O O . ASN B 1 2 ? 22.25 17.328 23.078 1 28.17 2 ASN B O 1
ATOM 2716 N N . LYS B 1 3 ? 21.062 15.703 23.406 1 39.88 3 LYS B N 1
ATOM 2717 C CA . LYS B 1 3 ? 19.766 16.328 23.156 1 39.88 3 LYS B CA 1
ATOM 2718 C C . LYS B 1 3 ? 19.547 17.516 24.094 1 39.88 3 LYS B C 1
ATOM 2720 O O . LYS B 1 3 ? 19.188 17.328 25.266 1 39.88 3 LYS B O 1
ATOM 2725 N N . GLU B 1 4 ? 20.469 18.25 24.219 1 39.38 4 GLU B N 1
ATOM 2726 C CA . GLU B 1 4 ? 20.141 19.469 24.953 1 39.38 4 GLU B CA 1
ATOM 2727 C C . GLU B 1 4 ? 18.766 20 24.547 1 39.38 4 GLU B C 1
ATOM 2729 O O . GLU B 1 4 ? 18.5 20.25 23.359 1 39.38 4 GLU B O 1
ATOM 2734 N N . LYS B 1 5 ? 17.75 19.625 25.125 1 46.31 5 LYS B N 1
ATOM 2735 C CA . LYS B 1 5 ? 16.312 19.859 25.078 1 46.31 5 LYS B CA 1
ATOM 2736 C C . LYS B 1 5 ? 16 21.344 24.828 1 46.31 5 LYS B C 1
ATOM 2738 O O . LYS B 1 5 ? 16.406 22.203 25.609 1 46.31 5 LYS B O 1
ATOM 2743 N N . TYR B 1 6 ? 16 21.969 23.609 1 52.91 6 TYR B N 1
ATOM 2744 C CA . TYR B 1 6 ? 15.219 23.141 23.234 1 52.91 6 TYR B CA 1
ATOM 2745 C C . TYR B 1 6 ? 14.039 23.328 24.172 1 52.91 6 TYR B C 1
ATOM 2747 O O . TYR B 1 6 ? 13.352 22.359 24.516 1 52.91 6 TYR B O 1
ATOM 2755 N N . PHE B 1 7 ? 14.242 24.203 25.172 1 64.38 7 PHE B N 1
ATOM 2756 C CA . PHE B 1 7 ? 13.234 24.359 26.219 1 64.38 7 PHE B CA 1
ATOM 2757 C C . PHE B 1 7 ? 11.891 24.766 25.625 1 64.38 7 PHE B C 1
ATOM 2759 O O . PHE B 1 7 ? 11.641 25.953 25.406 1 64.38 7 PHE B O 1
ATOM 2766 N N . LEU B 1 8 ? 11.289 24.047 24.812 1 83.12 8 LEU B N 1
ATOM 2767 C CA . LEU B 1 8 ? 9.922 24.25 24.359 1 83.12 8 LEU B CA 1
ATOM 2768 C C . LEU B 1 8 ? 8.961 24.359 25.531 1 83.12 8 LEU B C 1
ATOM 2770 O O . LEU B 1 8 ? 8.789 23.391 26.281 1 83.12 8 LEU B O 1
ATOM 2774 N N . LYS B 1 9 ? 8.562 25.625 25.781 1 90.56 9 LYS B N 1
ATOM 2775 C CA . LYS B 1 9 ? 7.551 25.828 26.812 1 90.56 9 LYS B CA 1
ATOM 2776 C C . LYS B 1 9 ? 6.18 25.344 26.344 1 90.56 9 LYS B C 1
ATOM 2778 O O . LYS B 1 9 ? 5.816 25.531 25.188 1 90.56 9 LYS B O 1
ATOM 2783 N N . ASN B 1 10 ? 5.473 24.719 27.219 1 95.31 10 ASN B N 1
ATOM 2784 C CA . ASN B 1 10 ? 4.141 24.219 26.906 1 95.31 10 ASN B CA 1
ATOM 2785 C C . ASN B 1 10 ? 3.078 24.844 27.797 1 95.31 10 ASN B C 1
ATOM 2787 O O . ASN B 1 10 ? 3.285 25 29 1 95.31 10 ASN B O 1
ATOM 2791 N N . GLU B 1 11 ? 2.035 25.281 27.219 1 97.12 11 GLU B N 1
ATOM 2792 C CA . GLU B 1 11 ? 0.887 25.828 27.938 1 97.12 11 GLU B CA 1
ATOM 2793 C C . GLU B 1 11 ? -0.424 25.297 27.375 1 97.12 11 GLU B C 1
ATOM 2795 O O . GLU B 1 11 ? -0.449 24.734 26.266 1 97.12 11 GLU B O 1
ATOM 2800 N N . GLN B 1 12 ? -1.436 25.391 28.203 1 97.44 12 GLN B N 1
ATOM 2801 C CA . GLN B 1 12 ? -2.797 25.062 27.781 1 97.44 12 GLN B CA 1
ATOM 2802 C C . GLN B 1 12 ? -3.727 26.25 27.938 1 97.44 12 GLN B C 1
ATOM 2804 O O . GLN B 1 12 ? -3.533 27.094 28.828 1 97.44 12 GLN B O 1
ATOM 2809 N N . HIS B 1 13 ? -4.59 26.328 27.062 1 98 13 HIS B N 1
ATOM 2810 C CA . HIS B 1 13 ? -5.617 27.359 27.062 1 98 13 HIS B CA 1
ATOM 2811 C C . HIS B 1 13 ? -6.988 26.781 26.75 1 98 13 HIS B C 1
ATOM 2813 O O . HIS B 1 13 ? -7.086 25.688 26.172 1 98 13 HIS B O 1
ATOM 2819 N N . PHE B 1 14 ? -8.031 27.406 27.281 1 98.38 14 PHE B N 1
ATOM 2820 C CA . PHE B 1 14 ? -9.406 27.031 26.969 1 98.38 14 PHE B CA 1
ATOM 2821 C C . PHE B 1 14 ? -10.141 28.219 26.344 1 98.38 14 PHE B C 1
ATOM 2823 O O . PHE B 1 14 ? -10.297 29.266 26.984 1 98.38 14 PHE B O 1
ATOM 2830 N N . PHE B 1 15 ? -10.547 28.016 25.109 1 98.5 15 PHE B N 1
ATOM 2831 C CA . PHE B 1 15 ? -11.43 29.016 24.531 1 98.5 15 PHE B CA 1
ATOM 2832 C C . PHE B 1 15 ? -12.781 29.031 25.234 1 98.5 15 PHE B C 1
ATOM 2834 O O . PHE B 1 15 ? -13.32 27.969 25.578 1 98.5 15 PHE B O 1
ATOM 2841 N N . GLU B 1 16 ? -13.328 30.25 25.453 1 98.19 16 GLU B N 1
ATOM 2842 C CA . GLU B 1 16 ? -14.711 30.297 25.922 1 98.19 16 GLU B CA 1
ATOM 2843 C C . GLU B 1 16 ? -15.641 29.547 24.969 1 98.19 16 GLU B C 1
ATOM 2845 O O . GLU B 1 16 ? -16.5 28.781 25.406 1 98.19 16 GLU B O 1
ATOM 2850 N N . GLU B 1 17 ? -15.398 29.875 23.703 1 97.94 17 GLU B N 1
ATOM 2851 C CA . GLU B 1 17 ? -16.109 29.125 22.672 1 97.94 17 GLU B CA 1
ATOM 2852 C C . GLU B 1 17 ? -15.297 29.062 21.375 1 97.94 17 GLU B C 1
ATOM 2854 O O . GLU B 1 17 ? -14.5 29.969 21.094 1 97.94 17 GLU B O 1
ATOM 2859 N N . PHE B 1 18 ? -15.438 28.016 20.656 1 98.56 18 PHE B N 1
ATOM 2860 C CA . PHE B 1 18 ? -14.93 27.906 19.297 1 98.56 18 PHE B CA 1
ATOM 2861 C C . PHE B 1 18 ? -16.062 27.578 18.328 1 98.56 18 PHE B C 1
ATOM 2863 O O . PHE B 1 18 ? -16.797 26.609 18.5 1 98.56 18 PHE B O 1
ATOM 2870 N N . LYS B 1 19 ? -16.188 28.438 17.328 1 98.38 19 LYS B N 1
ATOM 2871 C CA . LYS B 1 19 ? -17.25 28.297 16.344 1 98.38 19 LYS B CA 1
ATOM 2872 C C . LYS B 1 19 ? -16.703 27.703 15.039 1 98.38 19 LYS B C 1
ATOM 2874 O O . LYS B 1 19 ? -15.797 28.266 14.43 1 98.38 19 LYS B O 1
ATOM 2879 N N . PHE B 1 20 ? -17.266 26.609 14.641 1 98.44 20 PHE B N 1
ATOM 2880 C CA . PHE B 1 20 ? -16.906 25.969 13.383 1 98.44 20 PHE B CA 1
ATOM 2881 C C . PHE B 1 20 ? -17.547 26.688 12.203 1 98.44 20 PHE B C 1
ATOM 2883 O O . PHE B 1 20 ? -18.562 27.375 12.367 1 98.44 20 PHE B O 1
ATOM 2890 N N . LYS B 1 21 ? -16.984 26.453 11.047 1 96.88 21 LYS B N 1
ATOM 2891 C CA . LYS B 1 21 ? -17.531 27.016 9.82 1 96.88 21 LYS B CA 1
ATOM 2892 C C . LYS B 1 21 ? -18.953 26.531 9.578 1 96.88 21 LYS B C 1
ATOM 2894 O O . LYS B 1 21 ? -19.797 27.281 9.055 1 96.88 21 LYS B O 1
ATOM 2899 N N . ASN B 1 22 ? -19.234 25.375 10.008 1 96.75 22 ASN B N 1
ATOM 2900 C CA . ASN B 1 22 ? -20.562 24.797 9.773 1 96.75 22 ASN B CA 1
ATOM 2901 C C . ASN B 1 22 ? -21.578 25.281 10.805 1 96.75 22 ASN B C 1
ATOM 2903 O O . ASN B 1 22 ? -22.734 24.859 10.797 1 96.75 22 ASN B O 1
ATOM 2907 N N . GLY B 1 23 ? -21.188 26.047 11.758 1 97.5 23 GLY B N 1
ATOM 2908 C CA . GLY B 1 23 ? -22.094 26.656 12.719 1 97.5 23 GLY B CA 1
ATOM 2909 C C . GLY B 1 23 ? -22.062 25.984 14.078 1 97.5 23 GLY B C 1
ATOM 2910 O O . GLY B 1 23 ? -22.547 26.547 15.062 1 97.5 23 GLY B O 1
ATOM 2911 N N . PHE B 1 24 ? -21.453 24.859 14.172 1 97.88 24 PHE B N 1
ATOM 2912 C CA . PHE B 1 24 ? -21.344 24.156 15.453 1 97.88 24 PHE B CA 1
ATOM 2913 C C . PHE B 1 24 ? -20.453 24.938 16.406 1 97.88 24 PHE B C 1
ATOM 2915 O O . PHE B 1 24 ? -19.438 25.516 16 1 97.88 24 PHE B O 1
ATOM 2922 N N . VAL B 1 25 ? -20.844 24.922 17.688 1 98.25 25 VAL B N 1
ATOM 2923 C CA . VAL B 1 25 ? -20.078 25.641 18.688 1 98.25 25 VAL B CA 1
ATOM 2924 C C . VAL B 1 25 ? -19.656 24.688 19.812 1 98.25 25 VAL B C 1
ATOM 2926 O O . VAL B 1 25 ? -20.469 23.891 20.297 1 98.25 25 VAL B O 1
ATOM 2929 N N . ILE B 1 26 ? -18.438 24.766 20.109 1 98.25 26 ILE B N 1
ATOM 2930 C CA . ILE B 1 26 ? -17.953 24.031 21.266 1 98.25 26 ILE B CA 1
ATOM 2931 C C . ILE B 1 26 ? -17.531 25.016 22.359 1 98.25 26 ILE B C 1
ATOM 2933 O O . ILE B 1 26 ? -16.719 25.922 22.109 1 98.25 26 ILE B O 1
ATOM 2937 N N . LYS B 1 27 ? -18.062 24.812 23.531 1 97.81 27 LYS B N 1
ATOM 2938 C CA . LYS B 1 27 ? -17.688 25.641 24.688 1 97.81 27 LYS B CA 1
ATOM 2939 C C . LYS B 1 27 ? -16.484 25.047 25.406 1 97.81 27 LYS B C 1
ATOM 2941 O O . LYS B 1 27 ? -16.234 23.844 25.344 1 97.81 27 LYS B O 1
ATOM 2946 N N . ASN B 1 28 ? -15.711 25.938 26.031 1 97.56 28 ASN B N 1
ATOM 2947 C CA . ASN B 1 28 ? -14.523 25.531 26.781 1 97.56 28 ASN B CA 1
ATOM 2948 C C . ASN B 1 28 ? -13.609 24.641 25.953 1 97.56 28 ASN B C 1
ATOM 2950 O O . ASN B 1 28 ? -13.242 23.547 26.391 1 97.56 28 ASN B O 1
ATOM 2954 N N . ALA B 1 29 ? -13.367 25.078 24.75 1 98.31 29 ALA B N 1
ATOM 2955 C CA . ALA B 1 29 ? -12.539 24.297 23.828 1 98.31 29 ALA B CA 1
ATOM 2956 C C . ALA B 1 29 ? -11.062 24.359 24.234 1 98.31 29 ALA B C 1
ATOM 2958 O O . ALA B 1 29 ? -10.469 25.438 24.266 1 98.31 29 ALA B O 1
ATOM 2959 N N . LYS B 1 30 ? -10.484 23.219 24.469 1 98.12 30 LYS B N 1
ATOM 2960 C CA . LYS B 1 30 ? -9.102 23.125 24.906 1 98.12 30 LYS B CA 1
ATOM 2961 C C . LYS B 1 30 ? -8.125 23.359 23.766 1 98.12 30 LYS B C 1
ATOM 2963 O O . LYS B 1 30 ? -8.352 22.875 22.641 1 98.12 30 LYS B O 1
ATOM 2968 N N . VAL B 1 31 ? -7.043 24.062 24 1 98.38 31 VAL B N 1
ATOM 2969 C CA . VAL B 1 31 ? -5.965 24.266 23.047 1 98.38 31 VAL B CA 1
ATOM 2970 C C . VAL B 1 31 ? -4.617 24.047 23.719 1 98.38 31 VAL B C 1
ATOM 2972 O O . VAL B 1 31 ? -4.297 24.719 24.703 1 98.38 31 VAL B O 1
ATOM 2975 N N . ASP B 1 32 ? -3.893 23.078 23.219 1 98.25 32 ASP B N 1
ATOM 2976 C CA . ASP B 1 32 ? -2.525 22.812 23.641 1 98.25 32 ASP B CA 1
ATOM 2977 C C . ASP B 1 32 ? -1.512 23.469 22.719 1 98.25 32 ASP B C 1
ATOM 2979 O O . ASP B 1 32 ? -1.664 23.406 21.484 1 98.25 32 ASP B O 1
ATOM 2983 N N . TYR B 1 33 ? -0.513 24.203 23.312 1 98.06 33 TYR B N 1
ATOM 2984 C CA . TYR B 1 33 ? 0.451 24.891 22.453 1 98.06 33 TYR B CA 1
ATOM 2985 C C . TYR B 1 33 ? 1.788 25.062 23.156 1 98.06 33 TYR B C 1
ATOM 2987 O O . TYR B 1 33 ? 1.877 24.891 24.375 1 98.06 33 TYR B O 1
ATOM 2995 N N . GLY B 1 34 ? 2.812 25.25 22.328 1 95.81 34 GLY B N 1
ATOM 2996 C CA . GLY B 1 34 ? 4.156 25.531 22.812 1 95.81 34 GLY B CA 1
ATOM 2997 C C . GLY B 1 34 ? 4.828 26.672 22.062 1 95.81 34 GLY B C 1
ATOM 2998 O O . GLY B 1 34 ? 4.344 27.094 21.016 1 95.81 34 GLY B O 1
ATOM 2999 N N . PHE B 1 35 ? 5.809 27.219 22.719 1 92.75 35 PHE B N 1
ATOM 3000 C CA . PHE B 1 35 ? 6.562 28.281 22.062 1 92.75 35 PHE B CA 1
ATOM 3001 C C . PHE B 1 35 ? 8.008 28.297 22.531 1 92.75 35 PHE B C 1
ATOM 3003 O O . PHE B 1 35 ? 8.305 27.828 23.641 1 92.75 35 PHE B O 1
ATOM 3010 N N . VAL B 1 36 ? 8.844 28.766 21.672 1 89.19 36 VAL B N 1
ATOM 3011 C CA . VAL B 1 36 ? 10.273 28.797 21.953 1 89.19 36 VAL B CA 1
ATOM 3012 C C . VAL B 1 36 ? 10.914 29.953 21.203 1 89.19 36 VAL B C 1
ATOM 3014 O O . VAL B 1 36 ? 10.422 30.375 20.156 1 89.19 36 VAL B O 1
ATOM 3017 N N . GLY B 1 37 ? 12.016 30.438 21.766 1 88.88 37 GLY B N 1
ATOM 3018 C CA . GLY B 1 37 ? 12.719 31.562 21.172 1 88.88 37 GLY B CA 1
ATOM 3019 C C . GLY B 1 37 ? 12.406 32.906 21.828 1 88.88 37 GLY B C 1
ATOM 3020 O O . GLY B 1 37 ? 11.578 32.969 22.75 1 88.88 37 GLY B O 1
ATOM 3021 N N . THR B 1 38 ? 13.078 33.969 21.391 1 89.06 38 THR B N 1
ATOM 3022 C CA . THR B 1 38 ? 12.938 35.281 21.984 1 89.06 38 THR B CA 1
ATOM 3023 C C . THR B 1 38 ? 12.141 36.219 21.078 1 89.06 38 THR B C 1
ATOM 3025 O O . THR B 1 38 ? 12.555 36.469 19.938 1 89.06 38 THR B O 1
ATOM 3028 N N . PRO B 1 39 ? 11.016 36.75 21.578 1 94.88 39 PRO B N 1
ATOM 3029 C CA . PRO B 1 39 ? 10.273 37.688 20.75 1 94.88 39 PRO B CA 1
ATOM 3030 C C . PRO B 1 39 ? 11.047 39 20.516 1 94.88 39 PRO B C 1
ATOM 3032 O O . PRO B 1 39 ? 11.734 39.469 21.406 1 94.88 39 PRO B O 1
ATOM 3035 N N . LYS B 1 40 ? 11.016 39.469 19.375 1 96.19 40 LYS B N 1
ATOM 3036 C CA . LYS B 1 40 ? 11.516 40.781 19.016 1 96.19 40 LYS B CA 1
ATOM 3037 C C . LYS B 1 40 ? 10.375 41.75 18.781 1 96.19 40 LYS B C 1
ATOM 3039 O O . LYS B 1 40 ? 9.344 41.375 18.203 1 96.19 40 LYS B O 1
ATOM 3044 N N . TYR B 1 41 ? 10.586 43 19.203 1 96.81 41 TYR B N 1
ATOM 3045 C CA . TYR B 1 41 ? 9.484 43.938 19.203 1 96.81 41 TYR B CA 1
ATOM 3046 C C . TYR B 1 41 ? 9.805 45.156 18.312 1 96.81 41 TYR B C 1
ATOM 3048 O O . TYR B 1 41 ? 10.961 45.594 18.25 1 96.81 41 TYR B O 1
ATOM 3056 N N . ASP B 1 42 ? 8.836 45.625 17.641 1 97.19 42 ASP B N 1
ATOM 3057 C CA . ASP B 1 42 ? 8.992 46.875 16.938 1 97.19 42 ASP B CA 1
ATOM 3058 C C . ASP B 1 42 ? 8.695 48.062 17.859 1 97.19 42 ASP B C 1
ATOM 3060 O O . ASP B 1 42 ? 8.531 47.906 19.062 1 97.19 42 ASP B O 1
ATOM 3064 N N . ASP B 1 43 ? 8.695 49.219 17.25 1 97.31 43 ASP B N 1
ATOM 3065 C CA . ASP B 1 43 ? 8.578 50.469 18.031 1 97.31 43 ASP B CA 1
ATOM 3066 C C . ASP B 1 43 ? 7.199 50.562 18.672 1 97.31 43 ASP B C 1
ATOM 3068 O O . ASP B 1 43 ? 7.039 51.219 19.703 1 97.31 43 ASP B O 1
ATOM 3072 N N . GLU B 1 44 ? 6.246 49.844 18.188 1 97.31 44 GLU B N 1
ATOM 3073 C CA . GLU B 1 44 ? 4.879 49.906 18.688 1 97.31 44 GLU B CA 1
ATOM 3074 C C . GLU B 1 44 ? 4.613 48.781 19.688 1 97.31 44 GLU B C 1
ATOM 3076 O O . GLU B 1 44 ? 3.504 48.656 20.219 1 97.31 44 GLU B O 1
ATOM 3081 N N . GLY B 1 45 ? 5.59 47.906 19.859 1 97.5 45 GLY B N 1
ATOM 3082 C CA . GLY B 1 45 ? 5.465 46.844 20.844 1 97.5 45 GLY B CA 1
ATOM 3083 C C . GLY B 1 45 ? 4.918 45.562 20.25 1 97.5 45 GLY B C 1
ATOM 3084 O O . GLY B 1 45 ? 4.578 44.625 20.984 1 97.5 45 GLY B O 1
ATOM 3085 N N . ASN B 1 46 ? 4.875 45.531 18.984 1 98.06 46 ASN B N 1
ATOM 3086 C CA . ASN B 1 46 ? 4.41 44.281 18.344 1 98.06 46 ASN B CA 1
ATOM 3087 C C . ASN B 1 46 ? 5.555 43.312 18.094 1 98.06 46 ASN B C 1
ATOM 3089 O O . ASN B 1 46 ? 6.68 43.719 17.797 1 98.06 46 ASN B O 1
ATOM 3093 N N . ILE B 1 47 ? 5.246 42.062 18.266 1 98.19 47 ILE B N 1
ATOM 3094 C CA . ILE B 1 47 ? 6.215 41.031 17.953 1 98.19 47 ILE B CA 1
ATOM 3095 C C . ILE B 1 47 ? 6.34 40.875 16.438 1 98.19 47 ILE B C 1
ATOM 3097 O O . ILE B 1 47 ? 5.344 40.688 15.742 1 98.19 47 ILE B O 1
ATOM 3101 N N . VAL B 1 48 ? 7.633 40.906 15.922 1 96.88 48 VAL B N 1
ATOM 3102 C CA . VAL B 1 48 ? 7.805 41 14.477 1 96.88 48 VAL B CA 1
ATOM 3103 C C . VAL B 1 48 ? 8.523 39.75 13.969 1 96.88 48 VAL B C 1
ATOM 3105 O O . VAL B 1 48 ? 8.727 39.594 12.758 1 96.88 48 VAL B O 1
ATOM 3108 N N . ASN B 1 49 ? 8.922 38.844 14.875 1 96.25 49 ASN B N 1
ATOM 3109 C CA . ASN B 1 49 ? 9.703 37.688 14.453 1 96.25 49 ASN B CA 1
ATOM 3110 C C . ASN B 1 49 ? 8.992 36.375 14.789 1 96.25 49 ASN B C 1
ATOM 3112 O O . ASN B 1 49 ? 9.641 35.344 15.016 1 96.25 49 ASN B O 1
ATOM 3116 N N . ALA B 1 50 ? 7.629 36.375 14.898 1 97.25 50 ALA B N 1
ATOM 3117 C CA . ALA B 1 50 ? 6.855 35.188 15.242 1 97.25 50 ALA B CA 1
ATOM 3118 C C . ALA B 1 50 ? 6.684 34.25 14.031 1 97.25 50 ALA B C 1
ATOM 3120 O O . ALA B 1 50 ? 6.328 34.719 12.945 1 97.25 50 ALA B O 1
ATOM 3121 N N . VAL B 1 51 ? 6.992 33.031 14.211 1 96.62 51 VAL B N 1
ATOM 3122 C CA . VAL B 1 51 ? 6.777 31.984 13.203 1 96.62 51 VAL B CA 1
ATOM 3123 C C . VAL B 1 51 ? 5.871 30.891 13.758 1 96.62 51 VAL B C 1
ATOM 3125 O O . VAL B 1 51 ? 6.137 30.344 14.836 1 96.62 51 VAL B O 1
ATOM 3128 N N . LEU B 1 52 ? 4.781 30.625 13.07 1 98.06 52 LEU B N 1
ATOM 3129 C CA . LEU B 1 52 ? 3.859 29.578 13.461 1 98.06 52 LEU B CA 1
ATOM 3130 C C . LEU B 1 52 ? 4.273 28.234 12.844 1 98.06 52 LEU B C 1
ATOM 3132 O O . LEU B 1 52 ? 4.531 28.156 11.641 1 98.06 52 LEU B O 1
ATOM 3136 N N . PHE B 1 53 ? 4.379 27.203 13.664 1 96.75 53 PHE B N 1
ATOM 3137 C CA . PHE B 1 53 ? 4.699 25.859 13.195 1 96.75 53 PHE B CA 1
ATOM 3138 C C . PHE B 1 53 ? 3.465 24.969 13.227 1 96.75 53 PHE B C 1
ATOM 3140 O O . PHE B 1 53 ? 2.807 24.859 14.266 1 96.75 53 PHE B O 1
ATOM 3147 N N . CYS B 1 54 ? 3.145 24.375 12.094 1 98.19 54 CYS B N 1
ATOM 3148 C CA . CYS B 1 54 ? 2.023 23.453 11.969 1 98.19 54 CYS B CA 1
ATOM 3149 C C . CYS B 1 54 ? 2.516 22.016 11.812 1 98.19 54 CYS B C 1
ATOM 3151 O O . CYS B 1 54 ? 3.197 21.703 10.836 1 98.19 54 CYS B O 1
ATOM 3153 N N . HIS B 1 55 ? 2.117 21.141 12.703 1 96.62 55 HIS B N 1
ATOM 3154 C CA . HIS B 1 55 ? 2.691 19.797 12.836 1 96.62 55 HIS B CA 1
ATOM 3155 C C . HIS B 1 55 ? 2.043 18.828 11.867 1 96.62 55 HIS B C 1
ATOM 3157 O O . HIS B 1 55 ? 1.022 19.141 11.25 1 96.62 55 HIS B O 1
ATOM 3163 N N . ASN B 1 56 ? 2.67 17.656 11.766 1 95.19 56 ASN B N 1
ATOM 3164 C CA . ASN B 1 56 ? 2.244 16.578 10.883 1 95.19 56 ASN B CA 1
ATOM 3165 C C . ASN B 1 56 ? 1.074 15.797 11.477 1 95.19 56 ASN B C 1
ATOM 3167 O O . ASN B 1 56 ? 0.627 16.094 12.586 1 95.19 56 ASN B O 1
ATOM 3171 N N . PHE B 1 57 ? 0.554 14.852 10.594 1 91.38 57 PHE B N 1
ATOM 3172 C CA . PHE B 1 57 ? -0.44 13.898 11.078 1 91.38 57 PHE B CA 1
ATOM 3173 C C . PHE B 1 57 ? 0.1 13.109 12.266 1 91.38 57 PHE B C 1
ATOM 3175 O O . PHE B 1 57 ? 1.249 12.664 12.242 1 91.38 57 PHE B O 1
ATOM 3182 N N . MET B 1 58 ? -0.583 12.969 13.344 1 85.19 58 MET B N 1
ATOM 3183 C CA . MET B 1 58 ? -0.24 12.273 14.586 1 85.19 58 MET B CA 1
ATOM 3184 C C . MET B 1 58 ? 0.749 13.086 15.414 1 85.19 58 MET B C 1
ATOM 3186 O O . MET B 1 58 ? 1.304 12.586 16.391 1 85.19 58 MET B O 1
ATOM 3190 N N . GLY B 1 59 ? 1.066 14.25 14.969 1 91.88 59 GLY B N 1
ATOM 3191 C CA . GLY B 1 59 ? 1.943 15.117 15.734 1 91.88 59 GLY B CA 1
ATOM 3192 C C . GLY B 1 59 ? 1.199 15.977 16.734 1 91.88 59 GLY B C 1
ATOM 3193 O O . GLY B 1 59 ? 0.021 15.742 17.016 1 91.88 59 GLY B O 1
ATOM 3194 N N . ASN B 1 60 ? 1.975 16.875 17.344 1 94.25 60 ASN B N 1
ATOM 3195 C CA . ASN B 1 60 ? 1.482 17.859 18.281 1 94.25 60 ASN B CA 1
ATOM 3196 C C . ASN B 1 60 ? 2.43 19.062 18.391 1 94.25 60 ASN B C 1
ATOM 3198 O O . ASN B 1 60 ? 3.297 19.234 17.531 1 94.25 60 ASN B O 1
ATOM 3202 N N . TYR B 1 61 ? 2.213 19.891 19.422 1 95.12 61 TYR B N 1
ATOM 3203 C CA . TYR B 1 61 ? 3.012 21.109 19.578 1 95.12 61 TYR B CA 1
ATOM 3204 C C . TYR B 1 61 ? 4.496 20.766 19.672 1 95.12 61 TYR B C 1
ATOM 3206 O O . TYR B 1 61 ? 5.344 21.578 19.266 1 95.12 61 TYR B O 1
ATOM 3214 N N . SER B 1 62 ? 4.852 19.609 20.141 1 92.81 62 SER B N 1
ATOM 3215 C CA . SER B 1 62 ? 6.246 19.281 20.422 1 92.81 62 SER B CA 1
ATOM 3216 C C . SER B 1 62 ? 6.965 18.781 19.172 1 92.81 62 SER B C 1
ATOM 3218 O O . SER B 1 62 ? 8.18 18.594 19.188 1 92.81 62 SER B O 1
ATOM 3220 N N . THR B 1 63 ? 6.234 18.578 18.109 1 92.31 63 THR B N 1
ATOM 3221 C CA . THR B 1 63 ? 6.82 18.094 16.859 1 92.31 63 THR B CA 1
ATOM 3222 C C . THR B 1 63 ? 7.906 19.047 16.375 1 92.31 63 THR B C 1
ATOM 3224 O O . THR B 1 63 ? 8.852 18.625 15.711 1 92.31 63 THR B O 1
ATOM 3227 N N . ILE B 1 64 ? 7.824 20.281 16.719 1 90.69 64 ILE B N 1
ATOM 3228 C CA . ILE B 1 64 ? 8.797 21.281 16.281 1 90.69 64 ILE B CA 1
ATOM 3229 C C . ILE B 1 64 ? 10.195 20.875 16.766 1 90.69 64 ILE B C 1
ATOM 3231 O O . ILE B 1 64 ? 11.195 21.219 16.141 1 90.69 64 ILE B O 1
ATOM 3235 N N . SER B 1 65 ? 10.266 20.141 17.812 1 87.06 65 SER B N 1
ATOM 3236 C CA . SER B 1 65 ? 11.547 19.719 18.375 1 87.06 65 SER B CA 1
ATOM 3237 C C . SER B 1 65 ? 12.281 18.766 17.438 1 87.06 65 SER B C 1
ATOM 3239 O O . SER B 1 65 ? 13.508 18.656 17.5 1 87.06 65 SER B O 1
ATOM 3241 N N . ASP B 1 66 ? 11.539 18.109 16.625 1 84.75 66 ASP B N 1
ATOM 3242 C CA . ASP B 1 66 ? 12.141 17.203 15.664 1 84.75 66 ASP B CA 1
ATOM 3243 C C . ASP B 1 66 ? 12.945 17.953 14.609 1 84.75 66 ASP B C 1
ATOM 3245 O O . ASP B 1 66 ? 13.773 17.375 13.914 1 84.75 66 ASP B O 1
ATOM 3249 N N . PHE B 1 67 ? 12.664 19.219 14.5 1 81.75 67 PHE B N 1
ATOM 3250 C CA . PHE B 1 67 ? 13.352 20.062 13.531 1 81.75 67 PHE B CA 1
ATOM 3251 C C . PHE B 1 67 ? 14.586 20.703 14.148 1 81.75 67 PHE B C 1
ATOM 3253 O O . PHE B 1 67 ? 15.086 21.719 13.648 1 81.75 67 PHE B O 1
ATOM 3260 N N . GLY B 1 68 ? 15.055 20.203 15.211 1 65.06 68 GLY B N 1
ATOM 3261 C CA . GLY B 1 68 ? 16.156 20.734 16.016 1 65.06 68 GLY B CA 1
ATOM 3262 C C . GLY B 1 68 ? 17.312 21.219 15.18 1 65.06 68 GLY B C 1
ATOM 3263 O O . GLY B 1 68 ? 17.844 22.312 15.438 1 65.06 68 GLY B O 1
ATOM 3264 N N . GLU B 1 69 ? 17.641 20.484 14.32 1 60 69 GLU B N 1
ATOM 3265 C CA . GLU B 1 69 ? 18.766 20.938 13.508 1 60 69 GLU B CA 1
ATOM 3266 C C . GLU B 1 69 ? 18.469 22.281 12.844 1 60 69 GLU B C 1
ATOM 3268 O O . GLU B 1 69 ? 19.391 22.984 12.43 1 60 69 GLU B O 1
ATOM 3273 N N . LEU B 1 70 ? 17.234 22.594 12.805 1 60.88 70 LEU B N 1
ATOM 3274 C CA . LEU B 1 70 ? 16.844 23.844 12.164 1 60.88 70 LEU B CA 1
ATOM 3275 C C . LEU B 1 70 ? 16.531 24.906 13.211 1 60.88 70 LEU B C 1
ATOM 3277 O O . LEU B 1 70 ? 16.688 26.109 12.945 1 60.88 70 LEU B O 1
ATOM 3281 N N . VAL B 1 71 ? 16.25 24.422 14.328 1 61.06 71 VAL B N 1
ATOM 3282 C CA . VAL B 1 71 ? 15.703 25.375 15.297 1 61.06 71 VAL B CA 1
ATOM 3283 C C . VAL B 1 71 ? 16.688 25.547 16.453 1 61.06 71 VAL B C 1
ATOM 3285 O O . VAL B 1 71 ? 16.391 26.25 17.422 1 61.06 71 VAL B O 1
ATOM 3288 N N . SER B 1 72 ? 17.938 25.156 16.188 1 59.78 72 SER B N 1
ATOM 3289 C CA . SER B 1 72 ? 18.906 25.312 17.25 1 59.78 72 SER B CA 1
ATOM 3290 C C . SER B 1 72 ? 19.75 26.562 17.047 1 59.78 72 SER B C 1
ATOM 3292 O O . SER B 1 72 ? 19.703 27.188 15.984 1 59.78 72 SER B O 1
ATOM 3294 N N . GLU B 1 73 ? 20.422 27.047 18.156 1 56.44 73 GLU B N 1
ATOM 3295 C CA . GLU B 1 73 ? 21.141 28.312 18.234 1 56.44 73 GLU B CA 1
ATOM 3296 C C . GLU B 1 73 ? 21.984 28.547 16.984 1 56.44 73 GLU B C 1
ATOM 3298 O O . GLU B 1 73 ? 22.016 29.672 16.469 1 56.44 73 GLU B O 1
ATOM 3303 N N . ASP B 1 74 ? 22.625 27.625 16.578 1 56.91 74 ASP B N 1
ATOM 3304 C CA . ASP B 1 74 ? 23.562 27.859 15.484 1 56.91 74 ASP B CA 1
ATOM 3305 C C . ASP B 1 74 ? 22.984 27.375 14.164 1 56.91 74 ASP B C 1
ATOM 3307 O O . ASP B 1 74 ? 23.719 27.141 13.203 1 56.91 74 ASP B O 1
ATOM 3311 N N . LYS B 1 75 ? 21.594 27.438 14.234 1 63.72 75 LYS B N 1
ATOM 3312 C CA . LYS B 1 75 ? 21.031 26.844 13.023 1 63.72 75 LYS B CA 1
ATOM 3313 C C . LYS B 1 75 ? 20.109 27.828 12.297 1 63.72 75 LYS B C 1
ATOM 3315 O O . LYS B 1 75 ? 19.984 28.984 12.703 1 63.72 75 LYS B O 1
ATOM 3320 N N . SER B 1 76 ? 19.5 27.516 11.164 1 57.66 76 SER B N 1
ATOM 3321 C CA . SER B 1 76 ? 18.703 28.328 10.25 1 57.66 76 SER B CA 1
ATOM 3322 C C . SER B 1 76 ? 17.516 28.969 10.977 1 57.66 76 SER B C 1
ATOM 3324 O O . SER B 1 76 ? 17.125 30.094 10.664 1 57.66 76 SER B O 1
ATOM 3326 N N . PHE B 1 77 ? 16.984 28.234 11.852 1 65.69 77 PHE B N 1
ATOM 3327 C CA . PHE B 1 77 ? 15.898 28.75 12.672 1 65.69 77 PHE B CA 1
ATOM 3328 C C . PHE B 1 77 ? 16.312 28.812 14.141 1 65.69 77 PHE B C 1
ATOM 3330 O O . PHE B 1 77 ? 15.766 28.094 14.969 1 65.69 77 PHE B O 1
ATOM 3337 N N . ASN B 1 78 ? 17.25 29.734 14.297 1 66.5 78 ASN B N 1
ATOM 3338 C CA . ASN B 1 78 ? 17.812 29.828 15.641 1 66.5 78 ASN B CA 1
ATOM 3339 C C . ASN B 1 78 ? 16.859 30.516 16.609 1 66.5 78 ASN B C 1
ATOM 3341 O O . ASN B 1 78 ? 16 31.312 16.188 1 66.5 78 ASN B O 1
ATOM 3345 N N . ASN B 1 79 ? 16.938 30.203 17.766 1 68.75 79 ASN B N 1
ATOM 3346 C CA . ASN B 1 79 ? 16.031 30.672 18.812 1 68.75 79 ASN B CA 1
ATOM 3347 C C . ASN B 1 79 ? 16.328 32.125 19.203 1 68.75 79 ASN B C 1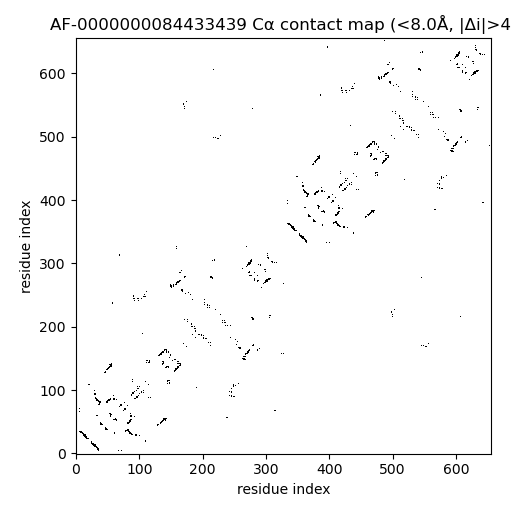
ATOM 3349 O O . ASN B 1 79 ? 15.625 32.688 20.031 1 68.75 79 ASN B O 1
ATOM 3353 N N . GLU B 1 80 ? 17.219 32.625 18.562 1 77.69 80 GLU B N 1
ATOM 3354 C CA . GLU B 1 80 ? 17.516 34.031 18.828 1 77.69 80 GLU B CA 1
ATOM 3355 C C . GLU B 1 80 ? 16.828 34.969 17.828 1 77.69 80 GLU B C 1
ATOM 3357 O O . GLU B 1 80 ? 16.375 36.062 18.172 1 77.69 80 GLU B O 1
ATOM 3362 N N . ASP B 1 81 ? 16.656 34.469 16.719 1 86.06 81 ASP B N 1
ATOM 3363 C CA . ASP B 1 81 ? 16.141 35.344 15.648 1 86.06 81 ASP B CA 1
ATOM 3364 C C . ASP B 1 81 ? 14.641 35.094 15.445 1 86.06 81 ASP B C 1
ATOM 3366 O O . ASP B 1 81 ? 13.945 35.969 14.891 1 86.06 81 ASP B O 1
ATOM 3370 N N . TYR B 1 82 ? 14.148 34 15.906 1 91.25 82 TYR B N 1
ATOM 3371 C CA . TYR B 1 82 ? 12.75 33.656 15.648 1 91.25 82 TYR B CA 1
ATOM 3372 C C . TYR B 1 82 ? 12.031 33.25 16.938 1 91.25 82 TYR B C 1
ATOM 3374 O O . TYR B 1 82 ? 12.641 32.688 17.844 1 91.25 82 TYR B O 1
ATOM 3382 N N . PHE B 1 83 ? 10.875 33.656 17.016 1 93.56 83 PHE B N 1
ATOM 3383 C CA . PHE B 1 83 ? 9.953 33.25 18.062 1 93.56 83 PHE B CA 1
ATOM 3384 C C . PHE B 1 83 ? 8.922 32.25 17.516 1 93.56 83 PHE B C 1
ATOM 3386 O O . PHE B 1 83 ? 7.961 32.656 16.859 1 93.56 83 PHE B O 1
ATOM 3393 N N . PHE B 1 84 ? 9.086 31 17.875 1 94.38 84 PHE B N 1
ATOM 3394 C CA . PHE B 1 84 ? 8.242 29.953 17.312 1 94.38 84 PHE B CA 1
ATOM 3395 C C . PHE B 1 84 ? 7.047 29.672 18.219 1 94.38 84 PHE B C 1
ATOM 3397 O O . PHE B 1 84 ? 7.191 29.594 19.438 1 94.38 84 PHE B O 1
ATOM 3404 N N . ILE B 1 85 ? 5.926 29.594 17.609 1 96.5 85 ILE B N 1
ATOM 3405 C CA . ILE B 1 85 ? 4.699 29.156 18.266 1 96.5 85 ILE B CA 1
ATOM 3406 C C . ILE B 1 85 ? 4.168 27.891 17.578 1 96.5 85 ILE B C 1
ATOM 3408 O O . ILE B 1 85 ? 4.051 27.844 16.359 1 96.5 85 ILE B O 1
ATOM 3412 N N . SER B 1 86 ? 3.898 26.844 18.344 1 96.56 86 SER B N 1
ATOM 3413 C CA . SER B 1 86 ? 3.371 25.578 17.844 1 96.56 86 SER B CA 1
ATOM 3414 C C . SER B 1 86 ? 2.074 25.203 18.547 1 96.56 86 SER B C 1
ATOM 3416 O O . SER B 1 86 ? 2.029 25.109 19.766 1 96.56 86 SER B O 1
ATOM 3418 N N . VAL B 1 87 ? 1.07 24.938 17.766 1 97.88 87 VAL B N 1
ATOM 3419 C CA . VAL B 1 87 ? -0.253 24.656 18.312 1 97.88 87 VAL B CA 1
ATOM 3420 C C . VAL B 1 87 ? -0.656 23.219 17.969 1 97.88 87 VAL B C 1
ATOM 3422 O O . VAL B 1 87 ? -0.546 22.797 16.812 1 97.88 87 VAL B O 1
ATOM 3425 N N . THR B 1 88 ? -1.049 22.453 18.953 1 98.06 88 THR B N 1
ATOM 3426 C CA . THR B 1 88 ? -1.704 21.188 18.625 1 98.06 88 THR B CA 1
ATOM 3427 C C . THR B 1 88 ? -3.037 21.438 17.922 1 98.06 88 THR B C 1
ATOM 3429 O O . THR B 1 88 ? -3.922 22.094 18.469 1 98.06 88 THR B O 1
ATOM 3432 N N . SER B 1 89 ? -3.191 20.891 16.828 1 98.06 89 SER B N 1
ATOM 3433 C CA . SER B 1 89 ? -4.254 21.266 15.898 1 98.06 89 SER B CA 1
ATOM 3434 C C . SER B 1 89 ? -5.617 20.812 16.406 1 98.06 89 SER B C 1
ATOM 3436 O O . SER B 1 89 ? -5.715 19.875 17.188 1 98.06 89 SER B O 1
ATOM 3438 N N . LEU B 1 90 ? -6.617 21.516 15.969 1 98.44 90 LEU B N 1
ATOM 3439 C CA . LEU B 1 90 ? -8 21.078 16.156 1 98.44 90 LEU B CA 1
ATOM 3440 C C . LEU B 1 90 ? -8.188 19.641 15.688 1 98.44 90 LEU B C 1
ATOM 3442 O O . LEU B 1 90 ? -7.711 19.266 14.617 1 98.44 90 LEU B O 1
ATOM 3446 N N . GLY B 1 91 ? -8.844 18.844 16.5 1 96.56 91 GLY B N 1
ATOM 3447 C CA . GLY B 1 91 ? -9.125 17.469 16.125 1 96.56 91 GLY B CA 1
ATOM 3448 C C . GLY B 1 91 ? -8.07 16.484 16.594 1 96.56 91 GLY B C 1
ATOM 3449 O O . GLY B 1 91 ? -8.227 15.273 16.453 1 96.56 91 GLY B O 1
ATOM 3450 N N . PHE B 1 92 ? -6.953 16.984 17.156 1 95.31 92 PHE B N 1
ATOM 3451 C CA . PHE B 1 92 ? -5.863 16.141 17.625 1 95.31 92 PHE B CA 1
ATOM 3452 C C . PHE B 1 92 ? -5.887 16.031 19.141 1 95.31 92 PHE B C 1
ATOM 3454 O O . PHE B 1 92 ? -6.375 16.922 19.828 1 95.31 92 PHE B O 1
ATOM 3461 N N . PRO B 1 93 ? -5.207 14.945 19.594 1 90.62 93 PRO B N 1
ATOM 3462 C CA . PRO B 1 93 ? -5.242 14.742 21.047 1 90.62 93 PRO B CA 1
ATOM 3463 C C . PRO B 1 93 ? -4.582 15.883 21.812 1 90.62 93 PRO B C 1
ATOM 3465 O O . PRO B 1 93 ? -3.604 16.469 21.344 1 90.62 93 PRO B O 1
ATOM 3468 N N . GLU B 1 94 ? -5.012 16.297 22.922 1 90.12 94 GLU B N 1
ATOM 3469 C CA . GLU B 1 94 ? -4.523 17.312 23.844 1 90.12 94 GLU B CA 1
ATOM 3470 C C . GLU B 1 94 ? -5.094 18.688 23.484 1 90.12 94 GLU B C 1
ATOM 3472 O O . GLU B 1 94 ? -4.988 19.625 24.281 1 90.12 94 GLU B O 1
ATOM 3477 N N . SER B 1 95 ? -5.613 18.859 22.219 1 97.12 95 SER B N 1
ATOM 3478 C CA . SER B 1 95 ? -6.465 19.984 21.891 1 97.12 95 SER B CA 1
ATOM 3479 C C . SER B 1 95 ? -7.91 19.562 21.672 1 97.12 95 SER B C 1
ATOM 3481 O O . SER B 1 95 ? -8.258 18.406 21.938 1 97.12 95 SER B O 1
ATOM 3483 N N . CYS B 1 96 ? -8.773 20.578 21.344 1 98.06 96 CYS B N 1
ATOM 3484 C CA . CYS B 1 96 ? -10.18 20.281 21.094 1 98.06 96 CYS B CA 1
ATOM 3485 C C . CYS B 1 96 ? -10.312 19.203 20.016 1 98.06 96 CYS B C 1
ATOM 3487 O O . CYS B 1 96 ? -9.961 19.438 18.859 1 98.06 96 CYS B O 1
ATOM 3489 N N . SER B 1 97 ? -10.797 18.031 20.406 1 96.94 97 SER B N 1
ATOM 3490 C CA . SER B 1 97 ? -10.914 16.844 19.547 1 96.94 97 SER B CA 1
ATOM 3491 C C . SER B 1 97 ? -12.109 15.984 19.969 1 96.94 97 SER B C 1
ATOM 3493 O O . SER B 1 97 ? -12.727 16.234 21 1 96.94 97 SER B O 1
ATOM 3495 N N . PRO B 1 98 ? -12.398 14.977 19.109 1 95.75 98 PRO B N 1
ATOM 3496 C CA . PRO B 1 98 ? -13.469 14.062 19.531 1 95.75 98 PRO B CA 1
ATOM 3497 C C . PRO B 1 98 ? -13.219 13.453 20.906 1 95.75 98 PRO B C 1
ATOM 3499 O O . PRO B 1 98 ? -14.117 13.43 21.75 1 95.75 98 PRO B O 1
ATOM 3502 N N . SER B 1 99 ? -12.039 13.016 21.172 1 92.88 99 SER B N 1
ATOM 3503 C CA . SER B 1 99 ? -11.742 12.336 22.422 1 92.88 99 SER B CA 1
ATOM 3504 C C . SER B 1 99 ? -11.664 13.32 23.594 1 92.88 99 SER B C 1
ATOM 3506 O O . SER B 1 99 ? -12.188 13.055 24.672 1 92.88 99 SER B O 1
ATOM 3508 N N . THR B 1 100 ? -11.047 14.461 23.375 1 94.38 100 THR B N 1
ATOM 3509 C CA . THR B 1 100 ? -10.805 15.406 24.469 1 94.38 100 THR B CA 1
ATOM 3510 C C . THR B 1 100 ? -12.078 16.172 24.812 1 94.38 100 THR B C 1
ATOM 3512 O O . THR B 1 100 ? -12.297 16.531 25.969 1 94.38 100 THR B O 1
ATOM 3515 N N . SER B 1 101 ? -12.961 16.375 23.891 1 94.81 101 SER B N 1
ATOM 3516 C CA . SER B 1 101 ? -14.227 17.062 24.125 1 94.81 101 SER B CA 1
ATOM 3517 C C . SER B 1 101 ? -15.266 16.125 24.719 1 94.81 101 SER B C 1
ATOM 3519 O O . SER B 1 101 ? -16.297 16.562 25.219 1 94.81 101 SER B O 1
ATOM 3521 N N . GLY B 1 102 ? -15.039 14.781 24.484 1 92.75 102 GLY B N 1
ATOM 3522 C CA . GLY B 1 102 ? -16 13.781 24.922 1 92.75 102 GLY B CA 1
ATOM 3523 C C . GLY B 1 102 ? -17.125 13.57 23.938 1 92.75 102 GLY B C 1
ATOM 3524 O O . GLY B 1 102 ? -18 12.734 24.156 1 92.75 102 GLY B O 1
ATOM 3525 N N . LEU B 1 103 ? -17.062 14.273 22.844 1 94.5 103 LEU B N 1
ATOM 3526 C CA . LEU B 1 103 ? -18.141 14.172 21.875 1 94.5 103 LEU B CA 1
ATOM 3527 C C . LEU B 1 103 ? -18 12.906 21.031 1 94.5 103 LEU B C 1
ATOM 3529 O O . LEU B 1 103 ? -18.969 12.453 20.422 1 94.5 103 LEU B O 1
ATOM 3533 N N . ASN B 1 104 ? -16.766 12.422 20.922 1 93.06 104 ASN B N 1
ATOM 3534 C CA . ASN B 1 104 ? -16.5 11.203 20.172 1 93.06 104 ASN B CA 1
ATOM 3535 C C . ASN B 1 104 ? -17.109 11.258 18.766 1 93.06 104 ASN B C 1
ATOM 3537 O O . ASN B 1 104 ? -16.828 12.172 18 1 93.06 104 ASN B O 1
ATOM 3541 N N . HIS B 1 105 ? -18.016 10.352 18.453 1 92.38 105 HIS B N 1
ATOM 3542 C CA . HIS B 1 105 ? -18.562 10.281 17.094 1 92.38 105 HIS B CA 1
ATOM 3543 C C . HIS B 1 105 ? -19.484 11.453 16.828 1 92.38 105 HIS B C 1
ATOM 3545 O O . HIS B 1 105 ? -19.859 11.703 15.672 1 92.38 105 HIS B O 1
ATOM 3551 N N . ASP B 1 106 ? -19.859 12.234 17.828 1 94.12 106 ASP B N 1
ATOM 3552 C CA . ASP B 1 106 ? -20.75 13.391 17.656 1 94.12 106 ASP B CA 1
ATOM 3553 C C . ASP B 1 106 ? -19.938 14.648 17.359 1 94.12 106 ASP B C 1
ATOM 3555 O O . ASP B 1 106 ? -20.516 15.711 17.094 1 94.12 106 ASP B O 1
ATOM 3559 N N . PHE B 1 107 ? -18.656 14.578 17.453 1 96.56 107 PHE B N 1
ATOM 3560 C CA . PHE B 1 107 ? -17.797 15.711 17.125 1 96.56 107 PHE B CA 1
ATOM 3561 C C . PHE B 1 107 ? -18.016 16.141 15.672 1 96.56 107 PHE B C 1
ATOM 3563 O O . PHE B 1 107 ? -18.125 15.297 14.781 1 96.56 107 PHE B O 1
ATOM 3570 N N . PRO B 1 108 ? -18.094 17.438 15.398 1 97.62 108 PRO B N 1
ATOM 3571 C CA . PRO B 1 108 ? -18.359 17.891 14.031 1 97.62 108 PRO B CA 1
ATOM 3572 C C . PRO B 1 108 ? -17.172 17.672 13.094 1 97.62 108 PRO B C 1
ATOM 3574 O O . PRO B 1 108 ? -16.031 17.781 13.516 1 97.62 108 PRO B O 1
ATOM 3577 N N . ASN B 1 109 ? -17.516 17.422 11.836 1 97.12 109 ASN B N 1
ATOM 3578 C CA . ASN B 1 109 ? -16.469 17.484 10.828 1 97.12 109 ASN B CA 1
ATOM 3579 C C . ASN B 1 109 ? -15.914 18.906 10.695 1 97.12 109 ASN B C 1
ATOM 3581 O O . ASN B 1 109 ? -16.641 19.891 10.891 1 97.12 109 ASN B O 1
ATOM 3585 N N . TYR B 1 110 ? -14.664 19 10.438 1 97.88 110 TYR B N 1
ATOM 3586 C CA . TYR B 1 110 ? -14.055 20.312 10.25 1 97.88 110 TYR B CA 1
ATOM 3587 C C . TYR B 1 110 ? -13.469 20.438 8.852 1 97.88 110 TYR B C 1
ATOM 3589 O O . TYR B 1 110 ? -13.211 19.438 8.18 1 97.88 110 TYR B O 1
ATOM 3597 N N . GLU B 1 111 ? -13.336 21.656 8.422 1 97.38 111 GLU B N 1
ATOM 3598 C CA . GLU B 1 111 ? -12.68 22.031 7.176 1 97.38 111 GLU B CA 1
ATOM 3599 C C . GLU B 1 111 ? -11.383 22.797 7.441 1 97.38 111 GLU B C 1
ATOM 3601 O O . GLU B 1 111 ? -11.039 23.062 8.594 1 97.38 111 GLU B O 1
ATOM 3606 N N . ILE B 1 112 ? -10.68 23.047 6.367 1 98.25 112 ILE B N 1
ATOM 3607 C CA . ILE B 1 112 ? -9.383 23.688 6.488 1 98.25 112 ILE B CA 1
ATOM 3608 C C . ILE B 1 112 ? -9.539 25.031 7.191 1 98.25 112 ILE B C 1
ATOM 3610 O O . ILE B 1 112 ? -8.68 25.422 7.988 1 98.25 112 ILE B O 1
ATOM 3614 N N . GLU B 1 113 ? -10.617 25.766 6.973 1 98 113 GLU B N 1
ATOM 3615 C CA . GLU B 1 113 ? -10.844 27.047 7.609 1 98 113 GLU B CA 1
ATOM 3616 C C . GLU B 1 113 ? -10.953 26.906 9.125 1 98 113 GLU B C 1
ATOM 3618 O O . GLU B 1 113 ? -10.516 27.797 9.867 1 98 113 GLU B O 1
ATOM 3623 N N . ASP B 1 114 ? -11.57 25.859 9.547 1 98.75 114 ASP B N 1
ATOM 3624 C CA . ASP B 1 114 ? -11.695 25.625 10.984 1 98.75 114 ASP B CA 1
ATOM 3625 C C . ASP B 1 114 ? -10.32 25.422 11.625 1 98.75 114 ASP B C 1
ATOM 3627 O O . ASP B 1 114 ? -10.062 25.906 12.727 1 98.75 114 ASP B O 1
ATOM 3631 N N . LEU B 1 115 ? -9.492 24.656 10.977 1 98.75 115 LEU B N 1
ATOM 3632 C CA . LEU B 1 115 ? -8.141 24.406 11.461 1 98.75 115 LEU B CA 1
ATOM 3633 C C . LEU B 1 115 ? -7.355 25.703 11.578 1 98.75 115 LEU B C 1
ATOM 3635 O O . LEU B 1 115 ? -6.691 25.953 12.586 1 98.75 115 LEU B O 1
ATOM 3639 N N . VAL B 1 116 ? -7.445 26.516 10.57 1 98.81 116 VAL B N 1
ATOM 3640 C CA . VAL B 1 116 ? -6.746 27.781 10.539 1 98.81 116 VAL B CA 1
ATOM 3641 C C . VAL B 1 116 ? -7.32 28.719 11.609 1 98.81 116 VAL B C 1
ATOM 3643 O O . VAL B 1 116 ? -6.574 29.344 12.367 1 98.81 116 VAL B O 1
ATOM 3646 N N . ASN B 1 117 ? -8.656 28.797 11.711 1 98.81 117 ASN B N 1
ATOM 3647 C CA . ASN B 1 117 ? -9.328 29.672 12.664 1 98.81 117 ASN B CA 1
ATOM 3648 C C . ASN B 1 117 ? -8.992 29.297 14.102 1 98.81 117 ASN B C 1
ATOM 3650 O O . ASN B 1 117 ? -8.906 30.172 14.969 1 98.81 117 ASN B O 1
ATOM 3654 N N . PHE B 1 118 ? -8.844 28.031 14.312 1 98.88 118 PHE B N 1
ATOM 3655 C CA . PHE B 1 118 ? -8.469 27.547 15.641 1 98.88 118 PHE B CA 1
ATOM 3656 C C . PHE B 1 118 ? -7.121 28.125 16.062 1 98.88 118 PHE B C 1
ATOM 3658 O O . PHE B 1 118 ? -6.973 28.609 17.188 1 98.88 118 PHE B O 1
ATOM 3665 N N . GLN B 1 119 ? -6.184 28.141 15.188 1 98.81 119 GLN B N 1
ATOM 3666 C CA . GLN B 1 119 ? -4.859 28.688 15.461 1 98.81 119 GLN B CA 1
ATOM 3667 C C . GLN B 1 119 ? -4.902 30.203 15.562 1 98.81 119 GLN B C 1
ATOM 3669 O O . GLN B 1 119 ? -4.258 30.797 16.438 1 98.81 119 GLN B O 1
ATOM 3674 N N . LYS B 1 120 ? -5.617 30.812 14.68 1 98.75 120 LYS B N 1
ATOM 3675 C CA . LYS B 1 120 ? -5.723 32.25 14.68 1 98.75 120 LYS B CA 1
ATOM 3676 C C . LYS B 1 120 ? -6.344 32.781 15.977 1 98.75 120 LYS B C 1
ATOM 3678 O O . LYS B 1 120 ? -5.902 33.781 16.531 1 98.75 120 LYS B O 1
ATOM 3683 N N . GLN B 1 121 ? -7.391 32.094 16.453 1 98.75 121 GLN B N 1
ATOM 3684 C CA . GLN B 1 121 ? -8.023 32.469 17.703 1 98.75 121 GLN B CA 1
ATOM 3685 C C . GLN B 1 121 ? -7.039 32.375 18.875 1 98.75 121 GLN B C 1
ATOM 3687 O O . GLN B 1 121 ? -7.035 33.25 19.75 1 98.75 121 GLN B O 1
ATOM 3692 N N . LEU B 1 122 ? -6.223 31.344 18.875 1 98.81 122 LEU B N 1
ATOM 3693 C CA . LEU B 1 122 ? -5.207 31.234 19.922 1 98.81 122 LEU B CA 1
ATOM 3694 C C . LEU B 1 122 ? -4.258 32.438 19.875 1 98.81 122 LEU B C 1
ATOM 3696 O O . LEU B 1 122 ? -3.928 33 20.906 1 98.81 122 LEU B O 1
ATOM 3700 N N . LEU B 1 123 ? -3.746 32.75 18.672 1 98.69 123 LEU B N 1
ATOM 3701 C CA . LEU B 1 123 ? -2.82 33.875 18.516 1 98.69 123 LEU B CA 1
ATOM 3702 C C . LEU B 1 123 ? -3.441 35.156 19.031 1 98.69 123 LEU B C 1
ATOM 3704 O O . LEU B 1 123 ? -2.787 35.938 19.734 1 98.69 123 LEU B O 1
ATOM 3708 N N . LYS B 1 124 ? -4.688 35.344 18.734 1 98.31 124 LYS B N 1
ATOM 3709 C CA . LYS B 1 124 ? -5.391 36.562 19.156 1 98.31 124 LYS B CA 1
ATOM 3710 C C . LYS B 1 124 ? -5.488 36.625 20.672 1 98.31 124 LYS B C 1
ATOM 3712 O O . LYS B 1 124 ? -5.316 37.719 21.25 1 98.31 124 LYS B O 1
ATOM 3717 N N . GLU B 1 125 ? -5.727 35.562 21.281 1 98.56 125 GLU B N 1
ATOM 3718 C CA . GLU B 1 125 ? -6.008 35.562 22.703 1 98.56 125 GLU B CA 1
ATOM 3719 C C . GLU B 1 125 ? -4.723 35.5 23.516 1 98.56 125 GLU B C 1
ATOM 3721 O O . GLU B 1 125 ? -4.609 36.125 24.578 1 98.56 125 GLU B O 1
ATOM 3726 N N . LYS B 1 126 ? -3.725 34.719 23.078 1 98.25 126 LYS B N 1
ATOM 3727 C CA . LYS B 1 126 ? -2.564 34.438 23.906 1 98.25 126 LYS B CA 1
ATOM 3728 C C . LYS B 1 126 ? -1.332 35.188 23.422 1 98.25 126 LYS B C 1
ATOM 3730 O O . LYS B 1 126 ? -0.368 35.375 24.172 1 98.25 126 LYS B O 1
ATOM 3735 N N . PHE B 1 127 ? -1.349 35.625 22.219 1 98.25 127 PHE B N 1
ATOM 3736 C CA . PHE B 1 127 ? -0.24 36.375 21.656 1 98.25 127 PHE B CA 1
ATOM 3737 C C . PHE B 1 127 ? -0.746 37.625 20.922 1 98.25 127 PHE B C 1
ATOM 3739 O O . PHE B 1 127 ? -0.435 37.844 19.75 1 98.25 127 PHE B O 1
ATOM 3746 N N . PRO B 1 128 ? -1.361 38.469 21.641 1 97.69 128 PRO B N 1
ATOM 3747 C CA . PRO B 1 128 ? -2.016 39.625 21 1 97.69 128 PRO B CA 1
ATOM 3748 C C . PRO B 1 128 ? -1.019 40.594 20.375 1 97.69 128 PRO B C 1
ATOM 3750 O O . PRO B 1 128 ? -1.396 41.438 19.547 1 97.69 128 PRO B O 1
ATOM 3753 N N . LYS B 1 129 ? 0.199 40.5 20.734 1 98.06 129 LYS B N 1
ATOM 3754 C CA . LYS B 1 129 ? 1.223 41.406 20.188 1 98.06 129 LYS B CA 1
ATOM 3755 C C . LYS B 1 129 ? 1.723 40.875 18.828 1 98.06 129 LYS B C 1
ATOM 3757 O O . LYS B 1 129 ? 2.496 41.562 18.156 1 98.06 129 LYS B O 1
ATOM 3762 N N . VAL B 1 130 ? 1.304 39.75 18.453 1 98.44 130 VAL B N 1
ATOM 3763 C CA . VAL B 1 130 ? 1.569 39.25 17.094 1 98.44 130 VAL B CA 1
ATOM 3764 C C . VAL B 1 130 ? 0.468 39.719 16.156 1 98.44 130 VAL B C 1
ATOM 3766 O O . VAL B 1 130 ? -0.559 39.062 16 1 98.44 130 VAL B O 1
ATOM 3769 N N . LYS B 1 131 ? 0.723 40.812 15.461 1 97.62 131 LYS B N 1
ATOM 3770 C CA . LYS B 1 131 ? -0.278 41.344 14.547 1 97.62 131 LYS B CA 1
ATOM 3771 C C . LYS B 1 131 ? -0.189 40.688 13.172 1 97.62 131 LYS B C 1
ATOM 3773 O O . LYS B 1 131 ? -1.188 40.594 12.453 1 97.62 131 LYS B O 1
ATOM 3778 N N . LYS B 1 132 ? 0.999 40.406 12.82 1 97.94 132 LYS B N 1
ATOM 3779 C CA . LYS B 1 132 ? 1.342 39.688 11.594 1 97.94 132 LYS B CA 1
ATOM 3780 C C . LYS B 1 132 ? 2.479 38.688 11.844 1 97.94 132 LYS B C 1
ATOM 3782 O O . LYS B 1 132 ? 3.455 39.031 12.516 1 97.94 132 LYS B O 1
ATOM 3787 N N . LEU B 1 133 ? 2.244 37.531 11.352 1 98.62 133 LEU B N 1
ATOM 3788 C CA . LEU B 1 133 ? 3.314 36.531 11.453 1 98.62 133 LEU B CA 1
ATOM 3789 C C . LEU B 1 133 ? 4.43 36.844 10.461 1 98.62 133 LEU B C 1
ATOM 3791 O O . LEU B 1 133 ? 4.16 37.25 9.32 1 98.62 133 LEU B O 1
ATOM 3795 N N . LEU B 1 134 ? 5.672 36.625 10.961 1 97.56 134 LEU B N 1
ATOM 3796 C CA . LEU B 1 134 ? 6.758 36.625 9.984 1 97.56 134 LEU B CA 1
ATOM 3797 C C . LEU B 1 134 ? 6.559 35.5 8.961 1 97.56 134 LEU B C 1
ATOM 3799 O O . LEU B 1 134 ? 6.738 35.719 7.762 1 97.56 134 LEU B O 1
ATOM 3803 N N . GLY B 1 135 ? 6.227 34.281 9.523 1 97.88 135 GLY B N 1
ATOM 3804 C CA . GLY B 1 135 ? 5.969 33.188 8.594 1 97.88 135 GLY B CA 1
ATOM 3805 C C . GLY B 1 135 ? 5.285 32 9.25 1 97.88 135 GLY B C 1
ATOM 3806 O O . GLY B 1 135 ? 4.977 32.031 10.438 1 97.88 135 GLY B O 1
ATOM 3807 N N . ILE B 1 136 ? 4.953 31.062 8.406 1 98.44 136 ILE B N 1
ATOM 3808 C CA . ILE B 1 136 ? 4.359 29.797 8.82 1 98.44 136 ILE B CA 1
ATOM 3809 C C . ILE B 1 136 ? 5.125 28.641 8.195 1 98.44 136 ILE B C 1
ATOM 3811 O O . ILE B 1 136 ? 5.445 28.672 7.004 1 98.44 136 ILE B O 1
ATOM 3815 N N . VAL B 1 137 ? 5.453 27.672 9.008 1 97.12 137 VAL B N 1
ATOM 3816 C CA . VAL B 1 137 ? 6.059 26.422 8.531 1 97.12 137 VAL B CA 1
ATOM 3817 C C . VAL B 1 137 ? 5.082 25.266 8.711 1 97.12 137 VAL B C 1
ATOM 3819 O O . VAL B 1 137 ? 4.648 24.984 9.828 1 97.12 137 VAL B O 1
ATOM 3822 N N . GLY B 1 138 ? 4.699 24.703 7.648 1 98.12 138 GLY B N 1
ATOM 3823 C CA . GLY B 1 138 ? 3.816 23.547 7.691 1 98.12 138 GLY B CA 1
ATOM 3824 C C . GLY B 1 138 ? 4.488 22.266 7.238 1 98.12 138 GLY B C 1
ATOM 3825 O O . GLY B 1 138 ? 5.027 22.188 6.133 1 98.12 138 GLY B O 1
ATOM 3826 N N . TYR B 1 139 ? 4.402 21.25 8.086 1 97 139 TYR B N 1
ATOM 3827 C CA . TYR B 1 139 ? 5.008 19.953 7.828 1 97 139 TYR B CA 1
ATOM 3828 C C . TYR B 1 139 ? 3.938 18.875 7.648 1 97 139 TYR B C 1
ATOM 3830 O O . TYR B 1 139 ? 3.139 18.625 8.555 1 97 139 TYR B O 1
ATOM 3838 N N . SER B 1 140 ? 3.955 18.188 6.48 1 96.56 140 SER B N 1
ATOM 3839 C CA . SER B 1 140 ? 3.002 17.109 6.207 1 96.56 140 SER B CA 1
ATOM 3840 C C . SER B 1 140 ? 1.565 17.594 6.344 1 96.56 140 SER B C 1
ATOM 3842 O O . SER B 1 140 ? 1.153 18.531 5.652 1 96.56 140 SER B O 1
ATOM 3844 N N . PHE B 1 141 ? 0.804 17.141 7.254 1 97.19 141 PHE B N 1
ATOM 3845 C CA . PHE B 1 141 ? -0.545 17.625 7.527 1 97.19 141 PHE B CA 1
ATOM 3846 C C . PHE B 1 141 ? -0.545 19.125 7.781 1 97.19 141 PHE B C 1
ATOM 3848 O O . PHE B 1 141 ? -1.45 19.828 7.336 1 97.19 141 PHE B O 1
ATOM 3855 N N . GLY B 1 142 ? 0.47 19.578 8.438 1 98.25 142 GLY B N 1
ATOM 3856 C CA . GLY B 1 142 ? 0.599 21 8.734 1 98.25 142 GLY B CA 1
ATOM 3857 C C . GLY B 1 142 ? 0.748 21.859 7.492 1 98.25 142 GLY B C 1
ATOM 3858 O O . GLY B 1 142 ? 0.48 23.062 7.531 1 98.25 142 GLY B O 1
ATOM 3859 N N . GLY B 1 143 ? 1.225 21.219 6.445 1 98.56 143 GLY B N 1
ATOM 3860 C CA . GLY B 1 143 ? 1.297 21.953 5.188 1 98.56 143 GLY B CA 1
ATOM 3861 C C . GLY B 1 143 ? -0.064 22.359 4.66 1 98.56 143 GLY B C 1
ATOM 3862 O O . GLY B 1 143 ? -0.201 23.422 4.055 1 98.56 143 GLY B O 1
ATOM 3863 N N . PHE B 1 144 ? -1.078 21.547 4.871 1 98.56 144 PHE B N 1
ATOM 3864 C CA . PHE B 1 144 ? -2.445 21.922 4.516 1 98.56 144 PHE B CA 1
ATOM 3865 C C . PHE B 1 144 ? -2.877 23.172 5.262 1 98.56 144 PHE B C 1
ATOM 3867 O O . PHE B 1 144 ? -3.463 24.078 4.672 1 98.56 144 PHE B O 1
ATOM 3874 N N . ILE B 1 145 ? -2.529 23.188 6.512 1 98.75 145 ILE B N 1
ATOM 3875 C CA . ILE B 1 145 ? -2.939 24.297 7.371 1 98.75 145 ILE B CA 1
ATOM 3876 C C . ILE B 1 145 ? -2.195 25.562 6.969 1 98.75 145 ILE B C 1
ATOM 3878 O O . ILE B 1 145 ? -2.797 26.641 6.863 1 98.75 145 ILE B O 1
ATOM 3882 N N . ALA B 1 146 ? -0.933 25.438 6.703 1 98.81 146 ALA B N 1
ATOM 3883 C CA . ALA B 1 146 ? -0.125 26.578 6.293 1 98.81 146 ALA B CA 1
ATOM 3884 C C . ALA B 1 146 ? -0.651 27.188 4.996 1 98.81 146 ALA B C 1
ATOM 3886 O O . ALA B 1 146 ? -0.774 28.406 4.875 1 98.81 146 ALA B O 1
ATOM 3887 N N . LEU B 1 147 ? -0.964 26.328 4.082 1 98.81 147 LEU B N 1
ATOM 3888 C CA . LEU B 1 147 ? -1.563 26.828 2.846 1 98.81 147 LEU B CA 1
ATOM 3889 C C . LEU B 1 147 ? -2.914 27.484 3.121 1 98.81 147 LEU B C 1
ATOM 3891 O O . LEU B 1 147 ? -3.246 28.516 2.521 1 98.81 147 LEU B O 1
ATOM 3895 N N . GLY B 1 148 ? -3.676 26.844 3.975 1 98.81 148 GLY B N 1
ATOM 3896 C CA . GLY B 1 148 ? -4.949 27.438 4.367 1 98.81 148 GLY B CA 1
ATOM 3897 C C . GLY B 1 148 ? -4.812 28.844 4.902 1 98.81 148 GLY B C 1
ATOM 3898 O O . GLY B 1 148 ? -5.582 29.734 4.527 1 98.81 148 GLY B O 1
ATOM 3899 N N . TRP B 1 149 ? -3.836 29.047 5.746 1 98.88 149 TRP B N 1
ATOM 3900 C CA . TRP B 1 149 ? -3.545 30.375 6.266 1 98.88 149 TRP B CA 1
ATOM 3901 C C . TRP B 1 149 ? -3.318 31.375 5.133 1 98.88 149 TRP B C 1
ATOM 3903 O O . TRP B 1 149 ? -3.895 32.469 5.129 1 98.88 149 TRP B O 1
ATOM 3913 N N . SER B 1 150 ? -2.494 31.016 4.168 1 98.75 150 SER B N 1
ATOM 3914 C CA . SER B 1 150 ? -2.104 31.906 3.082 1 98.75 150 SER B CA 1
ATOM 3915 C C . SER B 1 150 ? -3.283 32.219 2.166 1 98.75 150 SER B C 1
ATOM 3917 O O . SER B 1 150 ? -3.291 33.219 1.474 1 98.75 150 SER B O 1
ATOM 3919 N N . ILE B 1 151 ? -4.27 31.375 2.172 1 98.75 151 ILE B N 1
ATOM 3920 C CA . ILE B 1 151 ? -5.43 31.531 1.302 1 98.75 151 ILE B CA 1
ATOM 3921 C C . ILE B 1 151 ? -6.512 32.344 2.02 1 98.75 151 ILE B C 1
ATOM 3923 O O . ILE B 1 151 ? -7.078 33.281 1.45 1 98.75 151 ILE B O 1
ATOM 3927 N N . PHE B 1 152 ? -6.781 32.062 3.236 1 98.5 152 PHE B N 1
ATOM 3928 C CA . PHE B 1 152 ? -7.93 32.625 3.926 1 98.5 152 PHE B CA 1
ATOM 3929 C C . PHE B 1 152 ? -7.543 33.875 4.676 1 98.5 152 PHE B C 1
ATOM 3931 O O . PHE B 1 152 ? -8.398 34.719 4.988 1 98.5 152 PHE B O 1
ATOM 3938 N N . TYR B 1 153 ? -6.301 34.031 4.973 1 98.69 153 TYR B N 1
ATOM 3939 C CA . TYR B 1 153 ? -5.75 35.25 5.57 1 98.69 153 TYR B CA 1
ATOM 3940 C C . TYR B 1 153 ? -4.469 35.656 4.867 1 98.69 153 TYR B C 1
ATOM 3942 O O . TYR B 1 153 ? -3.41 35.75 5.496 1 98.69 153 TYR B O 1
ATOM 3950 N N . PRO B 1 154 ? -4.551 36.031 3.617 1 98.5 154 PRO B N 1
ATOM 3951 C CA . PRO B 1 154 ? -3.387 36.219 2.752 1 98.5 154 PRO B CA 1
ATOM 3952 C C . PRO B 1 154 ? -2.48 37.344 3.234 1 98.5 154 PRO B C 1
ATOM 3954 O O . PRO B 1 154 ? -1.307 37.406 2.857 1 98.5 154 PRO B O 1
ATOM 3957 N N . ASP B 1 155 ? -2.938 38.188 4.125 1 98.44 155 ASP B N 1
ATOM 3958 C CA . ASP B 1 155 ? -2.154 39.375 4.539 1 98.44 155 ASP B CA 1
ATOM 3959 C C . ASP B 1 155 ? -1.535 39.156 5.918 1 98.44 155 ASP B C 1
ATOM 3961 O O . ASP B 1 155 ? -0.84 40.031 6.438 1 98.44 155 ASP B O 1
ATOM 3965 N N . ASP B 1 156 ? -1.676 37.969 6.473 1 98.69 156 ASP B N 1
ATOM 3966 C CA . ASP B 1 156 ? -1.354 37.75 7.883 1 98.69 156 ASP B CA 1
ATOM 3967 C C . ASP B 1 156 ? 0.044 37.188 8.055 1 98.69 156 ASP B C 1
ATOM 3969 O O . ASP B 1 156 ? 0.48 36.906 9.172 1 98.69 156 ASP B O 1
ATOM 3973 N N . MET B 1 157 ? 0.8 37 6.961 1 98.69 157 MET B N 1
ATOM 3974 C CA . MET B 1 157 ? 2.164 36.5 7.07 1 98.69 157 MET B CA 1
ATOM 3975 C C . MET B 1 157 ? 3.008 36.938 5.879 1 98.69 157 MET B C 1
ATOM 3977 O O . MET B 1 157 ? 2.473 37.25 4.816 1 98.69 157 MET B O 1
ATOM 3981 N N . ASP B 1 158 ? 4.273 36.906 6.086 1 98.44 158 ASP B N 1
ATOM 3982 C CA . ASP B 1 158 ? 5.18 37.312 5.02 1 98.44 158 ASP B CA 1
ATOM 3983 C C . ASP B 1 158 ? 5.617 36.125 4.176 1 98.44 158 ASP B C 1
ATOM 3985 O O . ASP B 1 158 ? 5.891 36.25 2.982 1 98.44 158 ASP B O 1
ATOM 3989 N N . PHE B 1 159 ? 5.719 34.938 4.844 1 98.44 159 PHE B N 1
ATOM 3990 C CA . PHE B 1 159 ? 6.113 33.75 4.062 1 98.44 159 PHE B CA 1
ATOM 3991 C C . PHE B 1 159 ? 5.449 32.5 4.598 1 98.44 159 PHE B C 1
ATOM 3993 O O . PHE B 1 159 ? 4.977 32.469 5.734 1 98.44 159 PHE B O 1
ATOM 4000 N N . VAL B 1 160 ? 5.41 31.484 3.719 1 98.75 160 VAL B N 1
ATOM 4001 C CA . VAL B 1 160 ? 4.996 30.141 4.07 1 98.75 160 VAL B CA 1
ATOM 4002 C C . VAL B 1 160 ? 6.008 29.125 3.535 1 98.75 160 VAL B C 1
ATOM 4004 O O . VAL B 1 160 ? 6.461 29.234 2.395 1 98.75 160 VAL B O 1
ATOM 4007 N N . ILE B 1 161 ? 6.418 28.25 4.395 1 98.06 161 ILE B N 1
ATOM 4008 C CA . ILE B 1 161 ? 7.18 27.078 3.977 1 98.06 161 ILE B CA 1
ATOM 4009 C C . ILE B 1 161 ? 6.281 25.844 4.012 1 98.06 161 ILE B C 1
ATOM 4011 O O . ILE B 1 161 ? 5.789 25.453 5.074 1 98.06 161 ILE B O 1
ATOM 4015 N N . HIS B 1 162 ? 6.027 25.344 2.875 1 98.62 162 HIS B N 1
ATOM 4016 C CA . HIS B 1 162 ? 5.23 24.141 2.664 1 98.62 162 HIS B CA 1
ATOM 4017 C C . HIS B 1 162 ? 6.121 22.922 2.475 1 98.62 162 HIS B C 1
ATOM 4019 O O . HIS B 1 162 ? 6.637 22.688 1.38 1 98.62 162 HIS B O 1
ATOM 4025 N N . PHE B 1 163 ? 6.199 22.109 3.553 1 97.5 163 PHE B N 1
ATOM 4026 C CA . PHE B 1 163 ? 7.219 21.062 3.602 1 97.5 163 PHE B CA 1
ATOM 4027 C C . PHE B 1 163 ? 6.586 19.688 3.562 1 97.5 163 PHE B C 1
ATOM 4029 O O . PHE B 1 163 ? 5.863 19.297 4.488 1 97.5 163 PHE B O 1
ATOM 4036 N N . ASN B 1 164 ? 6.922 18.844 2.48 1 96.75 164 ASN B N 1
ATOM 4037 C CA . ASN B 1 164 ? 6.484 17.469 2.373 1 96.75 164 ASN B CA 1
ATOM 4038 C C . ASN B 1 164 ? 4.973 17.328 2.562 1 96.75 164 ASN B C 1
ATOM 4040 O O . ASN B 1 164 ? 4.512 16.609 3.439 1 96.75 164 ASN B O 1
ATOM 4044 N N . SER B 1 165 ? 4.25 17.953 1.7 1 97.88 165 SER B N 1
ATOM 4045 C CA . SER B 1 165 ? 2.803 18.078 1.841 1 97.88 165 SER B CA 1
ATOM 4046 C C . SER B 1 165 ? 2.121 18.156 0.48 1 97.88 165 SER B C 1
ATOM 4048 O O . SER B 1 165 ? 2.701 17.781 -0.537 1 97.88 165 SER B O 1
ATOM 4050 N N . SER B 1 166 ? 0.854 18.453 0.498 1 97.56 166 SER B N 1
ATOM 4051 C CA . SER B 1 166 ? 0.05 18.562 -0.716 1 97.56 166 SER B CA 1
ATOM 4052 C C . SER B 1 166 ? -0.99 19.672 -0.6 1 97.56 166 SER B C 1
ATOM 4054 O O . SER B 1 166 ? -1.026 20.391 0.398 1 97.56 166 SER B O 1
ATOM 4056 N N . TYR B 1 167 ? -1.673 19.953 -1.721 1 98.31 167 TYR B N 1
ATOM 4057 C CA . TYR B 1 167 ? -2.682 21 -1.744 1 98.31 167 TYR B CA 1
ATOM 4058 C C . TYR B 1 167 ? -4.074 20.422 -1.957 1 98.31 167 TYR B C 1
ATOM 4060 O O . TYR B 1 167 ? -5.066 21.156 -1.94 1 98.31 167 TYR B O 1
ATOM 4068 N N . LYS B 1 168 ? -4.105 19.125 -2.066 1 97 168 LYS B N 1
ATOM 4069 C CA . LYS B 1 168 ? -5.383 18.422 -2.189 1 97 168 LYS B CA 1
ATOM 4070 C C . LYS B 1 168 ? -5.238 16.953 -1.845 1 97 168 LYS B C 1
ATOM 4072 O O . LYS B 1 168 ? -4.133 16.406 -1.854 1 97 168 LYS B O 1
ATOM 4077 N N . SER B 1 169 ? -6.414 16.391 -1.495 1 93.44 169 SER B N 1
ATOM 4078 C CA . SER B 1 169 ? -6.441 14.938 -1.285 1 93.44 169 SER B CA 1
ATOM 4079 C C . SER B 1 169 ? -6.492 14.188 -2.611 1 93.44 169 SER B C 1
ATOM 4081 O O . SER B 1 169 ? -7.383 14.422 -3.43 1 93.44 169 SER B O 1
ATOM 4083 N N . GLN B 1 170 ? -5.535 13.32 -2.861 1 93.31 170 GLN B N 1
ATOM 4084 C CA . GLN B 1 170 ? -5.457 12.484 -4.055 1 93.31 170 GLN B CA 1
ATOM 4085 C C . GLN B 1 170 ? -4.57 11.266 -3.816 1 93.31 170 GLN B C 1
ATOM 4087 O O . GLN B 1 170 ? -3.861 11.195 -2.812 1 93.31 170 GLN B O 1
ATOM 4092 N N . GLY B 1 171 ? -4.699 10.305 -4.715 1 94.38 171 GLY B N 1
ATOM 4093 C CA . GLY B 1 171 ? -3.816 9.156 -4.695 1 94.38 171 GLY B CA 1
ATOM 4094 C C . GLY B 1 171 ? -3.818 8.422 -3.367 1 94.38 171 GLY B C 1
ATOM 4095 O O . GLY B 1 171 ? -4.879 8.055 -2.854 1 94.38 171 GLY B O 1
ATOM 4096 N N . ASN B 1 172 ? -2.631 8.289 -2.799 1 94.81 172 ASN B N 1
ATOM 4097 C CA . ASN B 1 172 ? -2.438 7.457 -1.617 1 94.81 172 ASN B CA 1
ATOM 4098 C C . ASN B 1 172 ? -3.062 8.086 -0.377 1 94.81 172 ASN B C 1
ATOM 4100 O O . ASN B 1 172 ? -3.527 7.383 0.519 1 94.81 172 ASN B O 1
ATOM 4104 N N . LYS B 1 173 ? -3.109 9.438 -0.364 1 95.56 173 LYS B N 1
ATOM 4105 C CA . LYS B 1 173 ? -3.727 10.109 0.773 1 95.56 173 LYS B CA 1
ATOM 4106 C C . LYS B 1 173 ? -5.215 9.789 0.862 1 95.56 173 LYS B C 1
ATOM 4108 O O . LYS B 1 173 ? -5.73 9.508 1.946 1 95.56 173 LYS B O 1
ATOM 4113 N N . TYR B 1 174 ? -5.844 9.859 -0.25 1 96.75 174 TYR B N 1
ATOM 4114 C CA . TYR B 1 174 ? -7.266 9.539 -0.305 1 96.75 174 TYR B CA 1
ATOM 4115 C C . TYR B 1 174 ? -7.512 8.078 0.053 1 96.75 174 TYR B C 1
ATOM 4117 O O . TYR B 1 174 ? -8.414 7.77 0.835 1 96.75 174 TYR B O 1
ATOM 4125 N N . ILE B 1 175 ? -6.719 7.203 -0.554 1 96.75 175 ILE B N 1
ATOM 4126 C CA . ILE B 1 175 ? -6.867 5.766 -0.332 1 96.75 175 ILE B CA 1
ATOM 4127 C C . ILE B 1 175 ? -6.684 5.453 1.15 1 96.75 175 ILE B C 1
ATOM 4129 O O . ILE B 1 175 ? -7.445 4.668 1.725 1 96.75 175 ILE B O 1
ATOM 4133 N N . PHE B 1 176 ? -5.703 6.062 1.777 1 96.94 176 PHE B N 1
ATOM 4134 C CA . PHE B 1 176 ? -5.469 5.84 3.199 1 96.94 176 PHE B CA 1
ATOM 4135 C C . PHE B 1 176 ? -6.695 6.227 4.016 1 96.94 176 PHE B C 1
ATOM 4137 O O . PHE B 1 176 ? -7.191 5.43 4.82 1 96.94 176 PHE B O 1
ATOM 4144 N N . ALA B 1 177 ? -7.117 7.441 3.812 1 97.44 177 ALA B N 1
ATOM 4145 C CA . ALA B 1 177 ? -8.242 7.945 4.59 1 97.44 177 ALA B CA 1
ATOM 4146 C C . ALA B 1 177 ? -9.477 7.062 4.41 1 97.44 177 ALA B C 1
ATOM 4148 O O . ALA B 1 177 ? -10.133 6.699 5.383 1 97.44 177 ALA B O 1
ATOM 4149 N N . LYS B 1 178 ? -9.758 6.703 3.213 1 96.81 178 LYS B N 1
ATOM 4150 C CA . LYS B 1 178 ? -10.938 5.895 2.893 1 96.81 178 LYS B CA 1
ATOM 4151 C C . LYS B 1 178 ? -10.859 4.523 3.562 1 96.81 178 LYS B C 1
ATOM 4153 O O . LYS B 1 178 ? -11.797 4.105 4.242 1 96.81 178 LYS B O 1
ATOM 4158 N N . LEU B 1 179 ? -9.758 3.857 3.391 1 96.44 179 LEU B N 1
ATOM 4159 C CA . LEU B 1 179 ? -9.625 2.494 3.896 1 96.44 179 LEU B CA 1
ATOM 4160 C C . LEU B 1 179 ? -9.492 2.488 5.414 1 96.44 179 LEU B C 1
ATOM 4162 O O . LEU B 1 179 ? -10.008 1.59 6.086 1 96.44 179 LEU B O 1
ATOM 4166 N N . ALA B 1 180 ? -8.75 3.422 5.988 1 96.56 180 ALA B N 1
ATOM 4167 C CA . ALA B 1 180 ? -8.648 3.527 7.441 1 96.56 180 ALA B CA 1
ATOM 4168 C C . ALA B 1 180 ? -10.023 3.719 8.07 1 96.56 180 ALA B C 1
ATOM 4170 O O . ALA B 1 180 ? -10.344 3.082 9.078 1 96.56 180 ALA B O 1
ATOM 4171 N N . ASN B 1 181 ? -10.82 4.602 7.465 1 96.69 181 ASN B N 1
ATOM 4172 C CA . ASN B 1 181 ? -12.18 4.805 7.961 1 96.69 181 ASN B CA 1
ATOM 4173 C C . ASN B 1 181 ? -13.008 3.527 7.875 1 96.69 181 ASN B C 1
ATOM 4175 O O . ASN B 1 181 ? -13.758 3.209 8.797 1 96.69 181 ASN B O 1
ATOM 4179 N N . GLN B 1 182 ? -12.875 2.842 6.777 1 93.94 182 GLN B N 1
ATOM 4180 C CA . GLN B 1 182 ? -13.57 1.571 6.621 1 93.94 182 GLN B CA 1
ATOM 4181 C C . GLN B 1 182 ? -13.188 0.591 7.727 1 93.94 182 GLN B C 1
ATOM 4183 O O . GLN B 1 182 ? -14.055 -0.057 8.312 1 93.94 182 GLN B O 1
ATOM 4188 N N . ILE B 1 183 ? -11.922 0.474 8.008 1 93.06 183 ILE B N 1
ATOM 4189 C CA . ILE B 1 183 ? -11.406 -0.414 9.047 1 93.06 183 ILE B CA 1
ATOM 4190 C C . ILE B 1 183 ? -12.008 -0.03 10.398 1 93.06 183 ILE B C 1
ATOM 4192 O O . ILE B 1 183 ? -12.484 -0.892 11.141 1 93.06 183 ILE B O 1
ATOM 4196 N N . ILE B 1 184 ? -11.977 1.231 10.672 1 93.12 184 ILE B N 1
ATOM 4197 C CA . ILE B 1 184 ? -12.477 1.747 11.938 1 93.12 184 ILE B CA 1
ATOM 4198 C C . ILE B 1 184 ? -13.977 1.467 12.055 1 93.12 184 ILE B C 1
ATOM 4200 O O . ILE B 1 184 ? -14.438 0.935 13.07 1 93.12 184 ILE B O 1
ATOM 4204 N N . GLU B 1 185 ? -14.75 1.721 11.086 1 91.44 185 GLU B N 1
ATOM 4205 C CA . GLU B 1 185 ? -16.203 1.562 11.109 1 91.44 185 GLU B CA 1
ATOM 4206 C C . GLU B 1 185 ? -16.594 0.089 11.141 1 91.44 185 GLU B C 1
ATOM 4208 O O . GLU B 1 185 ? -17.5 -0.298 11.875 1 91.44 185 GLU B O 1
ATOM 4213 N N . ASP B 1 186 ? -15.922 -0.706 10.391 1 86.31 186 ASP B N 1
ATOM 4214 C CA . ASP B 1 186 ? -16.234 -2.127 10.297 1 86.31 186 ASP B CA 1
ATOM 4215 C C . ASP B 1 186 ? -15.938 -2.844 11.609 1 86.31 186 ASP B C 1
ATOM 4217 O O . ASP B 1 186 ? -16.453 -3.934 11.867 1 86.31 186 ASP B O 1
ATOM 4221 N N . SER B 1 187 ? -15.07 -2.27 12.43 1 83.94 187 SER B N 1
ATOM 4222 C CA . SER B 1 187 ? -14.703 -2.895 13.695 1 83.94 187 SER B CA 1
ATOM 4223 C C 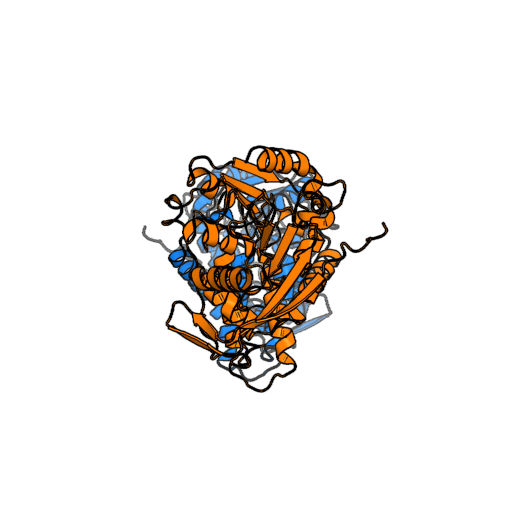. SER B 1 187 ? -15.867 -2.873 14.68 1 83.94 187 SER B C 1
ATOM 4225 O O . SER B 1 187 ? -15.859 -3.598 15.68 1 83.94 187 SER B O 1
ATOM 4227 N N . GLY B 1 188 ? -16.828 -1.999 14.438 1 84.5 188 GLY B N 1
ATOM 4228 C CA . GLY B 1 188 ? -17.938 -1.813 15.359 1 84.5 188 GLY B CA 1
ATOM 4229 C C . GLY B 1 188 ? -17.562 -0.973 16.562 1 84.5 188 GLY B C 1
ATOM 4230 O O . GLY B 1 188 ? -18.438 -0.593 17.359 1 84.5 188 GLY B O 1
ATOM 4231 N N . GLN B 1 189 ? -16.312 -0.653 16.719 1 84.69 189 GLN B N 1
ATOM 4232 C CA . GLN B 1 189 ? -15.828 0.068 17.891 1 84.69 189 GLN B CA 1
ATOM 4233 C C . GLN B 1 189 ? -16.125 1.562 17.781 1 84.69 189 GLN B C 1
ATOM 4235 O O . GLN B 1 189 ? -16.203 2.262 18.797 1 84.69 189 GLN B O 1
ATOM 4240 N N . TYR B 1 190 ? -16.297 2.064 16.656 1 87.31 190 TYR B N 1
ATOM 4241 C CA . TYR B 1 190 ? -16.469 3.496 16.422 1 87.31 190 TYR B CA 1
ATOM 4242 C C . TYR B 1 190 ? -17.75 4.004 17.078 1 87.31 190 TYR B C 1
ATOM 4244 O O . TYR B 1 190 ? -17.781 5.125 17.594 1 87.31 190 TYR B O 1
ATOM 4252 N N . PHE B 1 191 ? -18.656 3.113 17.078 1 84.44 191 PHE B N 1
ATOM 4253 C CA . PHE B 1 191 ? -19.953 3.537 17.609 1 84.44 191 PHE B CA 1
ATOM 4254 C C . PHE B 1 191 ? -20.172 2.955 19 1 84.44 191 PHE B C 1
ATOM 4256 O O . PHE B 1 191 ? -21.266 3.094 19.578 1 84.44 191 PHE B O 1
ATOM 4263 N N . SER B 1 192 ? -19.062 2.346 19.438 1 80.25 192 SER B N 1
ATOM 4264 C CA . SER B 1 192 ? -19.203 1.695 20.734 1 80.25 192 SER B CA 1
ATOM 4265 C C . SER B 1 192 ? -18.766 2.617 21.875 1 80.25 192 SER B C 1
ATOM 4267 O O . SER B 1 192 ? -17.875 3.445 21.688 1 80.25 192 SER B O 1
ATOM 4269 N N . ASP B 1 193 ? -19.391 2.492 22.938 1 71.56 193 ASP B N 1
ATOM 4270 C CA . ASP B 1 193 ? -19.031 3.236 24.141 1 71.56 193 ASP B CA 1
ATOM 4271 C C . ASP B 1 193 ? -18.062 2.438 25 1 71.56 193 ASP B C 1
ATOM 4273 O O . ASP B 1 193 ? -17.531 2.953 26 1 71.56 193 ASP B O 1
ATOM 4277 N N . ILE B 1 194 ? -17.953 1.197 24.656 1 69.69 194 ILE B N 1
ATOM 4278 C CA . ILE B 1 194 ? -17.094 0.305 25.422 1 69.69 194 ILE B CA 1
ATOM 4279 C C . ILE B 1 194 ? -15.93 -0.162 24.547 1 69.69 194 ILE B C 1
ATOM 4281 O O . ILE B 1 194 ? -16.141 -0.804 23.516 1 69.69 194 ILE B O 1
ATOM 4285 N N . TYR B 1 195 ? -14.797 0.377 25.078 1 68 195 TYR B N 1
ATOM 4286 C CA . TYR B 1 195 ? -13.617 -0.047 24.328 1 68 195 TYR B CA 1
ATOM 4287 C C . TYR B 1 195 ? -13.125 -1.403 24.812 1 68 195 TYR B C 1
ATOM 4289 O O . TYR B 1 195 ? -13.094 -1.665 26.016 1 68 195 TYR B O 1
ATOM 4297 N N . ASN B 1 196 ? -13.023 -2.359 23.859 1 71.69 196 ASN B N 1
ATOM 4298 C CA . ASN B 1 196 ? -12.406 -3.633 24.203 1 71.69 196 ASN B CA 1
ATOM 4299 C C . ASN B 1 196 ? -11.055 -3.807 23.516 1 71.69 196 ASN B C 1
ATOM 4301 O O . ASN B 1 196 ? -10.555 -2.877 22.891 1 71.69 196 ASN B O 1
ATOM 4305 N N . GLU B 1 197 ? -10.438 -4.887 23.812 1 68.75 197 GLU B N 1
ATOM 4306 C CA . GLU B 1 197 ? -9.086 -5.211 23.375 1 68.75 197 GLU B CA 1
ATOM 4307 C C . GLU B 1 197 ? -8.992 -5.184 21.844 1 68.75 197 GLU B C 1
ATOM 4309 O O . GLU B 1 197 ? -7.898 -5.047 21.297 1 68.75 197 GLU B O 1
ATOM 4314 N N . SER B 1 198 ? -10.102 -5.043 21.25 1 77 198 SER B N 1
ATOM 4315 C CA . SER B 1 198 ? -10.117 -5.102 19.797 1 77 198 SER B CA 1
ATOM 4316 C C . SER B 1 198 ? -9.688 -3.771 19.188 1 77 198 SER B C 1
ATOM 4318 O O . SER B 1 198 ? -9.289 -3.719 18.016 1 77 198 SER B O 1
ATOM 4320 N N . ILE B 1 199 ? -9.641 -2.744 20 1 85.5 199 ILE B N 1
ATOM 4321 C CA . ILE B 1 199 ? -9.328 -1.417 19.484 1 85.5 199 ILE B CA 1
ATOM 4322 C C . ILE B 1 199 ? -7.852 -1.348 19.094 1 85.5 199 ILE B C 1
ATOM 4324 O O . ILE B 1 199 ? -7.492 -0.707 18.109 1 85.5 199 ILE B O 1
ATOM 4328 N N . SER B 1 200 ? -7.055 -1.989 19.891 1 85.81 200 SER B N 1
ATOM 4329 C CA . SER B 1 200 ? -5.625 -2.004 19.594 1 85.81 200 SER B CA 1
ATOM 4330 C C . SER B 1 200 ? -5.348 -2.635 18.234 1 85.81 200 SER B C 1
ATOM 4332 O O . SER B 1 200 ? -4.508 -2.146 17.484 1 85.81 200 SER B O 1
ATOM 4334 N N . ASN B 1 201 ? -6.082 -3.67 17.906 1 87.19 201 ASN B N 1
ATOM 4335 C CA . ASN B 1 201 ? -5.918 -4.324 16.625 1 87.19 201 ASN B CA 1
ATOM 4336 C C . ASN B 1 201 ? -6.328 -3.408 15.469 1 87.19 201 ASN B C 1
ATOM 4338 O O . ASN B 1 201 ? -5.711 -3.432 14.406 1 87.19 201 ASN B O 1
ATOM 4342 N N . VAL B 1 202 ? -7.371 -2.68 15.734 1 90.06 202 VAL B N 1
ATOM 4343 C CA . VAL B 1 202 ? -7.855 -1.741 14.734 1 90.06 202 VAL B CA 1
ATOM 4344 C C . VAL B 1 202 ? -6.797 -0.673 14.469 1 90.06 202 VAL B C 1
ATOM 4346 O O . VAL B 1 202 ? -6.469 -0.393 13.312 1 90.06 202 VAL B O 1
ATOM 4349 N N . LEU B 1 203 ? -6.203 -0.159 15.516 1 91.75 203 LEU B N 1
ATOM 4350 C CA . LEU B 1 203 ? -5.199 0.895 15.398 1 91.75 203 LEU B CA 1
ATOM 4351 C C . LEU B 1 203 ? -3.928 0.365 14.75 1 91.75 203 LEU B C 1
ATOM 4353 O O . LEU B 1 203 ? -3.309 1.057 13.938 1 91.75 203 LEU B O 1
ATOM 4357 N N . ILE B 1 204 ? -3.631 -0.828 15.094 1 92.38 204 ILE B N 1
ATOM 4358 C CA . ILE B 1 204 ? -2.455 -1.459 14.508 1 92.38 204 ILE B CA 1
ATOM 4359 C C . ILE B 1 204 ? -2.652 -1.614 13 1 92.38 204 ILE B C 1
ATOM 4361 O O . ILE B 1 204 ? -1.761 -1.283 12.219 1 92.38 204 ILE B O 1
ATOM 4365 N N . LEU B 1 205 ? -3.803 -2.059 12.57 1 92.94 205 LEU B N 1
ATOM 4366 C CA . LEU B 1 205 ? -4.086 -2.236 11.148 1 92.94 205 LEU B CA 1
ATOM 4367 C C . LEU B 1 205 ? -4.059 -0.898 10.422 1 92.94 205 LEU B C 1
ATOM 4369 O O . LEU B 1 205 ? -3.537 -0.806 9.305 1 92.94 205 LEU B O 1
ATOM 4373 N N . VAL B 1 206 ? -4.59 0.092 11.031 1 94.88 206 VAL B N 1
ATOM 4374 C CA . VAL B 1 206 ? -4.574 1.43 10.453 1 94.88 206 VAL B CA 1
ATOM 4375 C C . VAL B 1 206 ? -3.131 1.905 10.289 1 94.88 206 VAL B C 1
ATOM 4377 O O . VAL B 1 206 ? -2.77 2.465 9.25 1 94.88 206 VAL B O 1
ATOM 4380 N N . SER B 1 207 ? -2.326 1.671 11.273 1 94.38 207 SER B N 1
ATOM 4381 C CA . SER B 1 207 ? -0.916 2.037 11.219 1 94.38 207 SER B CA 1
ATOM 4382 C C . SER B 1 207 ? -0.196 1.287 10.102 1 94.38 207 SER B C 1
ATOM 4384 O O . SER B 1 207 ? 0.645 1.857 9.406 1 94.38 207 SER B O 1
ATOM 4386 N N . GLN B 1 208 ? -0.49 0.036 9.969 1 94.56 208 GLN B N 1
ATOM 4387 C CA . GLN B 1 208 ? 0.121 -0.786 8.93 1 94.56 208 GLN B CA 1
ATOM 4388 C C . GLN B 1 208 ? -0.274 -0.299 7.539 1 94.56 208 GLN B C 1
ATOM 4390 O O . GLN B 1 208 ? 0.55 -0.285 6.625 1 94.56 208 GLN B O 1
ATOM 4395 N N . LEU B 1 209 ? -1.492 0.108 7.402 1 94.56 209 LEU B N 1
ATOM 4396 C CA . LEU B 1 209 ? -1.959 0.706 6.156 1 94.56 209 LEU B CA 1
ATOM 4397 C C . LEU B 1 209 ? -1.177 1.976 5.836 1 94.56 209 LEU B C 1
ATOM 4399 O O . LEU B 1 209 ? -0.75 2.176 4.699 1 94.56 209 LEU B O 1
ATOM 4403 N N . HIS B 1 210 ? -1.016 2.781 6.824 1 94 210 HIS B N 1
ATOM 4404 C CA . HIS B 1 210 ? -0.238 4 6.637 1 94 210 HIS B CA 1
ATOM 4405 C C . HIS B 1 210 ? 1.198 3.684 6.238 1 94 210 HIS B C 1
ATOM 4407 O O . HIS B 1 210 ? 1.765 4.344 5.363 1 94 210 HIS B O 1
ATOM 4413 N N . TYR B 1 211 ? 1.733 2.695 6.879 1 92.12 211 TYR B N 1
ATOM 4414 C CA . TYR B 1 211 ? 3.1 2.264 6.609 1 92.12 211 TYR B CA 1
ATOM 4415 C C . TYR B 1 211 ? 3.271 1.891 5.141 1 92.12 211 TYR B C 1
ATOM 4417 O O . TYR B 1 211 ? 4.18 2.389 4.469 1 92.12 211 TYR B O 1
ATOM 4425 N N . ILE B 1 212 ? 2.4 1.095 4.598 1 92.88 212 ILE B N 1
ATOM 4426 C CA . ILE B 1 212 ? 2.578 0.551 3.254 1 92.88 212 ILE B CA 1
ATOM 4427 C C . ILE B 1 212 ? 2.324 1.644 2.217 1 92.88 212 ILE B C 1
ATOM 4429 O O . ILE B 1 212 ? 2.896 1.615 1.124 1 92.88 212 ILE B O 1
ATOM 4433 N N . LEU B 1 213 ? 1.575 2.627 2.559 1 93.31 213 LEU B N 1
ATOM 4434 C CA . LEU B 1 213 ? 1.263 3.701 1.621 1 93.31 213 LEU B CA 1
ATOM 4435 C C . LEU B 1 213 ? 2.299 4.816 1.707 1 93.31 213 LEU B C 1
ATOM 4437 O O . LEU B 1 213 ? 2.354 5.688 0.835 1 93.31 213 LEU B O 1
ATOM 4441 N N . SER B 1 214 ? 3.156 4.773 2.729 1 90.5 214 SER B N 1
ATOM 4442 C CA . SER B 1 214 ? 4.082 5.875 2.957 1 90.5 214 SER B CA 1
ATOM 4443 C C . SER B 1 214 ? 5.477 5.543 2.439 1 90.5 214 SER B C 1
ATOM 4445 O O . SER B 1 214 ? 6.195 6.422 1.964 1 90.5 214 SER B O 1
ATOM 4447 N N . PHE B 1 215 ? 5.82 4.305 2.557 1 89.25 215 PHE B N 1
ATOM 4448 C CA . PHE B 1 215 ? 7.211 3.975 2.264 1 89.25 215 PHE B CA 1
ATOM 4449 C C . PHE B 1 215 ? 7.359 3.498 0.824 1 89.25 215 PHE B C 1
ATOM 4451 O O . PHE B 1 215 ? 6.492 2.797 0.302 1 89.25 215 PHE B O 1
ATOM 4458 N N . SER B 1 216 ? 8.477 3.814 0.258 1 88.12 216 SER B N 1
ATOM 4459 C CA . SER B 1 216 ? 8.742 3.48 -1.137 1 88.12 216 SER B CA 1
ATOM 4460 C C . SER B 1 216 ? 9.086 2.004 -1.294 1 88.12 216 SER B C 1
ATOM 4462 O O . SER B 1 216 ? 9.578 1.372 -0.357 1 88.12 216 SER B O 1
ATOM 4464 N N . ASN B 1 217 ? 8.867 1.527 -2.49 1 87.5 217 ASN B N 1
ATOM 4465 C CA . ASN B 1 217 ? 9.234 0.155 -2.82 1 87.5 217 ASN B CA 1
ATOM 4466 C C . ASN B 1 217 ? 10.734 -0.073 -2.662 1 87.5 217 ASN B C 1
ATOM 4468 O O . ASN B 1 217 ? 11.164 -1.152 -2.25 1 87.5 217 ASN B O 1
ATOM 4472 N N . ASP B 1 218 ? 11.492 0.925 -3.025 1 87.38 218 ASP B N 1
ATOM 4473 C CA . ASP B 1 218 ? 12.945 0.803 -2.902 1 87.38 218 ASP B CA 1
ATOM 4474 C C . ASP B 1 218 ? 13.359 0.59 -1.446 1 87.38 218 ASP B C 1
ATOM 4476 O O . ASP B 1 218 ? 14.195 -0.264 -1.151 1 87.38 218 ASP B O 1
ATOM 4480 N N . TYR B 1 219 ? 12.75 1.352 -0.58 1 89.31 219 TYR B N 1
ATOM 4481 C CA . TYR B 1 219 ? 13.047 1.188 0.839 1 89.31 219 TYR B CA 1
ATOM 4482 C C . TYR B 1 219 ? 12.625 -0.192 1.328 1 89.31 219 TYR B C 1
ATOM 4484 O O . TYR B 1 219 ? 13.414 -0.915 1.935 1 89.31 219 TYR B O 1
ATOM 4492 N N . ILE B 1 220 ? 11.445 -0.599 1.073 1 91.19 220 ILE B N 1
ATOM 4493 C CA . ILE B 1 220 ? 10.867 -1.845 1.571 1 91.19 220 ILE B CA 1
ATOM 4494 C C . ILE B 1 220 ? 11.688 -3.029 1.059 1 91.19 220 ILE B C 1
ATOM 4496 O O . ILE B 1 220 ? 11.984 -3.959 1.812 1 91.19 220 ILE B O 1
ATOM 4500 N N . ASN B 1 221 ? 12.039 -2.99 -0.222 1 89.62 221 ASN B N 1
ATOM 4501 C CA . ASN B 1 221 ? 12.75 -4.121 -0.81 1 89.62 221 ASN B CA 1
ATOM 4502 C C . ASN B 1 221 ? 14.219 -4.133 -0.398 1 89.62 221 ASN B C 1
ATOM 4504 O O . ASN B 1 221 ? 14.93 -5.109 -0.645 1 89.62 221 ASN B O 1
ATOM 4508 N N . SER B 1 222 ? 14.703 -3.014 0.177 1 87.75 222 SER B N 1
ATOM 4509 C CA . SER B 1 222 ? 16.062 -2.99 0.713 1 87.75 222 SER B CA 1
ATOM 4510 C C . SER B 1 222 ? 16.125 -3.67 2.078 1 87.75 222 SER B C 1
ATOM 4512 O O . SER B 1 222 ? 17.219 -3.969 2.574 1 87.75 222 SER B O 1
ATOM 4514 N N . LEU B 1 223 ? 14.992 -3.914 2.689 1 91.94 223 LEU B N 1
ATOM 4515 C CA . LEU B 1 223 ? 14.938 -4.488 4.027 1 91.94 223 LEU B CA 1
ATOM 4516 C C . LEU B 1 223 ? 14.844 -6.012 3.965 1 91.94 223 LEU B C 1
ATOM 4518 O O . LEU B 1 223 ? 14.203 -6.562 3.068 1 91.94 223 LEU B O 1
ATOM 4522 N N . SER B 1 224 ? 15.5 -6.652 4.93 1 93.25 224 SER B N 1
ATOM 4523 C CA . SER B 1 224 ? 15.25 -8.07 5.164 1 93.25 224 SER B CA 1
ATOM 4524 C C . SER B 1 224 ? 13.867 -8.297 5.766 1 93.25 224 SER B C 1
ATOM 4526 O O . SER B 1 224 ? 13.219 -7.348 6.211 1 93.25 224 SER B O 1
ATOM 4528 N N . ILE B 1 225 ? 13.422 -9.523 5.727 1 93.44 225 ILE B N 1
ATOM 4529 C CA . ILE B 1 225 ? 12.133 -9.883 6.309 1 93.44 225 ILE B CA 1
ATOM 4530 C C . ILE B 1 225 ? 12.094 -9.477 7.777 1 93.44 225 ILE B C 1
ATOM 4532 O O . ILE B 1 225 ? 11.109 -8.914 8.25 1 93.44 225 ILE B O 1
ATOM 4536 N N . GLU B 1 226 ? 13.156 -9.719 8.484 1 94.31 226 GLU B N 1
ATOM 4537 C CA . GLU B 1 226 ? 13.25 -9.352 9.891 1 94.31 226 GLU B CA 1
ATOM 4538 C C . GLU B 1 226 ? 13.148 -7.84 10.078 1 94.31 226 GLU B C 1
ATOM 4540 O O . GLU B 1 226 ? 12.469 -7.363 10.992 1 94.31 226 GLU B O 1
ATOM 4545 N N . GLU B 1 227 ? 13.781 -7.117 9.242 1 94.12 227 GLU B N 1
ATOM 4546 C CA . GLU B 1 227 ? 13.758 -5.66 9.312 1 94.12 227 GLU B CA 1
ATOM 4547 C C . GLU B 1 227 ? 12.375 -5.109 8.977 1 94.12 227 GLU B C 1
ATOM 4549 O O . GLU B 1 227 ? 11.945 -4.113 9.555 1 94.12 227 GLU B O 1
ATOM 4554 N N . ILE B 1 228 ? 11.719 -5.754 7.984 1 93.62 228 ILE B N 1
ATOM 4555 C CA . ILE B 1 228 ? 10.359 -5.348 7.645 1 93.62 228 ILE B CA 1
ATOM 4556 C C . ILE B 1 228 ? 9.453 -5.508 8.867 1 93.62 228 ILE B C 1
ATOM 4558 O O . ILE B 1 228 ? 8.711 -4.586 9.219 1 93.62 228 ILE B O 1
ATOM 4562 N N . ASN B 1 229 ? 9.539 -6.664 9.5 1 94 229 ASN B N 1
ATOM 4563 C CA . ASN B 1 229 ? 8.727 -6.922 10.688 1 94 229 ASN B CA 1
ATOM 4564 C C . ASN B 1 229 ? 8.992 -5.891 11.781 1 94 229 ASN B C 1
ATOM 4566 O O . ASN B 1 229 ? 8.062 -5.367 12.391 1 94 229 ASN B O 1
ATOM 4570 N N . PHE B 1 230 ? 10.195 -5.59 11.984 1 92.88 230 PHE B N 1
ATOM 4571 C CA . PHE B 1 230 ? 10.594 -4.605 12.992 1 92.88 230 PHE B CA 1
ATOM 4572 C C . PHE B 1 230 ? 10.07 -3.221 12.625 1 92.88 230 PHE B C 1
ATOM 4574 O O . PHE B 1 230 ? 9.555 -2.498 13.484 1 92.88 230 PHE B O 1
ATOM 4581 N N . SER B 1 231 ? 10.219 -2.883 11.43 1 90.81 231 SER B N 1
ATOM 4582 C CA . SER B 1 231 ? 9.812 -1.566 10.945 1 90.81 231 SER B CA 1
ATOM 4583 C C . SER B 1 231 ? 8.305 -1.368 11.078 1 90.81 231 SER B C 1
ATOM 4585 O O . SER B 1 231 ? 7.852 -0.319 11.539 1 90.81 231 SER B O 1
ATOM 4587 N N . ILE B 1 232 ? 7.547 -2.354 10.695 1 91.06 232 ILE B N 1
ATOM 4588 C CA . ILE B 1 232 ? 6.09 -2.277 10.758 1 91.06 232 ILE B CA 1
ATOM 4589 C C . ILE B 1 232 ? 5.637 -2.176 12.211 1 91.06 232 ILE B C 1
ATOM 4591 O O . ILE B 1 232 ? 4.777 -1.356 12.539 1 91.06 232 ILE B O 1
ATOM 4595 N N . GLU B 1 233 ? 6.23 -2.955 13.047 1 89.25 233 GLU B N 1
ATOM 4596 C CA . GLU B 1 233 ? 5.875 -2.957 14.461 1 89.25 233 GLU B CA 1
ATOM 4597 C C . GLU B 1 233 ? 6.199 -1.616 15.117 1 89.25 233 GLU B C 1
ATOM 4599 O O . GLU B 1 233 ? 5.379 -1.064 15.852 1 89.25 233 GLU B O 1
ATOM 4604 N N . ASN B 1 234 ? 7.312 -1.056 14.812 1 87.06 234 ASN B N 1
ATOM 4605 C CA . ASN B 1 234 ? 7.734 0.209 15.406 1 87.06 234 ASN B CA 1
ATOM 4606 C C . ASN B 1 234 ? 6.898 1.377 14.883 1 87.06 234 ASN B C 1
ATOM 4608 O O . ASN B 1 234 ? 6.668 2.35 15.609 1 87.06 234 ASN B O 1
ATOM 4612 N N . PHE B 1 235 ? 6.523 1.258 13.711 1 85 235 PHE B N 1
ATOM 4613 C CA . PHE B 1 235 ? 5.715 2.312 13.109 1 85 235 PHE B CA 1
ATOM 4614 C C . PHE B 1 235 ? 4.375 2.439 13.828 1 85 235 PHE B C 1
ATOM 4616 O O . PHE B 1 235 ? 3.785 3.521 13.859 1 85 235 PHE B O 1
ATOM 4623 N N . ALA B 1 236 ? 3.932 1.382 14.445 1 82.5 236 ALA B N 1
ATOM 4624 C CA . ALA B 1 236 ? 2.615 1.355 15.078 1 82.5 236 ALA B CA 1
ATOM 4625 C C . ALA B 1 236 ? 2.666 1.959 16.484 1 82.5 236 ALA B C 1
ATOM 4627 O O . ALA B 1 236 ? 1.627 2.281 17.062 1 82.5 236 ALA B O 1
ATOM 4628 N N . ASP B 1 237 ? 3.752 2.191 17.062 1 78.12 237 ASP B N 1
ATOM 4629 C CA . ASP B 1 237 ? 3.885 2.6 18.453 1 78.12 237 ASP B CA 1
ATOM 4630 C C . ASP B 1 237 ? 3.191 3.936 18.703 1 78.12 237 ASP B C 1
ATOM 4632 O O . ASP B 1 237 ? 2.445 4.082 19.672 1 78.12 237 ASP B O 1
ATOM 4636 N N . GLU B 1 238 ? 3.307 4.863 17.828 1 73.75 238 GLU B N 1
ATOM 4637 C CA . GLU B 1 238 ? 2.77 6.199 18.062 1 73.75 238 GLU B CA 1
ATOM 4638 C C . GLU B 1 238 ? 1.25 6.215 17.922 1 73.75 238 GLU B C 1
ATOM 4640 O O . GLU B 1 238 ? 0.561 6.883 18.703 1 73.75 238 GLU B O 1
ATOM 4645 N N . ILE B 1 239 ? 0.766 5.457 17.031 1 76.31 239 ILE B N 1
ATOM 4646 C CA . ILE B 1 239 ? -0.66 5.531 16.734 1 76.31 239 ILE B CA 1
ATOM 4647 C C . ILE B 1 239 ? -1.459 4.875 17.859 1 76.31 239 ILE B C 1
ATOM 4649 O O . ILE B 1 239 ? -2.65 5.148 18.031 1 76.31 239 ILE B O 1
ATOM 4653 N N . LEU B 1 240 ? -0.866 4.023 18.641 1 79 240 LEU B N 1
ATOM 4654 C CA . LEU B 1 240 ? -1.562 3.307 19.703 1 79 240 LEU B CA 1
ATOM 4655 C C . LEU B 1 240 ? -2.027 4.27 20.781 1 79 240 LEU B C 1
ATOM 4657 O O . LEU B 1 240 ? -2.887 3.926 21.609 1 79 240 LEU B O 1
ATOM 4661 N N . PHE B 1 241 ? -1.58 5.527 20.688 1 77.94 241 PHE B N 1
ATOM 4662 C CA . PHE B 1 241 ? -1.968 6.516 21.688 1 77.94 241 PHE B CA 1
ATOM 4663 C C . PHE B 1 241 ? -3.113 7.379 21.172 1 77.94 241 PHE B C 1
ATOM 4665 O O . PHE B 1 241 ? -3.65 8.211 21.922 1 77.94 241 PHE B O 1
ATOM 4672 N N . PHE B 1 242 ? -3.557 7.109 20.016 1 85.81 242 PHE B N 1
ATOM 4673 C CA . PHE B 1 242 ? -4.637 7.902 19.438 1 85.81 242 PHE B CA 1
ATOM 4674 C C . PHE B 1 242 ? -5.98 7.215 19.641 1 85.81 242 PHE B C 1
ATOM 4676 O O . PHE B 1 242 ? -6.055 5.988 19.719 1 85.81 242 PHE B O 1
ATOM 4683 N N . ASP B 1 243 ? -6.887 8.086 19.781 1 91.12 243 ASP B N 1
ATOM 4684 C CA . ASP B 1 243 ? -8.273 7.625 19.781 1 91.12 243 ASP B CA 1
ATOM 4685 C C . ASP B 1 243 ? -8.805 7.465 18.359 1 91.12 243 ASP B C 1
ATOM 4687 O O . ASP B 1 243 ? -8.531 8.297 17.5 1 91.12 243 ASP B O 1
ATOM 4691 N N . ILE B 1 244 ? -9.57 6.402 18.156 1 92.12 244 ILE B N 1
ATOM 4692 C CA . ILE B 1 244 ? -10.055 6.098 16.812 1 92.12 244 ILE B CA 1
ATOM 4693 C C . ILE B 1 244 ? -10.938 7.238 16.312 1 92.12 244 ILE B C 1
ATOM 4695 O O . ILE B 1 244 ? -11.008 7.496 15.102 1 92.12 244 ILE B O 1
ATOM 4699 N N . HIS B 1 245 ? -11.633 7.957 17.219 1 94.25 245 HIS B N 1
ATOM 4700 C CA . HIS B 1 245 ? -12.492 9.062 16.812 1 94.25 245 HIS B CA 1
ATOM 4701 C C . HIS B 1 245 ? -11.672 10.25 16.328 1 94.25 245 HIS B C 1
ATOM 4703 O O . HIS B 1 245 ? -12.094 10.961 15.414 1 94.25 245 HIS B O 1
ATOM 4709 N N . ASP B 1 246 ? -10.516 10.461 16.938 1 94.88 246 ASP B N 1
ATOM 4710 C CA . ASP B 1 246 ? -9.617 11.523 16.484 1 94.88 246 ASP B CA 1
ATOM 4711 C C . ASP B 1 246 ? -9.055 11.211 15.102 1 94.88 246 ASP B C 1
ATOM 4713 O O . ASP B 1 246 ? -8.953 12.102 14.25 1 94.88 246 ASP B O 1
ATOM 4717 N N . ILE B 1 247 ? -8.766 9.953 14.914 1 95.25 247 ILE B N 1
ATOM 4718 C CA . ILE B 1 247 ? -8.234 9.523 13.625 1 95.25 247 ILE B CA 1
ATOM 4719 C C . ILE B 1 247 ? -9.312 9.688 12.547 1 95.25 247 ILE B C 1
ATOM 4721 O O . ILE B 1 247 ? -9.039 10.203 11.461 1 95.25 247 ILE B O 1
ATOM 4725 N N . LYS B 1 248 ? -10.492 9.289 12.875 1 95.88 248 LYS B N 1
ATOM 4726 C CA . LYS B 1 248 ? -11.578 9.289 11.906 1 95.88 248 LYS B CA 1
ATOM 4727 C C . LYS B 1 248 ? -11.93 10.711 11.469 1 95.88 248 LYS B C 1
ATOM 4729 O O . LYS B 1 248 ? -12.156 10.961 10.281 1 95.88 248 LYS B O 1
ATOM 4734 N N . VAL B 1 249 ? -12 11.625 12.367 1 96.62 249 VAL B N 1
ATOM 4735 C CA . VAL B 1 249 ? -12.367 12.984 11.992 1 96.62 249 VAL B CA 1
ATOM 4736 C C . VAL B 1 249 ? -11.273 13.586 11.109 1 96.62 249 VAL B C 1
ATOM 4738 O O . VAL B 1 249 ? -11.57 14.352 10.18 1 96.62 249 VAL B O 1
ATOM 4741 N N . CYS B 1 250 ? -10.031 13.312 11.367 1 96.56 250 CYS B N 1
ATOM 4742 C CA . CYS B 1 250 ? -8.93 13.758 10.523 1 96.56 250 CYS B CA 1
ATOM 4743 C C . CYS B 1 250 ? -9.047 13.164 9.117 1 96.56 250 CYS B C 1
ATOM 4745 O O . CYS B 1 250 ? -8.867 13.875 8.125 1 96.56 250 CYS B O 1
ATOM 4747 N N . ASN B 1 251 ? -9.352 11.859 9.086 1 97.44 251 ASN B N 1
ATOM 4748 C CA . ASN B 1 251 ? -9.523 11.195 7.797 1 97.44 251 ASN B CA 1
ATOM 4749 C C . ASN B 1 251 ? -10.688 11.797 7.012 1 97.44 251 ASN B C 1
ATOM 4751 O O . ASN B 1 251 ? -10.609 11.945 5.793 1 97.44 251 ASN B O 1
ATOM 4755 N N . ASP B 1 252 ? -11.766 12.047 7.738 1 97.62 252 ASP B N 1
ATOM 4756 C CA . ASP B 1 252 ? -12.914 12.672 7.078 1 97.62 252 ASP B CA 1
ATOM 4757 C C . ASP B 1 252 ? -12.516 14 6.43 1 97.62 252 ASP B C 1
ATOM 4759 O O . ASP B 1 252 ? -12.953 14.305 5.316 1 97.62 252 ASP B O 1
ATOM 4763 N N . PHE B 1 253 ? -11.758 14.758 7.07 1 97.75 253 PHE B N 1
ATOM 4764 C CA . PHE B 1 253 ? -11.219 15.992 6.504 1 97.75 253 PHE B CA 1
ATOM 4765 C C . PHE B 1 253 ? -10.406 15.695 5.242 1 97.75 253 PHE B C 1
ATOM 4767 O O . PHE B 1 253 ? -10.586 16.359 4.219 1 97.75 253 PHE B O 1
ATOM 4774 N N . LEU B 1 254 ? -9.555 14.711 5.273 1 96.69 254 LEU B N 1
ATOM 4775 C CA . LEU B 1 254 ? -8.68 14.367 4.16 1 96.69 254 LEU B CA 1
ATOM 4776 C C . LEU B 1 254 ? -9.492 13.93 2.945 1 96.69 254 LEU B C 1
ATOM 4778 O O . LEU B 1 254 ? -9.086 14.18 1.807 1 96.69 254 LEU B O 1
ATOM 4782 N N . LEU B 1 255 ? -10.594 13.305 3.154 1 96.56 255 LEU B N 1
ATOM 4783 C CA . LEU B 1 255 ? -11.398 12.781 2.057 1 96.56 255 LEU B CA 1
ATOM 4784 C C . LEU B 1 255 ? -11.969 13.914 1.21 1 96.56 255 LEU B C 1
ATOM 4786 O O . LEU B 1 255 ? -12.266 13.719 0.029 1 96.56 255 LEU B O 1
ATOM 4790 N N . SER B 1 256 ? -12.086 15.094 1.799 1 93.5 256 SER B N 1
ATOM 4791 C CA . SER B 1 256 ? -12.758 16.172 1.074 1 93.5 256 SER B CA 1
ATOM 4792 C C . SER B 1 256 ? -11.828 17.359 0.857 1 93.5 256 SER B C 1
ATOM 4794 O O . SER B 1 256 ? -12.203 18.344 0.219 1 93.5 256 SER B O 1
ATOM 4796 N N . PHE B 1 257 ? -10.641 17.312 1.297 1 95.25 257 PHE B N 1
ATOM 4797 C CA . PHE B 1 257 ? -9.688 18.422 1.276 1 95.25 257 PHE B CA 1
ATOM 4798 C C . PHE B 1 257 ? -9.258 18.734 -0.151 1 95.25 257 PHE B C 1
ATOM 4800 O O . PHE B 1 257 ? -8.758 17.875 -0.862 1 95.25 257 PHE B O 1
ATOM 4807 N N . ASN B 1 258 ? -9.422 19.938 -0.665 1 97.25 258 ASN B N 1
ATOM 4808 C CA . ASN B 1 258 ? -8.977 20.391 -1.979 1 97.25 258 ASN B CA 1
ATOM 4809 C C . ASN B 1 258 ? -8.852 21.922 -2.035 1 97.25 258 ASN B C 1
ATOM 4811 O O . ASN B 1 258 ? -9.852 22.625 -1.973 1 97.25 258 ASN B O 1
ATOM 4815 N N . LEU B 1 259 ? -7.617 22.422 -2.244 1 98.31 259 LEU B N 1
ATOM 4816 C CA . LEU B 1 259 ? -7.371 23.859 -2.264 1 98.31 259 LEU B CA 1
ATOM 4817 C C . LEU B 1 259 ? -6.996 24.328 -3.668 1 98.31 259 LEU B C 1
ATOM 4819 O O . LEU B 1 259 ? -6.672 25.5 -3.871 1 98.31 259 LEU B O 1
ATOM 4823 N N . GLU B 1 260 ? -7.051 23.469 -4.609 1 97.19 260 GLU B N 1
ATOM 4824 C CA . GLU B 1 260 ? -6.496 23.703 -5.938 1 97.19 260 GLU B CA 1
ATOM 4825 C C . GLU B 1 260 ? -7.051 24.984 -6.551 1 97.19 260 GLU B C 1
ATOM 4827 O O . GLU B 1 260 ? -6.305 25.781 -7.125 1 97.19 260 GLU B O 1
ATOM 4832 N N . ASN B 1 261 ? -8.305 25.297 -6.375 1 97.25 261 ASN B N 1
ATOM 4833 C CA . ASN B 1 261 ? -8.945 26.422 -7.039 1 97.25 261 ASN B CA 1
ATOM 4834 C C . ASN B 1 261 ? -8.812 27.703 -6.223 1 97.25 261 ASN B C 1
ATOM 4836 O O . ASN B 1 261 ? -9.32 28.75 -6.613 1 97.25 261 ASN B O 1
ATOM 4840 N N . LEU B 1 262 ? -8.125 27.703 -5.148 1 98.38 262 LEU B N 1
ATOM 4841 C CA . LEU B 1 262 ? -8.016 28.859 -4.27 1 98.38 262 LEU B CA 1
ATOM 4842 C C . LEU B 1 262 ? -6.574 29.359 -4.191 1 98.38 262 LEU B C 1
ATOM 4844 O O . LEU B 1 262 ? -6.281 30.328 -3.484 1 98.38 262 LEU B O 1
ATOM 4848 N N . LEU B 1 263 ? -5.695 28.781 -4.961 1 98.5 263 LEU B N 1
ATOM 4849 C CA . LEU B 1 263 ? -4.262 29.031 -4.828 1 98.5 263 LEU B CA 1
ATOM 4850 C C . LEU B 1 263 ? -3.9 30.438 -5.305 1 98.5 263 LEU B C 1
ATOM 4852 O O . LEU B 1 263 ? -2.85 30.969 -4.941 1 98.5 263 LEU B O 1
ATOM 4856 N N . ASP B 1 264 ? -4.719 31.031 -6.094 1 97.38 264 ASP B N 1
ATOM 4857 C CA . ASP B 1 264 ? -4.453 32.344 -6.637 1 97.38 264 ASP B CA 1
ATOM 4858 C C . ASP B 1 264 ? -4.598 33.438 -5.559 1 97.38 264 ASP B C 1
ATOM 4860 O O . ASP B 1 264 ? -4.203 34.562 -5.762 1 97.38 264 ASP B O 1
ATOM 4864 N N . ARG B 1 265 ? -5.09 33.062 -4.402 1 98.06 265 ARG B N 1
ATOM 4865 C CA . ARG B 1 265 ? -5.301 34 -3.307 1 98.06 265 ARG B CA 1
ATOM 4866 C C . ARG B 1 265 ? -4.016 34.219 -2.52 1 98.06 265 ARG B C 1
ATOM 4868 O O . ARG B 1 265 ? -3.934 35.125 -1.702 1 98.06 265 ARG B O 1
ATOM 4875 N N . ILE B 1 266 ? -3.033 33.406 -2.775 1 98.62 266 ILE B N 1
ATOM 4876 C CA . ILE B 1 266 ? -1.788 33.469 -2.02 1 98.62 266 ILE B CA 1
ATOM 4877 C C . ILE B 1 266 ? -1.013 34.719 -2.404 1 98.62 266 ILE B C 1
ATOM 4879 O O . ILE B 1 266 ? -0.746 34.969 -3.584 1 98.62 266 ILE B O 1
ATOM 4883 N N . LYS B 1 267 ? -0.641 35.469 -1.323 1 98 267 LYS B N 1
ATOM 4884 C CA . LYS B 1 267 ? 0.093 36.719 -1.554 1 98 267 LYS B CA 1
ATOM 4885 C C . LYS B 1 267 ? 1.502 36.656 -0.973 1 98 267 LYS B C 1
ATOM 4887 O O . LYS B 1 267 ? 2.404 37.344 -1.421 1 98 267 LYS B O 1
ATOM 4892 N N . CYS B 1 268 ? 1.641 35.844 0.037 1 98.12 268 CYS B N 1
ATOM 4893 C CA . CYS B 1 268 ? 2.924 35.75 0.721 1 98.12 268 CYS B CA 1
ATOM 4894 C C . CYS B 1 268 ? 3.945 35 -0.142 1 98.12 268 CYS B C 1
ATOM 4896 O O . CYS B 1 268 ? 3.586 34.375 -1.14 1 98.12 268 CYS B O 1
ATOM 4898 N N . LYS B 1 269 ? 5.238 35.156 0.22 1 98.44 269 LYS B N 1
ATOM 4899 C CA . LYS B 1 269 ? 6.258 34.312 -0.405 1 98.44 269 LYS B CA 1
ATOM 4900 C C . LYS B 1 269 ? 6.086 32.844 -0 1 98.44 269 LYS B C 1
ATOM 4902 O O . LYS B 1 269 ? 5.91 32.531 1.181 1 98.44 269 LYS B O 1
ATOM 4907 N N . LEU B 1 270 ? 6.078 32.031 -1.017 1 98.75 270 LEU B N 1
ATOM 4908 C CA . LEU B 1 270 ? 5.844 30.594 -0.76 1 98.75 270 LEU B CA 1
ATOM 4909 C C . LEU B 1 270 ? 7.059 29.766 -1.159 1 98.75 270 LEU B C 1
ATOM 4911 O O . LEU B 1 270 ? 7.531 29.859 -2.293 1 98.75 270 LEU B O 1
ATOM 4915 N N . LEU B 1 271 ? 7.605 29 -0.225 1 98.81 271 LEU B N 1
ATOM 4916 C CA . LEU B 1 271 ? 8.609 27.984 -0.5 1 98.81 271 LEU B CA 1
ATOM 4917 C C . LEU B 1 271 ? 7.996 26.578 -0.424 1 98.81 271 LEU B C 1
ATOM 4919 O O . LEU B 1 271 ? 7.492 26.188 0.627 1 98.81 271 LEU B O 1
ATOM 4923 N N . VAL B 1 272 ? 8.047 25.906 -1.54 1 98.81 272 VAL B N 1
ATOM 4924 C CA . VAL B 1 272 ? 7.543 24.547 -1.602 1 98.81 272 VAL B CA 1
ATOM 4925 C C . VAL B 1 272 ? 8.711 23.562 -1.575 1 98.81 272 VAL B C 1
ATOM 4927 O O . VAL B 1 272 ? 9.625 23.656 -2.396 1 98.81 272 VAL B O 1
ATOM 4930 N N . ILE B 1 273 ? 8.648 22.625 -0.603 1 98.31 273 ILE B N 1
ATOM 4931 C CA . ILE B 1 273 ? 9.734 21.656 -0.473 1 98.31 273 ILE B CA 1
ATOM 4932 C C . ILE B 1 273 ? 9.188 20.25 -0.691 1 98.31 273 ILE B C 1
ATOM 4934 O O . ILE B 1 273 ? 8.406 19.75 0.119 1 98.31 273 ILE B O 1
ATOM 4938 N N . GLY B 1 274 ? 9.594 19.656 -1.764 1 97.62 274 GLY B N 1
ATOM 4939 C CA . GLY B 1 274 ? 9.297 18.25 -2.006 1 97.62 274 GLY B CA 1
ATOM 4940 C C . GLY B 1 274 ? 10.359 17.312 -1.464 1 97.62 274 GLY B C 1
ATOM 4941 O O . GLY B 1 274 ? 11.539 17.656 -1.41 1 97.62 274 GLY B O 1
ATOM 4942 N N . VAL B 1 275 ? 9.914 16.156 -1.061 1 96.06 275 VAL B N 1
ATOM 4943 C CA . VAL B 1 275 ? 10.828 15.164 -0.508 1 96.06 275 VAL B CA 1
ATOM 4944 C C . VAL B 1 275 ? 10.867 13.938 -1.422 1 96.06 275 VAL B C 1
ATOM 4946 O O . VAL B 1 275 ? 9.82 13.391 -1.785 1 96.06 275 VAL B O 1
ATOM 4949 N N . GLY B 1 276 ? 12.016 13.484 -1.728 1 91.31 276 GLY B N 1
ATOM 4950 C CA . GLY B 1 276 ? 12.18 12.328 -2.594 1 91.31 276 GLY B CA 1
ATOM 4951 C C . GLY B 1 276 ? 11.797 11.023 -1.926 1 91.31 276 GLY B C 1
ATOM 4952 O O . GLY B 1 276 ? 11.875 10.898 -0.703 1 91.31 276 GLY B O 1
ATOM 4953 N N . ASN B 1 277 ? 11.312 10.07 -2.789 1 85.44 277 ASN B N 1
ATOM 4954 C CA . ASN B 1 277 ? 11.023 8.695 -2.396 1 85.44 277 ASN B CA 1
ATOM 4955 C C . ASN B 1 277 ? 9.922 8.625 -1.344 1 85.44 277 ASN B C 1
ATOM 4957 O O . ASN B 1 277 ? 9.953 7.77 -0.459 1 85.44 277 ASN B O 1
ATOM 4961 N N . ASN B 1 278 ? 9.156 9.594 -1.294 1 86.62 278 ASN B N 1
ATOM 4962 C CA . ASN B 1 278 ? 7.953 9.602 -0.468 1 86.62 278 ASN B CA 1
ATOM 4963 C C . ASN B 1 278 ? 6.734 9.117 -1.247 1 86.62 278 ASN B C 1
ATOM 4965 O O . ASN B 1 278 ? 6.402 9.672 -2.299 1 86.62 278 ASN B O 1
ATOM 4969 N N . ASN B 1 279 ? 6.059 8.125 -0.686 1 90.69 279 ASN B N 1
ATOM 4970 C CA . ASN B 1 279 ? 4.941 7.555 -1.428 1 90.69 279 ASN B CA 1
ATOM 4971 C C . ASN B 1 279 ? 3.609 8.148 -0.982 1 90.69 279 ASN B C 1
ATOM 4973 O O . ASN B 1 279 ? 2.564 7.844 -1.562 1 90.69 279 ASN B O 1
ATOM 4977 N N . TYR B 1 280 ? 3.668 8.953 0.026 1 92.94 280 TYR B N 1
ATOM 4978 C CA . TYR B 1 280 ? 2.447 9.578 0.517 1 92.94 280 TYR B CA 1
ATOM 4979 C C . TYR B 1 280 ? 2.262 10.961 -0.095 1 92.94 280 TYR B C 1
ATOM 4981 O O . TYR B 1 280 ? 1.17 11.305 -0.558 1 92.94 280 TYR B O 1
ATOM 4989 N N . TYR B 1 281 ? 3.289 11.758 -0.049 1 95.5 281 TYR B N 1
ATOM 4990 C CA . TYR B 1 281 ? 3.389 13.016 -0.775 1 95.5 281 TYR B CA 1
ATOM 4991 C C . TYR B 1 281 ? 4.438 12.938 -1.876 1 95.5 281 TYR B C 1
ATOM 4993 O O . TYR B 1 281 ? 5.617 13.203 -1.64 1 95.5 281 TYR B O 1
ATOM 5001 N N . ILE B 1 282 ? 3.977 12.656 -3.023 1 94.31 282 ILE B N 1
ATOM 5002 C CA . ILE B 1 282 ? 4.879 12.398 -4.141 1 94.31 282 ILE B CA 1
ATOM 5003 C C . ILE B 1 282 ? 5.141 13.695 -4.898 1 94.31 282 ILE B C 1
ATOM 5005 O O . ILE B 1 282 ? 4.211 14.305 -5.441 1 94.31 282 ILE B O 1
ATOM 5009 N N . PRO B 1 283 ? 6.418 14.117 -4.98 1 96.19 283 PRO B N 1
ATOM 5010 C CA . PRO B 1 283 ? 6.734 15.422 -5.562 1 96.19 283 PRO B CA 1
ATOM 5011 C C . PRO B 1 283 ? 6.078 15.633 -6.926 1 96.19 283 PRO B C 1
ATOM 5013 O O . PRO B 1 283 ? 5.496 16.688 -7.176 1 96.19 283 PRO B O 1
ATOM 5016 N N . GLU B 1 284 ? 6.078 14.648 -7.777 1 95.25 284 GLU B N 1
ATOM 5017 C CA . GLU B 1 284 ? 5.559 14.75 -9.141 1 95.25 284 GLU B CA 1
ATOM 5018 C C . GLU B 1 284 ? 4.074 15.094 -9.141 1 95.25 284 GLU B C 1
ATOM 5020 O O . GLU B 1 284 ? 3.564 15.672 -10.102 1 95.25 284 GLU B O 1
ATOM 5025 N N . TYR B 1 285 ? 3.432 14.789 -8.062 1 95.62 285 TYR B N 1
ATOM 5026 C CA . TYR B 1 285 ? 1.982 14.945 -8.07 1 95.62 285 TYR B CA 1
ATOM 5027 C C . TYR B 1 285 ? 1.535 15.945 -7.016 1 95.62 285 TYR B C 1
ATOM 5029 O O . TYR B 1 285 ? 0.381 16.375 -7.012 1 95.62 285 TYR B O 1
ATOM 5037 N N . ASP B 1 286 ? 2.428 16.297 -6.121 1 97 286 ASP B N 1
ATOM 5038 C CA . ASP B 1 286 ? 2.033 17.125 -4.996 1 97 286 ASP B CA 1
ATOM 5039 C C . ASP B 1 286 ? 2.807 18.438 -4.992 1 97 286 ASP B C 1
ATOM 5041 O O . ASP B 1 286 ? 2.318 19.453 -5.492 1 97 286 ASP B O 1
ATOM 5045 N N . SER B 1 287 ? 4.094 18.453 -4.699 1 98.12 287 SER B N 1
ATOM 5046 C CA . SER B 1 287 ? 4.855 19.672 -4.496 1 98.12 287 SER B CA 1
ATOM 5047 C C . SER B 1 287 ? 5.156 20.359 -5.82 1 98.12 287 SER B C 1
ATOM 5049 O O . SER B 1 287 ? 5.086 21.594 -5.918 1 98.12 287 SER B O 1
ATOM 5051 N N . ILE B 1 288 ? 5.562 19.609 -6.895 1 98.19 288 ILE B N 1
ATOM 5052 C CA . ILE B 1 288 ? 5.93 20.203 -8.172 1 98.19 288 ILE B CA 1
ATOM 5053 C C . ILE B 1 288 ? 4.711 20.875 -8.789 1 98.19 288 ILE B C 1
ATOM 5055 O O . ILE B 1 288 ? 4.766 22.062 -9.156 1 98.19 288 ILE B O 1
ATOM 5059 N N . PRO B 1 289 ? 3.582 20.203 -8.922 1 97.88 289 PRO B N 1
ATOM 5060 C CA . PRO B 1 289 ? 2.404 20.891 -9.445 1 97.88 289 PRO B CA 1
ATOM 5061 C C . PRO B 1 289 ? 2.031 22.125 -8.617 1 97.88 289 PRO B C 1
ATOM 5063 O O . PRO B 1 289 ? 1.628 23.156 -9.172 1 97.88 289 PRO B O 1
ATOM 5066 N N . LEU B 1 290 ? 2.104 22.062 -7.266 1 98.62 290 LEU B N 1
ATOM 5067 C CA . LEU B 1 290 ? 1.812 23.219 -6.43 1 98.62 290 LEU B CA 1
ATOM 5068 C C . LEU B 1 290 ? 2.707 24.391 -6.797 1 98.62 290 LEU B C 1
ATOM 5070 O O . LEU B 1 290 ? 2.227 25.531 -6.949 1 98.62 290 LEU B O 1
ATOM 5074 N N . HIS B 1 291 ? 3.965 24.141 -6.922 1 98.62 291 HIS B N 1
ATOM 5075 C CA . HIS B 1 291 ? 4.926 25.172 -7.316 1 98.62 291 HIS B CA 1
ATOM 5076 C C . HIS B 1 291 ? 4.551 25.781 -8.664 1 98.62 291 HIS B C 1
ATOM 5078 O O . HIS B 1 291 ? 4.66 27 -8.844 1 98.62 291 HIS B O 1
ATOM 5084 N N . GLU B 1 292 ? 4.148 24.984 -9.555 1 98.19 292 GLU B N 1
ATOM 5085 C CA . GLU B 1 292 ? 3.799 25.453 -10.891 1 98.19 292 GLU B CA 1
ATOM 5086 C C . GLU B 1 292 ? 2.527 26.297 -10.859 1 98.19 292 GLU B C 1
ATOM 5088 O O . GLU B 1 292 ? 2.375 27.234 -11.656 1 98.19 292 GLU B O 1
ATOM 5093 N N . LEU B 1 293 ? 1.632 25.969 -9.984 1 98 293 LEU B N 1
ATOM 5094 C CA . LEU B 1 293 ? 0.326 26.625 -9.938 1 98 293 LEU B CA 1
ATOM 5095 C C . LEU B 1 293 ? 0.409 27.953 -9.195 1 98 293 LEU B C 1
ATOM 5097 O O . LEU B 1 293 ? -0.461 28.812 -9.359 1 98 293 LEU B O 1
ATOM 5101 N N . VAL B 1 294 ? 1.363 28.156 -8.312 1 98.31 294 VAL B N 1
ATOM 5102 C CA . VAL B 1 294 ? 1.491 29.391 -7.539 1 98.31 294 VAL B CA 1
ATOM 5103 C C . VAL B 1 294 ? 2.637 30.234 -8.094 1 98.31 294 VAL B C 1
ATOM 5105 O O . VAL B 1 294 ? 3.801 30.016 -7.754 1 98.31 294 VAL B O 1
ATOM 5108 N N . GLU B 1 295 ? 2.264 31.25 -8.781 1 95.38 295 GLU B N 1
ATOM 5109 C CA . GLU B 1 295 ? 3.254 32.125 -9.422 1 95.38 295 GLU B CA 1
ATOM 5110 C C . GLU B 1 295 ? 4.164 32.781 -8.391 1 95.38 295 GLU B C 1
ATOM 5112 O O . GLU B 1 295 ? 3.693 33.281 -7.371 1 95.38 295 GLU B O 1
ATOM 5117 N N . GLY B 1 296 ? 5.445 32.656 -8.648 1 95.94 296 GLY B N 1
ATOM 5118 C CA . GLY B 1 296 ? 6.402 33.344 -7.793 1 95.94 296 GLY B CA 1
ATOM 5119 C C . GLY B 1 296 ? 6.895 32.469 -6.648 1 95.94 296 GLY B C 1
ATOM 5120 O O . GLY B 1 296 ? 7.785 32.875 -5.895 1 95.94 296 GLY B O 1
ATOM 5121 N N . SER B 1 297 ? 6.285 31.297 -6.512 1 98.25 297 SER B N 1
ATOM 5122 C CA . SER B 1 297 ? 6.77 30.406 -5.461 1 98.25 297 SER B CA 1
ATOM 5123 C C . SER B 1 297 ? 8.172 29.891 -5.773 1 98.25 297 SER B C 1
ATOM 5125 O O . SER B 1 297 ? 8.609 29.938 -6.922 1 98.25 297 SER B O 1
ATOM 5127 N N . GLU B 1 298 ? 8.914 29.5 -4.727 1 98.56 298 GLU B N 1
ATOM 5128 C CA . GLU B 1 298 ? 10.203 28.828 -4.859 1 98.56 298 GLU B CA 1
ATOM 5129 C C . GLU B 1 298 ? 10.078 27.344 -4.551 1 98.56 298 GLU B C 1
ATOM 5131 O O . GLU B 1 298 ? 9.195 26.922 -3.803 1 98.56 298 GLU B O 1
ATOM 5136 N N . TYR B 1 299 ? 11.031 26.594 -5.188 1 98.5 299 TYR B N 1
ATOM 5137 C CA . TYR B 1 299 ? 10.953 25.141 -5.027 1 98.5 299 TYR B CA 1
ATOM 5138 C C . TYR B 1 299 ? 12.305 24.578 -4.602 1 98.5 299 TYR B C 1
ATOM 5140 O O . TYR B 1 299 ? 13.344 24.984 -5.113 1 98.5 299 TYR B O 1
ATOM 5148 N N . LEU B 1 300 ? 12.242 23.719 -3.576 1 98.06 300 LEU B N 1
ATOM 5149 C CA . LEU B 1 300 ? 13.391 22.922 -3.172 1 98.06 300 LEU B CA 1
ATOM 5150 C C . LEU B 1 300 ? 13.039 21.438 -3.166 1 98.06 300 LEU B C 1
ATOM 5152 O O . LEU B 1 300 ? 11.938 21.062 -2.773 1 98.06 300 LEU B O 1
ATOM 5156 N N . PHE B 1 301 ? 13.969 20.641 -3.611 1 97.12 301 PHE B N 1
ATOM 5157 C CA . PHE B 1 301 ? 13.852 19.188 -3.564 1 97.12 301 PHE B CA 1
ATOM 5158 C C . PHE B 1 301 ? 14.836 18.594 -2.562 1 97.12 301 PHE B C 1
ATOM 5160 O O . PHE B 1 301 ? 16.047 18.828 -2.66 1 97.12 301 PHE B O 1
ATOM 5167 N N . LEU B 1 302 ? 14.305 17.906 -1.613 1 96.19 302 LEU B N 1
ATOM 5168 C CA . LEU B 1 302 ? 15.141 17.234 -0.626 1 96.19 302 LEU B CA 1
ATOM 5169 C C . LEU B 1 302 ? 15.328 15.758 -0.998 1 96.19 302 LEU B C 1
ATOM 5171 O O . LEU B 1 302 ? 14.391 14.969 -0.917 1 96.19 302 LEU B O 1
ATOM 5175 N N . ASP B 1 303 ? 16.438 15.375 -1.333 1 92.75 303 ASP B N 1
ATOM 5176 C CA . ASP B 1 303 ? 16.781 13.984 -1.611 1 92.75 303 ASP B CA 1
ATOM 5177 C C . ASP B 1 303 ? 17.156 13.242 -0.328 1 92.75 303 ASP B C 1
ATOM 5179 O O . ASP B 1 303 ? 18.141 13.57 0.321 1 92.75 303 ASP B O 1
ATOM 5183 N N . THR B 1 304 ? 16.422 12.242 -0.032 1 90.31 304 THR B N 1
ATOM 5184 C CA . THR B 1 304 ? 16.641 11.539 1.226 1 90.31 304 THR B CA 1
ATOM 5185 C C . THR B 1 304 ? 17.359 10.211 0.982 1 90.31 304 THR B C 1
ATOM 5187 O O . THR B 1 304 ? 17.469 9.383 1.888 1 90.31 304 THR B O 1
ATOM 5190 N N . GLU B 1 305 ? 17.797 9.891 -0.225 1 83.31 305 GLU B N 1
ATOM 5191 C CA . GLU B 1 305 ? 18.484 8.656 -0.571 1 83.31 305 GLU B CA 1
ATOM 5192 C C . GLU B 1 305 ? 17.703 7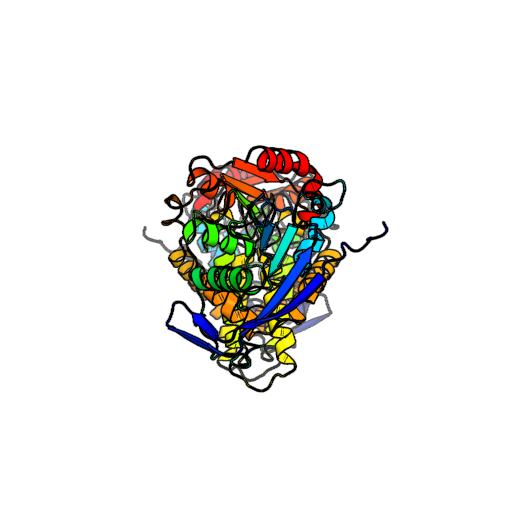.438 -0.085 1 83.31 305 GLU B C 1
ATOM 5194 O O . GLU B 1 305 ? 18.266 6.555 0.57 1 83.31 305 GLU B O 1
ATOM 5199 N N . TYR B 1 306 ? 16.406 7.418 -0.183 1 76.62 306 TYR B N 1
ATOM 5200 C CA . TYR B 1 306 ? 15.453 6.344 0.083 1 76.62 306 TYR B CA 1
ATOM 5201 C C . TYR B 1 306 ? 15.234 6.168 1.58 1 76.62 306 TYR B C 1
ATOM 5203 O O . TYR B 1 306 ? 14.578 5.219 2.01 1 76.62 306 TYR B O 1
ATOM 5211 N N . ASN B 1 307 ? 15.773 7.047 2.35 1 77.88 307 ASN B N 1
ATOM 5212 C CA . ASN B 1 307 ? 15.508 7.027 3.783 1 77.88 307 ASN B CA 1
ATOM 5213 C C . ASN B 1 307 ? 14.156 7.664 4.109 1 77.88 307 ASN B C 1
ATOM 5215 O O . ASN B 1 307 ? 13.867 8.773 3.662 1 77.88 307 ASN B O 1
ATOM 5219 N N . PRO B 1 308 ? 13.398 6.906 4.902 1 78.88 308 PRO B N 1
ATOM 5220 C CA . PRO B 1 308 ? 12.07 7.438 5.195 1 78.88 308 PRO B CA 1
ATOM 5221 C C . PRO B 1 308 ? 12.094 8.57 6.215 1 78.88 308 PRO B C 1
ATOM 5223 O O . PRO B 1 308 ? 11.109 9.297 6.363 1 78.88 308 PRO B O 1
ATOM 5226 N N . ASN B 1 309 ? 13.164 8.781 6.93 1 83.69 309 ASN B N 1
ATOM 5227 C CA . ASN B 1 309 ? 13.273 9.875 7.887 1 83.69 309 ASN B CA 1
ATOM 5228 C C . ASN B 1 309 ? 13.852 11.133 7.238 1 83.69 309 ASN B C 1
ATOM 5230 O O . ASN B 1 309 ? 15.039 11.43 7.406 1 83.69 309 ASN B O 1
ATOM 5234 N N . GLU B 1 310 ? 13.039 11.906 6.699 1 87.44 310 GLU B N 1
ATOM 5235 C CA . GLU B 1 310 ? 13.461 13.055 5.895 1 87.44 310 GLU B CA 1
ATOM 5236 C C . GLU B 1 310 ? 14.078 14.141 6.766 1 87.44 310 GLU B C 1
ATOM 5238 O O . GLU B 1 310 ? 14.93 14.906 6.305 1 87.44 310 GLU B O 1
ATOM 5243 N N . LEU B 1 311 ? 13.742 14.195 8.031 1 87.62 311 LEU B N 1
ATOM 5244 C CA . LEU B 1 311 ? 14.219 15.258 8.906 1 87.62 311 LEU B CA 1
ATOM 5245 C C . LEU B 1 311 ? 15.719 15.117 9.164 1 87.62 311 LEU B C 1
ATOM 5247 O O . LEU B 1 311 ? 16.391 16.109 9.453 1 87.62 311 LEU B O 1
ATOM 5251 N N . GLU B 1 312 ? 16.219 13.906 8.992 1 86.62 312 GLU B N 1
ATOM 5252 C CA . GLU B 1 312 ? 17.641 13.656 9.172 1 86.62 312 GLU B CA 1
ATOM 5253 C C . GLU B 1 312 ? 18.453 14.258 8.023 1 86.62 312 GLU B C 1
ATOM 5255 O O . GLU B 1 312 ? 19.672 14.391 8.125 1 86.62 312 GLU B O 1
ATOM 5260 N N . TYR B 1 313 ? 17.797 14.695 7.008 1 89.38 313 TYR B N 1
ATOM 5261 C CA . TYR B 1 313 ? 18.5 15.164 5.82 1 89.38 313 TYR B CA 1
ATOM 5262 C C . TYR B 1 313 ? 18.312 16.656 5.633 1 89.38 313 TYR B C 1
ATOM 5264 O O . TYR B 1 313 ? 18.734 17.219 4.617 1 89.38 313 TYR B O 1
ATOM 5272 N N . LEU B 1 314 ? 17.75 17.312 6.609 1 89.44 314 LEU B N 1
ATOM 5273 C CA . LEU B 1 314 ? 17.438 18.734 6.504 1 89.44 314 LEU B CA 1
ATOM 5274 C C . LEU B 1 314 ? 18.719 19.547 6.301 1 89.44 314 LEU B C 1
ATOM 5276 O O . LEU B 1 314 ? 18.672 20.641 5.719 1 89.44 314 LEU B O 1
ATOM 5280 N N . TYR B 1 315 ? 19.812 19.031 6.773 1 87.38 315 TYR B N 1
ATOM 5281 C CA . TYR B 1 315 ? 21.094 19.719 6.625 1 87.38 315 TYR B CA 1
ATOM 5282 C C . TYR B 1 315 ? 21.406 19.984 5.156 1 87.38 315 TYR B C 1
ATOM 5284 O O . TYR B 1 315 ? 22.094 20.953 4.824 1 87.38 315 TYR B O 1
ATOM 5292 N N . LYS B 1 316 ? 20.844 19.172 4.242 1 91.38 316 LYS B N 1
ATOM 5293 C CA . LYS B 1 316 ? 21.125 19.297 2.812 1 91.38 316 LYS B CA 1
ATOM 5294 C C . LYS B 1 316 ? 20.5 20.562 2.232 1 91.38 316 LYS B C 1
ATOM 5296 O O . LYS B 1 316 ? 20.938 21.047 1.189 1 91.38 316 LYS B O 1
ATOM 5301 N N . ILE B 1 317 ? 19.438 21.109 2.947 1 92.56 317 ILE B N 1
ATOM 5302 C CA . ILE B 1 317 ? 18.75 22.234 2.35 1 92.56 317 ILE B CA 1
ATOM 5303 C C . ILE B 1 317 ? 18.688 23.391 3.346 1 92.56 317 ILE B C 1
ATOM 5305 O O . ILE B 1 317 ? 17.953 24.359 3.15 1 92.56 317 ILE B O 1
ATOM 5309 N N . GLU B 1 318 ? 19.375 23.359 4.402 1 90.06 318 GLU B N 1
ATOM 5310 C CA . GLU B 1 318 ? 19.359 24.359 5.461 1 90.06 318 GLU B CA 1
ATOM 5311 C C . GLU B 1 318 ? 19.719 25.75 4.918 1 90.06 318 GLU B C 1
ATOM 5313 O O . GLU B 1 318 ? 19.047 26.734 5.211 1 90.06 318 GLU B O 1
ATOM 5318 N N . LYS B 1 319 ? 20.797 25.828 4.18 1 90.44 319 LYS B N 1
ATOM 5319 C CA . LYS B 1 319 ? 21.266 27.094 3.633 1 90.44 319 LYS B CA 1
ATOM 5320 C C . LYS B 1 319 ? 20.234 27.703 2.682 1 90.44 319 LYS B C 1
ATOM 5322 O O . LYS B 1 319 ? 20.016 28.922 2.676 1 90.44 319 LYS B O 1
ATOM 5327 N N . ASP B 1 320 ? 19.641 26.828 1.885 1 94.19 320 ASP B N 1
ATOM 5328 C CA . ASP B 1 320 ? 18.625 27.297 0.941 1 94.19 320 ASP B CA 1
ATOM 5329 C C . ASP B 1 320 ? 17.422 27.875 1.674 1 94.19 320 ASP B C 1
ATOM 5331 O O . ASP B 1 320 ? 16.844 28.875 1.253 1 94.19 320 ASP B O 1
ATOM 5335 N N . ILE B 1 321 ? 17.031 27.25 2.738 1 93.25 321 ILE B N 1
ATOM 5336 C CA . ILE B 1 321 ? 15.906 27.719 3.539 1 93.25 321 ILE B CA 1
ATOM 5337 C C . ILE B 1 321 ? 16.25 29.062 4.172 1 93.25 321 ILE B C 1
ATOM 5339 O O . ILE B 1 321 ? 15.438 29.984 4.16 1 93.25 321 ILE B O 1
ATOM 5343 N N . LYS B 1 322 ? 17.453 29.141 4.691 1 90.31 322 LYS B N 1
ATOM 5344 C CA . LYS B 1 322 ? 17.906 30.406 5.277 1 90.31 322 LYS B CA 1
ATOM 5345 C C . LYS B 1 322 ? 17.891 31.531 4.246 1 90.31 322 LYS B C 1
ATOM 5347 O O . LYS B 1 322 ? 17.422 32.625 4.535 1 90.31 322 LYS B O 1
ATOM 5352 N N . ASN B 1 323 ? 18.375 31.219 3.096 1 93.56 323 ASN B N 1
ATOM 5353 C CA . ASN B 1 323 ? 18.391 32.219 2.021 1 93.56 323 ASN B CA 1
ATOM 5354 C C . ASN B 1 323 ? 16.969 32.656 1.672 1 93.56 323 ASN B C 1
ATOM 5356 O O . ASN B 1 323 ? 16.75 33.844 1.417 1 93.56 323 ASN B O 1
ATOM 5360 N N . PHE B 1 324 ? 16.094 31.766 1.64 1 95.19 324 PHE B N 1
ATOM 5361 C CA . PHE B 1 324 ? 14.703 32.094 1.35 1 95.19 324 PHE B CA 1
ATOM 5362 C C . PHE B 1 324 ? 14.125 33.031 2.4 1 95.19 324 PHE B C 1
ATOM 5364 O O . PHE B 1 324 ? 13.531 34.062 2.064 1 95.19 324 PHE B O 1
ATOM 5371 N N . VAL B 1 325 ? 14.336 32.719 3.654 1 92.62 325 VAL B N 1
ATOM 5372 C CA . VAL B 1 325 ? 13.766 33.5 4.75 1 92.62 325 VAL B CA 1
ATOM 5373 C C . VAL B 1 325 ? 14.406 34.906 4.781 1 92.62 325 VAL B C 1
ATOM 5375 O O . VAL B 1 325 ? 13.719 35.906 5.012 1 92.62 325 VAL B O 1
ATOM 5378 N N . ASP B 1 326 ? 15.68 34.969 4.477 1 90.88 326 ASP B N 1
ATOM 5379 C CA . ASP B 1 326 ? 16.406 36.219 4.48 1 90.88 326 ASP B CA 1
ATOM 5380 C C . ASP B 1 326 ? 15.938 37.125 3.346 1 90.88 326 ASP B C 1
ATOM 5382 O O . ASP B 1 326 ? 16.109 38.344 3.404 1 90.88 326 ASP B O 1
ATOM 5386 N N . SER B 1 327 ? 15.445 36.5 2.414 1 92.5 327 SER B N 1
ATOM 5387 C CA . SER B 1 327 ? 15.031 37.25 1.239 1 92.5 327 SER B CA 1
ATOM 5388 C C . SER B 1 327 ? 13.656 37.875 1.4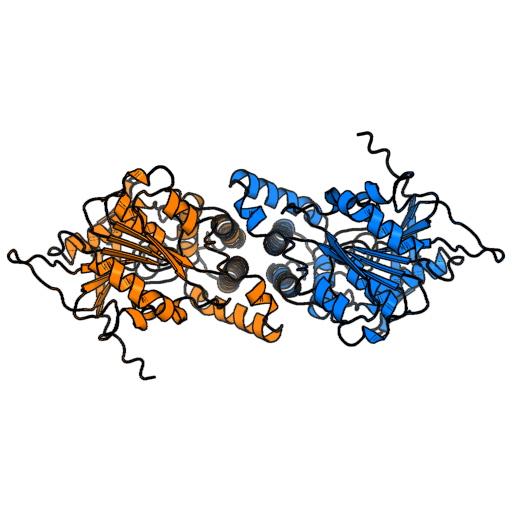34 1 92.5 327 SER B C 1
ATOM 5390 O O . SER B 1 327 ? 13.203 38.656 0.606 1 92.5 327 SER B O 1
ATOM 5392 N N . VAL B 1 328 ? 12.961 37.469 2.445 1 89.88 328 VAL B N 1
ATOM 5393 C CA . VAL B 1 328 ? 11.617 37.969 2.713 1 89.88 328 VAL B CA 1
ATOM 5394 C C . VAL B 1 328 ? 11.688 39.375 3.277 1 89.88 328 VAL B C 1
ATOM 5396 O O . VAL B 1 328 ? 12.547 39.688 4.109 1 89.88 328 VAL B O 1
#

Radius of gyration: 29.18 Å; Cα contacts (8 Å, |Δi|>4): 1326; chains: 2; bounding box: 47×94×64 Å

Sequence (656 aa):
MNKEKYFLKNEQHFFEEFKFKNGFVIKNAKVDYGFVGTPKYDDEGNIVNAVLFCHNFMGNYSTISDFGELVSEDKSFNNEDYFFISVTSLGFPESCSPSTSGLNHDFPNYEIEDLVNFQKQLLKEKFPKVKKLLGIVGYSFGGFIALGWSIFYPDDMDFVIHFNSSYKSQGNKYIFAKLANQIIEDSGQYFSDIYNESISNVLILVSQLHYILSFSNDYINSLSIEEINFSIENFADEILFFDIHDIKVCNDFLLSFNLENLLDRIKCKLLVIGVGNNNYYIPEYDSIPLHELVEGSEYLFLDTEYNPNELEYLYKIEKDIKNFVDSVMNKEKYFLKNEQHFFEEFKFKNGFVIKNAKVDYGFVGTPKYDDEGNIVNAVLFCHNFMGNYSTISDFGELVSEDKSFNNEDYFFISVTSLGFPESCSPSTSGLNHDFPNYEIEDLVNFQKQLLKEKFPKVKKLLGIVGYSFGGFIALGWSIFYPDDMDFVIHFNSSYKSQGNKYIFAKLANQIIEDSGQYFSDIYNESISNVLILVSQLHYILSFSNDYINSLSIEEINFSIENFADEILFFDIHDIKVCNDFLLSFNLENLLDRIKCKLLVIGVGNNNYYIPEYDSIPLHELVEGSEYLFLDTEYNPNELEYLYKIEKDIKNFVDSV

Foldseek 3Di:
DPCPDQPWDKDKDFDCWAAAPVGDIDGRWIKIKTKAADFDQDPVGAGAAEEEEFDAVLDARCRVSLLCQADDCPFLNDRHRHMYMYIGWDLFPRGPHCVVSVVQLPDDFHELLSRLVVVVVCCVVPVVSQQAYQEYEAEAVRLCNRLSCCQVVVPRYQEYERAAYFQAQDDLLLVLLVVLLVLLVVLVCSPDPDDDPCVLVSLLVSQLSVVVQWAAPVLCVVDDPVRNVVVSVVSSVSSSPDDSSSSNSVSVNRNGGHCLVRLASGDHAYEFEHEPRTRNRHCVVGRVVSQVSHPNYHYHYQYPVRDSPSSVRCVVCRVVSSVSSVVD/DPLPPQPWDKDKDFDCWAAAPVGDIDGRWIKIKTKAADFDQDPVGAGAAEEEEFDAVLDARCRVSLLCQADDCPFLNDRHRHMYMYIGWDLYPRGPHCVVSVVQLPDDFHELLSRLVVVVVCCVVPVVSQQAYQEYEAEAVRLCNRLSCCQVVVPRYQEYERAAYFQAQDDLLLVLLVVLLVLLVVLVCSPDPDDDPCVLVSLLVSQLSVVVQWAAPVLCVVDDPVRNVVVSVVSSVSSSPDDSSSSNSVSVNRNGGHCLVRLASGDHAYEFEHEPRTRNRHCVVGRVVSQVSHPRYHYHYQYPVRDSPSSVRVVVCRVVVSVSSVVD

Solvent-accessible surface area (backbone atoms only — not comparable to full-atom values): 34053 Å² total; per-residue (Å²): 128,83,76,71,70,77,74,66,44,74,51,76,47,64,36,74,61,44,76,40,86,87,65,52,72,41,66,59,32,39,38,26,31,24,38,36,52,43,79,39,66,50,97,87,59,33,32,59,29,34,30,41,41,31,37,37,79,95,51,34,32,66,47,61,60,70,44,36,81,35,46,30,78,92,29,68,42,14,34,71,72,30,17,38,37,18,47,21,49,68,40,30,85,75,7,36,18,16,66,69,67,66,43,32,81,70,43,77,82,59,53,63,65,38,48,35,49,54,52,51,52,47,38,55,73,77,36,62,41,52,78,40,35,41,24,30,41,6,32,33,53,8,12,45,41,41,50,37,37,33,43,79,43,30,81,44,34,50,29,35,38,36,33,46,24,46,61,52,52,48,41,48,49,30,52,46,29,54,50,43,44,48,51,43,54,72,66,53,53,62,83,42,92,66,87,56,81,63,54,59,56,49,42,42,51,41,35,47,52,50,48,66,42,35,52,30,68,69,42,48,55,70,38,51,73,68,50,47,55,51,50,53,56,58,60,26,60,68,52,69,74,55,51,69,46,26,51,41,49,52,26,56,32,41,67,69,39,69,44,74,92,47,48,83,48,50,65,41,48,38,38,31,30,22,34,47,67,32,43,48,38,34,30,87,75,21,29,50,52,50,40,70,68,29,84,86,40,40,79,46,77,44,73,36,88,58,42,87,63,53,70,81,44,44,78,83,46,38,67,60,51,38,53,52,60,67,69,100,128,82,75,70,71,77,73,64,43,74,52,74,47,62,36,74,61,44,75,40,86,89,66,53,71,40,65,62,30,39,38,26,32,25,39,36,50,42,77,39,65,49,97,86,59,32,33,60,29,33,30,42,42,31,38,37,78,93,51,33,33,68,48,65,61,70,43,36,80,37,46,30,76,93,30,70,42,16,35,70,70,29,17,39,38,17,47,22,48,69,39,30,86,74,6,36,18,16,66,70,68,66,44,32,81,71,44,76,83,59,53,64,66,38,47,35,48,53,52,50,52,48,39,56,72,78,37,63,42,52,79,39,33,40,26,30,40,5,33,32,53,9,12,46,40,40,51,36,37,33,43,80,43,29,82,43,34,51,30,36,38,36,33,47,25,46,58,52,51,49,38,49,49,30,52,47,28,53,51,42,44,48,52,44,55,72,65,53,53,63,83,41,90,65,88,58,81,62,54,59,56,50,42,42,52,41,36,46,52,50,50,66,40,35,52,29,68,69,42,47,56,70,39,51,73,68,51,47,56,51,51,55,57,57,62,28,59,68,52,69,76,55,51,71,46,26,51,42,49,53,26,56,32,42,67,70,40,68,44,74,92,48,48,82,47,50,66,40,48,38,38,30,31,23,34,48,69,32,44,49,39,34,30,86,76,20,29,51,50,50,41,71,66,29,83,85,40,42,79,45,77,44,74,35,89,58,43,88,63,52,69,81,43,45,76,83,46,38,67,60,52,38,51,53,61,68,68,101

InterPro domains:
  IPR000073 Alpha/beta hydrolase fold-1 [PF00561] (49-212)
  IPR008220 Homoserine/serine acetyltransferase MetX-like [PTHR32268] (10-200)
  IPR029058 Alpha/Beta hydrolase fold [G3DSA:3.40.50.1820] (3-314)
  IPR029058 Alpha/Beta hydrolase fold [SSF53474] (11-304)

Nearest PDB structures (foldseek):
  5d7b-assembly1_A  TM=8.667E-01  e=5.897E-26  Corynebacterium glutamicum
  2vav-assembly3_K  TM=8.913E-01  e=7.694E-24  Hapsidospora chrysogena
  3t4u-assembly2_D  TM=7.546E-01  e=2.909E-13  Pseudomonas fluorescens
  1a8s-assembly1_A  TM=7.807E-01  e=1.475E-12  Pseudomonas fluorescens
  7crw-assembly1_C  TM=5.604E-01  e=4.241E-07  Rattus norvegicus

Secondary structure (DSSP, 8-state):
--------EEEEEEEEEEE-TTS-EEEEEEEEEEEES---B-TTS-B-SEEEEEPPTT--GGGGGGGHHHHSTTSTT-TTT-EEEEEPPTTSTTSS-HHHHS-GGGSPP--HHHHHHHHHHHHHHH-TT-SSEEEEEEETHHHHHHHHHHHHSTTSEEEEEEES--SB--HHHHHHHHHHHHHHHHTS-TT-SS--THHHHHHHHHHHHHHHHHB-HHHHHHS-HHHHHHHHHHHTTTGGGS-HHHHHHHHHHHHH-B-GGGGGG--SEEEEEEETTBSSS-TTTTHHHHHHHSTT-EEEEE--TT-S-GGGGGGGGHHHHHHHHHT-/--------EEEEEEEEEEE-TTS-EEEEEEEEEEEEE---B-TTS-B-SEEEEEPPTT--GGGGGGGHHHHSTTSTT-TTT-EEEEEPPTTSTTSS-HHHHS-GGGSPP--HHHHHHHHHHHHHHH-TT-SSEEEEEEETHHHHHHHHHHHHSTTSEEEEEEES--SB--HHHHHHHHHHHHHHHHTS-TT-SS--THHHHHHHHHHHHHHHHHB-HHHHHHS-HHHHHHHHHHHTTTGGGS-HHHHHHHHHHHHH-B-GGGGGG--SEEEEEEETTBSSS-TTTTHHHHHHHSTT-EEEEE--TT-S-GGGGGGGTHHHHHHHHHT-